Protein AF-A0NUE0-F1 (afdb_monomer)

Solvent-accessible surface area (backbone atoms only — not comparable to full-atom values): 32684 Å² total; per-residue (Å²): 97,84,37,38,55,81,78,80,33,52,68,71,58,48,53,54,34,41,76,70,57,54,28,41,78,74,51,96,56,34,33,30,36,56,88,48,64,62,53,59,53,44,52,57,37,38,68,62,52,47,44,73,77,36,76,77,41,28,29,22,37,40,19,39,72,66,76,40,52,45,99,85,27,42,31,35,28,28,20,95,50,71,50,74,49,74,52,87,61,29,35,40,42,32,37,60,49,59,90,60,70,53,65,40,82,42,82,46,72,60,86,85,59,76,44,80,43,48,20,39,24,73,62,42,32,55,40,40,44,50,42,79,98,33,71,50,10,69,53,41,46,73,68,58,49,51,51,50,50,49,53,38,24,70,74,49,73,34,48,64,50,29,32,52,59,34,38,56,53,17,58,71,44,69,35,59,68,21,28,52,53,51,34,51,54,52,72,60,65,78,77,81,76,79,86,68,63,84,71,37,45,60,28,44,33,23,52,75,81,39,80,44,25,36,46,32,29,69,67,85,36,31,45,77,44,64,37,94,91,50,62,47,87,72,76,51,65,84,52,87,47,42,73,30,37,57,63,58,61,42,44,51,30,59,50,57,30,63,68,68,70,46,95,40,74,69,53,48,51,70,50,31,35,36,33,66,36,43,31,33,38,32,76,42,71,72,63,56,77,68,53,61,71,45,45,36,78,48,64,64,74,82,36,45,55,84,53,31,46,68,46,47,81,58,58,89,54,48,71,96,68,94,45,54,52,65,58,53,51,48,58,49,59,72,37,38,56,22,58,41,58,53,48,57,68,70,66,44,52,19,22,57,44,90,87,36,38,36,28,62,13,60,74,42,34,56,30,28,43,36,29,56,38,47,69,98,71,33,43,38,47,22,58,37,28,50,50,37,48,52,37,38,41,43,32,71,43,58,51,59,56,64,27,40,34,66,40,62,91,75,33,43,30,22,23,40,36,42,62,79,43,52,32,68,36,94,84,52,64,60,44,38,38,63,46,32,43,23,32,77,67,72,39,60,78,90,50,27,59,78,53,31,55,62,57,49,38,63,60,44,46,85,60,33,72,51,34,72,63,41,49,50,48,50,51,49,49,55,51,47,33,61,36,51,43,18,30,70,56,26,30,70,59,38,35,37,36,35,32,24,56,76,98,47,62,55,68,76,40,27,39,67,47,63,60,54,86,44,40,50,41,46,71,33,85,95,25,69,81,61,42,36,37,41,26,50,78,89,34,42,64,94,78,40,50,69,38,56,52,50,40,34,47,75,61,69,45,54,71,68,60,49,50,53,50,52,52,48,29,49,57,30,31,55,54,23,66,75,67,64,73,84,66,96,49,61,41,68,49,72,66,38,50,52,38,48,51,49,49,52,52,49,29,49,54,42,56,75,69,63,87

Nearest PDB structures (foldseek):
  7vkc-assembly1_A  TM=8.219E-01  e=7.750E-16  Legionella pneumophila subsp. pneumophila str. Philadelphia 1
  7vkb-assembly1_A  TM=8.305E-01  e=3.549E-15  Legionella pneumophila subsp. pneumophila str. Philadelphia 1
  7wcf-assembly1_A  TM=8.240E-01  e=4.613E-15  Legionella pneumophila subsp. pneumophila str. Philadelphia 1
  3tpv-assembly1_B  TM=6.929E-01  e=2.860E-16  Escherichia coli
  3tpb-assembly1_A  TM=6.842E-01  e=5.367E-16  Escherichia coli

Foldseek 3Di:
DKFFDPPRDDPVRVVVCVVVQQWDDQDVRIIDGNPDDQQVLCQLCVVVVCCSVCVFKAFAALCLVVVGAPPQQETEIEGCDFDWDDGRSHIYGYDHDFPDFAWDWDWDDSPPDIDITIYGDLLNRLLLLQDPPDPSVVSCDPVNNVVSLVVLCVVQVALVSSLVVSCVVCVVRVVNRSSVVSSCCSPVPPDPPPDADPLWAWKFKDFLLHTFFIFIDRNQFTDTDTDPLRQAPQFDCPDGRDHTLQLLLFFADALLCVLQVDPDPVSRLDQAAATFLRMGMYSDSVVSNQADGQAAQDAQVVQDDLQAGNAAEDEAACDDDDDHSSNRQSVLSSHNQQYGGYDNADKFFWDQDPNRYIYGCRSHHRWKIKGAADPDQRRLFQLQQSLLQLLCVLLVFFAFDKHWYFGPPLRRTIIIGTDPSHHHDPPDQKRKDKGFQCSLLVHRPVCQLVAALLRSLVSCQVVFPCSQVQNLSSLSVVLSCQLLQFLPCTRRQKTWIFICGPSDNYTPGTHTDTGHPGGNQLLGPPCVVGFHSHDFQNDGDPDALVSSLVSCVSSVHDSVSSVVSNVSSLVSSLVSLVVRDRDPHRNDDPSSVVSNVVSSVSSNVSSVPHD

Mean predicted aligned error: 11.55 Å

Radius of gyration: 36.59 Å; Cα contacts (8 Å, |Δi|>4): 1195; chains: 1; bounding box: 70×75×94 Å

Secondary structure (DSSP, 8-state):
-EEEBTTTB-HHHHHHHHHTTSEEEEETTEEEETTS-HHHHHHHTHHHHHHHH-TT-EE-HHHHHHTS--TTSEEEEEESS-EEEEETTEEEEEEEPPSS--EEEEEE--SS--EEEEEE-HHHHHHHTT-TT-HHHHHS-HHHHHHHHHHHHHHHSSHHHHHHHHHHHHHHTT-HHHHHHHHHHHHS-S-------TT-EEEEEEETTEEEEEEEE-SS-EEEEEPTT---TTS---STBSPPHHHHHHS--THHHHHHT--SHHHHHHH--EEGGGEEEES-HHHHHTSPP-B--S-GGGGEETTEE-SEE-S----SSS--HHHHHHHHHTSTTSPP--SSS--EEEEE-TTSEEEE-TTS---EEEEPPPSTT-TTHHHHHHHHHHHHHHTT-----EEEEPPSTTPPPEEEEE-SSSBSSTT---EEEEEEHHHHTT--GGGTTS-BHHHHHHHHTTT-SSHHHHHHHHHHHHHHHHHTT-S---GGGSEEEEEE-TT-SS-SEEEEPPP-S---GGGSTT-TT---SSBBTTBSSS--HHHHHHHHHHTT--HHHHHHHHHHHHHHHHHHHHH------TT--HHHHHHHHHHHHHHHHHHHT--

Structure (mmCIF, N/CA/C/O backbone):
data_AF-A0NUE0-F1
#
_entry.id   AF-A0NUE0-F1
#
loop_
_atom_site.group_PDB
_atom_site.id
_atom_site.type_symbol
_atom_site.label_atom_id
_atom_site.label_alt_id
_atom_site.label_comp_id
_atom_site.label_asym_id
_atom_site.label_entity_id
_atom_site.label_seq_id
_atom_site.pdbx_PDB_ins_code
_atom_site.Cartn_x
_atom_site.Cartn_y
_atom_site.Cartn_z
_atom_site.occupancy
_atom_site.B_iso_or_equiv
_atom_site.auth_seq_id
_atom_site.auth_comp_id
_atom_site.auth_asym_id
_atom_site.auth_atom_id
_atom_site.pdbx_PDB_model_num
ATOM 1 N N . MET A 1 1 ? -28.875 -28.808 36.675 1.00 85.62 1 MET A N 1
ATOM 2 C CA . MET A 1 1 ? -30.017 -28.242 37.433 1.00 85.62 1 MET A CA 1
ATOM 3 C C . MET A 1 1 ? -29.588 -27.996 38.868 1.00 85.62 1 MET A C 1
ATOM 5 O O . MET A 1 1 ? -28.926 -28.847 39.457 1.00 85.62 1 MET A O 1
ATOM 9 N N . LEU A 1 2 ? -29.962 -26.840 39.427 1.00 92.88 2 LEU A N 1
ATOM 10 C CA . LEU A 1 2 ? -29.713 -26.486 40.826 1.00 92.88 2 LEU A CA 1
ATOM 11 C C . LEU A 1 2 ? -30.798 -27.060 41.752 1.00 92.88 2 LEU A C 1
ATOM 13 O O . LEU A 1 2 ? -31.995 -26.896 41.511 1.00 92.88 2 LEU A O 1
ATOM 17 N N . TYR A 1 3 ? -30.382 -27.638 42.876 1.00 93.56 3 TYR A N 1
ATOM 18 C CA . TYR A 1 3 ? -31.271 -28.114 43.932 1.00 93.56 3 TYR A CA 1
ATOM 19 C C . TYR A 1 3 ? -30.978 -27.424 45.265 1.00 93.56 3 TYR A C 1
ATOM 21 O O . TYR A 1 3 ? -29.849 -27.427 45.758 1.00 93.56 3 TYR A O 1
ATOM 29 N N . LEU A 1 4 ? -32.026 -26.873 45.870 1.00 94.00 4 LEU A N 1
ATOM 30 C CA . LEU A 1 4 ? -32.031 -26.183 47.152 1.00 94.00 4 LEU A CA 1
ATOM 31 C C . LEU A 1 4 ? -32.950 -26.943 48.115 1.00 94.00 4 LEU A C 1
ATOM 33 O O . LEU A 1 4 ? -34.154 -27.095 47.877 1.00 94.00 4 LEU A O 1
ATOM 37 N N . VAL A 1 5 ? -32.373 -27.449 49.206 1.00 91.56 5 VAL A N 1
ATOM 38 C CA . VAL A 1 5 ? -33.107 -28.277 50.170 1.00 91.56 5 VAL A CA 1
ATOM 39 C C . VAL A 1 5 ? -34.148 -27.436 50.899 1.00 91.56 5 VAL A C 1
ATOM 41 O O . VAL A 1 5 ? -33.804 -26.447 51.547 1.00 91.56 5 VAL A O 1
ATOM 44 N N . GLY A 1 6 ? -35.407 -27.866 50.827 1.00 87.44 6 GLY A N 1
ATOM 45 C CA . GLY A 1 6 ? -36.564 -27.153 51.375 1.00 87.44 6 GLY A CA 1
ATOM 46 C C . GLY A 1 6 ? -37.272 -26.220 50.386 1.00 87.44 6 GLY A C 1
ATOM 47 O O . GLY A 1 6 ? -38.362 -25.761 50.702 1.00 87.44 6 GLY A O 1
ATOM 48 N N . GLU A 1 7 ? -36.700 -25.986 49.200 1.00 87.44 7 GLU A N 1
ATOM 49 C CA . GLU A 1 7 ? -37.326 -25.202 48.122 1.00 87.44 7 GLU A CA 1
ATOM 50 C C . GLU A 1 7 ? -37.828 -26.130 47.007 1.00 87.44 7 GLU A C 1
ATOM 52 O O . GLU A 1 7 ? -39.026 -26.239 46.764 1.00 87.44 7 GLU A O 1
ATOM 57 N N . ASN A 1 8 ? -36.914 -26.859 46.355 1.00 88.69 8 ASN A N 1
ATOM 58 C CA . ASN A 1 8 ? -37.234 -27.749 45.229 1.00 88.69 8 ASN A CA 1
ATOM 59 C C . ASN A 1 8 ? -36.760 -29.201 45.433 1.00 88.69 8 ASN A C 1
ATOM 61 O O . ASN A 1 8 ? -36.968 -30.048 44.561 1.00 88.69 8 ASN A O 1
ATOM 65 N N . LEU A 1 9 ? -36.153 -29.512 46.585 1.00 90.44 9 LEU A N 1
ATOM 66 C CA . LEU A 1 9 ? -35.722 -30.861 46.946 1.00 90.44 9 LEU A CA 1
ATOM 67 C C . LEU A 1 9 ? -35.920 -31.122 48.447 1.00 90.44 9 LEU A C 1
ATOM 69 O O . LEU A 1 9 ? -35.506 -30.330 49.290 1.00 90.44 9 LEU A O 1
ATOM 73 N N . ASP A 1 10 ? -36.539 -32.251 48.798 1.00 91.31 10 ASP A N 1
ATOM 74 C CA . ASP A 1 10 ? -36.669 -32.677 50.197 1.00 91.31 10 ASP A CA 1
ATOM 75 C C . ASP A 1 10 ? -35.348 -33.252 50.744 1.00 91.31 10 ASP A C 1
ATOM 77 O O . ASP A 1 10 ? -34.562 -33.850 50.004 1.00 91.31 10 ASP A O 1
ATOM 81 N N . ARG A 1 11 ? -35.119 -33.121 52.057 1.00 89.56 11 ARG A N 1
ATOM 82 C CA . ARG A 1 11 ? -33.882 -33.542 52.730 1.00 89.56 11 ARG A CA 1
ATOM 83 C C . ARG A 1 11 ? -33.589 -35.036 52.565 1.00 89.56 11 ARG A C 1
ATOM 85 O O . ARG A 1 11 ? -32.436 -35.391 52.319 1.00 89.56 11 ARG A O 1
ATOM 92 N N . SER A 1 12 ? -34.599 -35.899 52.680 1.00 87.94 12 SER A N 1
ATOM 93 C CA . SER A 1 12 ? -34.422 -37.353 52.557 1.00 87.94 12 SER A CA 1
ATOM 94 C C . SER A 1 12 ? -34.070 -37.738 51.120 1.00 87.94 12 SER A C 1
ATOM 96 O O . SER A 1 12 ? -33.186 -38.562 50.884 1.00 87.94 12 SER A O 1
ATOM 98 N N . ARG A 1 13 ? -34.701 -37.074 50.140 1.00 88.50 13 ARG A N 1
ATOM 99 C CA . ARG A 1 13 ? -34.396 -37.254 48.711 1.00 88.50 13 ARG A CA 1
ATOM 100 C C . ARG A 1 13 ? -33.014 -36.722 48.338 1.00 88.50 13 ARG A C 1
ATOM 102 O O . ARG A 1 13 ? -32.338 -37.368 47.544 1.00 88.50 13 ARG A O 1
ATOM 109 N N . ALA A 1 14 ? -32.595 -35.587 48.897 1.00 88.38 14 ALA A N 1
ATOM 110 C CA . ALA A 1 14 ? -31.265 -35.025 48.668 1.00 88.38 14 ALA A CA 1
ATOM 111 C C . ALA A 1 14 ? -30.164 -35.966 49.161 1.00 88.38 14 ALA A C 1
ATOM 113 O O . ALA A 1 14 ? -29.203 -36.210 48.439 1.00 88.38 14 ALA A O 1
ATOM 114 N N . HIS A 1 15 ? -30.335 -36.540 50.356 1.00 87.75 15 HIS A N 1
ATOM 115 C CA . HIS A 1 15 ? -29.369 -37.479 50.918 1.00 87.75 15 HIS A CA 1
ATOM 116 C C . HIS A 1 15 ? -29.207 -38.723 50.035 1.00 87.75 15 HIS A C 1
ATOM 118 O O . HIS A 1 15 ? -28.096 -39.024 49.610 1.00 87.75 15 HIS A O 1
ATOM 124 N N . TYR A 1 16 ? -30.319 -39.359 49.655 1.00 89.75 16 TYR A N 1
ATOM 125 C CA . TYR A 1 16 ? -30.303 -40.530 48.776 1.00 89.75 16 TYR A CA 1
ATOM 126 C C . TYR A 1 16 ? -29.707 -40.236 47.386 1.00 89.75 16 TYR A C 1
ATOM 128 O O . TYR A 1 16 ? -28.926 -41.021 46.849 1.00 89.75 16 TYR A O 1
ATOM 136 N N . GLN A 1 17 ? -30.056 -39.099 46.773 1.00 91.44 17 GLN A N 1
ATOM 137 C CA . GLN A 1 17 ? -29.544 -38.738 45.445 1.00 91.44 17 GLN A CA 1
ATOM 138 C C . GLN A 1 17 ? -28.057 -38.368 45.460 1.00 91.44 17 GLN A C 1
ATOM 140 O O . GLN A 1 17 ? -27.359 -38.649 44.486 1.00 91.44 17 GLN A O 1
ATOM 145 N N . ALA A 1 18 ? -27.568 -37.772 46.549 1.00 88.50 18 ALA A N 1
ATOM 146 C CA . ALA A 1 18 ? -26.148 -37.497 46.727 1.00 88.50 18 ALA A CA 1
ATOM 147 C C . ALA A 1 18 ? -25.350 -38.795 46.953 1.00 88.50 18 ALA A C 1
ATOM 149 O O . ALA A 1 18 ? -24.316 -38.983 46.321 1.00 88.50 18 ALA A O 1
ATOM 150 N N . GLU A 1 19 ? -25.851 -39.726 47.778 1.00 90.31 19 GLU A N 1
ATOM 151 C CA . GLU A 1 19 ? -25.211 -41.037 48.001 1.00 90.31 19 GLU A CA 1
ATOM 152 C C . GLU A 1 19 ? -25.159 -41.898 46.734 1.00 90.31 19 GLU A C 1
ATOM 154 O O . GLU A 1 19 ? -24.184 -42.606 46.497 1.00 90.31 19 GLU A O 1
ATOM 159 N N . THR A 1 20 ? -26.187 -41.808 45.887 1.00 89.81 20 THR A N 1
ATOM 160 C CA . THR A 1 20 ? -26.241 -42.513 44.594 1.00 89.81 20 THR A CA 1
ATOM 161 C C . THR A 1 20 ? -25.503 -41.783 43.466 1.00 89.81 20 THR A C 1
ATOM 163 O O . THR A 1 20 ? -25.544 -42.237 42.324 1.00 89.81 20 THR A O 1
ATOM 166 N N . GLY A 1 21 ? -24.835 -40.660 43.760 1.00 87.75 21 GLY A N 1
ATOM 167 C CA . GLY A 1 21 ? -24.014 -39.912 42.805 1.00 87.75 21 GLY A CA 1
ATOM 168 C C . GLY A 1 21 ? -24.795 -39.175 41.712 1.00 87.75 21 GLY A C 1
ATOM 169 O O . GLY A 1 21 ? -24.200 -38.757 40.725 1.00 87.75 21 GLY A O 1
ATOM 170 N N . LYS A 1 22 ? -26.117 -39.009 41.856 1.00 90.75 22 LYS A N 1
ATOM 171 C CA . LYS A 1 22 ? -26.952 -38.282 40.880 1.00 90.75 22 LYS A CA 1
ATOM 172 C C . LYS A 1 22 ? -26.776 -36.769 40.978 1.00 90.75 22 LYS A C 1
ATOM 174 O O . LYS A 1 22 ? -26.850 -36.074 39.967 1.00 90.75 22 LYS A O 1
ATOM 179 N N . ILE A 1 23 ? -26.526 -36.273 42.187 1.00 94.06 23 ILE A N 1
ATOM 180 C CA . ILE A 1 23 ? -26.274 -34.859 42.467 1.00 94.06 23 ILE A CA 1
ATOM 181 C C . ILE A 1 23 ? -24.974 -34.697 43.254 1.00 94.06 23 ILE A C 1
ATOM 183 O O . ILE A 1 23 ? -24.615 -35.543 44.072 1.00 94.06 23 ILE A O 1
ATOM 187 N N . VAL A 1 24 ? -24.288 -33.582 43.036 1.00 92.50 24 VAL A N 1
ATOM 188 C CA . VAL A 1 24 ? -23.051 -33.202 43.718 1.00 92.50 24 VAL A CA 1
ATOM 189 C C . VAL A 1 24 ? -23.352 -32.077 44.697 1.00 92.50 24 VAL A C 1
ATOM 191 O O . VAL A 1 24 ? -23.971 -31.071 44.348 1.00 92.50 24 VAL A O 1
ATOM 194 N N . GLN A 1 25 ? -22.903 -32.240 45.941 1.00 93.62 25 GLN A N 1
ATOM 195 C CA . GLN A 1 25 ? -23.057 -31.216 46.965 1.00 93.62 25 GLN A CA 1
ATOM 196 C C . GLN A 1 25 ? -22.069 -30.068 46.743 1.00 93.62 25 GLN A C 1
ATOM 198 O O . GLN A 1 25 ? -20.862 -30.284 46.654 1.00 93.62 25 GLN A O 1
ATOM 203 N N . LEU A 1 26 ? -22.583 -28.838 46.713 1.00 92.62 26 LEU A N 1
ATOM 204 C CA . LEU A 1 26 ? -21.769 -27.622 46.641 1.00 92.62 26 LEU A CA 1
ATOM 205 C C . LEU A 1 26 ? -21.590 -26.975 48.014 1.00 92.62 26 LEU A C 1
ATOM 207 O O . LEU A 1 26 ? -20.509 -26.510 48.359 1.00 92.62 26 LEU A O 1
ATOM 211 N N . MET A 1 27 ? -22.663 -26.955 48.803 1.00 92.31 27 MET A N 1
ATOM 212 C CA . MET A 1 27 ? -22.702 -26.438 50.169 1.00 92.31 27 MET A CA 1
ATOM 213 C C . MET A 1 27 ? -23.815 -27.162 50.937 1.00 92.31 27 MET A C 1
ATOM 215 O O . MET A 1 27 ? -24.614 -27.902 50.361 1.00 92.31 27 MET A O 1
ATOM 219 N N . ARG A 1 28 ? -23.892 -27.003 52.261 1.00 89.94 28 ARG A N 1
ATOM 220 C CA . ARG A 1 28 ? -25.009 -27.554 53.041 1.00 89.94 28 ARG A CA 1
ATOM 221 C C . ARG A 1 28 ? -26.345 -27.030 52.495 1.00 89.94 28 ARG A C 1
ATOM 223 O O . ARG A 1 28 ? -26.609 -25.839 52.575 1.00 89.94 28 ARG A O 1
ATOM 230 N N . GLY A 1 29 ? -27.173 -27.939 51.976 1.00 92.06 29 GLY A N 1
ATOM 231 C CA . GLY A 1 29 ? -28.485 -27.611 51.410 1.00 92.06 29 GLY A CA 1
ATOM 232 C C . GLY A 1 29 ? -28.479 -27.180 49.939 1.00 92.06 29 GLY A C 1
ATOM 233 O O . GLY A 1 29 ? -29.555 -26.912 49.420 1.00 92.06 29 GLY A O 1
ATOM 234 N N . ILE A 1 30 ? -27.321 -27.147 49.263 1.00 94.88 30 ILE A N 1
ATOM 235 C CA . ILE A 1 30 ? -27.183 -26.713 47.862 1.00 94.88 30 ILE A CA 1
ATOM 236 C C . ILE A 1 30 ? -26.462 -27.795 47.055 1.00 94.88 30 ILE A C 1
ATOM 238 O O . ILE A 1 30 ? -25.328 -28.164 47.378 1.00 94.88 30 ILE A O 1
ATOM 242 N N . TYR A 1 31 ? -27.106 -28.271 45.993 1.00 95.19 31 TYR A N 1
ATOM 243 C CA . TYR A 1 31 ? -26.618 -29.346 45.131 1.00 95.19 31 TYR A CA 1
ATOM 244 C C . TYR A 1 31 ? -26.820 -29.000 43.654 1.00 95.19 31 TYR A C 1
ATOM 246 O O . TYR A 1 31 ? -27.676 -28.185 43.317 1.00 95.19 31 TYR A O 1
ATOM 254 N N . VAL A 1 32 ? -26.066 -29.650 42.775 1.00 94.06 32 VAL A N 1
ATOM 255 C CA . VAL A 1 32 ? -26.234 -29.589 41.311 1.00 94.06 32 VAL A CA 1
ATOM 256 C C . VAL A 1 32 ? -26.216 -30.995 40.722 1.00 94.06 32 VAL A C 1
ATOM 258 O O . VAL A 1 32 ? -25.716 -31.913 41.368 1.00 94.06 32 VAL A O 1
ATOM 261 N N . ASP A 1 33 ? -26.750 -31.189 39.518 1.00 92.69 33 ASP A N 1
ATOM 262 C CA . ASP A 1 33 ? -26.632 -32.477 38.818 1.00 92.69 33 ASP A CA 1
ATOM 263 C C . ASP A 1 33 ? -25.163 -32.873 38.617 1.00 92.69 33 ASP A C 1
ATOM 265 O O . ASP A 1 33 ? -24.334 -32.045 38.243 1.00 92.69 33 ASP A O 1
ATOM 269 N N . ALA A 1 34 ? -24.842 -34.155 38.801 1.00 88.75 34 ALA A N 1
ATOM 270 C CA . ALA A 1 34 ? -23.467 -34.646 38.687 1.00 88.75 34 ALA A CA 1
ATOM 271 C C . ALA A 1 34 ? -22.871 -34.549 37.269 1.00 88.75 34 ALA A C 1
ATOM 273 O O . ALA A 1 34 ? -21.653 -34.538 37.122 1.00 88.75 34 ALA A O 1
ATOM 274 N N . GLY A 1 35 ? -23.718 -34.479 36.235 1.00 85.06 35 GLY A N 1
ATOM 275 C CA . GLY A 1 35 ? -23.304 -34.316 34.837 1.00 85.06 35 GLY A CA 1
ATOM 276 C C . GLY A 1 35 ? -23.353 -32.876 34.315 1.00 85.06 35 GLY A C 1
ATOM 277 O O . GLY A 1 35 ? -23.079 -32.667 33.137 1.00 85.06 35 GLY A O 1
ATOM 278 N N . ALA A 1 36 ? -23.743 -31.902 35.144 1.00 84.75 36 ALA A N 1
ATOM 279 C CA . ALA A 1 36 ? -23.817 -30.498 34.749 1.00 84.75 36 ALA A CA 1
ATOM 280 C C . ALA A 1 36 ? -22.499 -29.762 35.028 1.00 84.75 36 ALA A C 1
ATOM 282 O O . ALA A 1 36 ? -21.741 -30.125 35.931 1.00 84.75 36 ALA A O 1
ATOM 283 N N . ASP A 1 37 ? -22.253 -28.686 34.279 1.00 90.88 37 ASP A N 1
ATOM 284 C CA . ASP A 1 37 ? -21.192 -27.740 34.610 1.00 90.88 37 ASP A CA 1
ATOM 285 C C . ASP A 1 37 ? -21.612 -26.931 35.846 1.00 90.88 37 ASP A C 1
ATOM 287 O O . ASP A 1 37 ? -22.432 -26.009 35.780 1.00 90.88 37 ASP A O 1
ATOM 291 N N . ALA A 1 38 ? -21.063 -27.320 36.996 1.00 90.50 38 ALA A N 1
ATOM 292 C CA . ALA A 1 38 ? -21.384 -26.721 38.282 1.00 90.50 38 ALA A CA 1
ATOM 293 C C . ALA A 1 38 ? -21.055 -25.222 38.342 1.00 90.50 38 ALA A C 1
ATOM 295 O O . ALA A 1 38 ? -21.737 -24.492 39.059 1.00 90.50 38 ALA A O 1
ATOM 296 N N . ASP A 1 39 ? -20.038 -24.753 37.615 1.00 91.94 39 ASP A N 1
ATOM 297 C CA . ASP A 1 39 ? -19.626 -23.350 37.647 1.00 91.94 39 ASP A CA 1
ATOM 298 C C . ASP A 1 39 ? -20.631 -22.480 36.877 1.00 91.94 39 ASP A C 1
ATOM 300 O O . ASP A 1 39 ? -21.026 -21.409 37.351 1.00 91.94 39 ASP A O 1
ATOM 304 N N . VAL A 1 40 ? -21.113 -22.973 35.731 1.00 90.56 40 VAL A N 1
ATOM 305 C CA . VAL A 1 40 ? -22.164 -22.315 34.939 1.00 90.56 40 VAL A CA 1
ATOM 306 C C . VAL A 1 40 ? -23.494 -22.297 35.691 1.00 90.56 40 VAL A C 1
ATOM 308 O O . VAL A 1 40 ? -24.129 -21.242 35.776 1.00 90.56 40 VAL A O 1
ATOM 311 N N . ASP A 1 41 ? -23.908 -23.430 36.266 1.00 91.31 41 ASP A N 1
ATOM 312 C CA . ASP A 1 41 ? -25.172 -23.532 37.010 1.00 91.31 41 ASP A CA 1
ATOM 313 C C . ASP A 1 41 ? -25.168 -22.606 38.241 1.00 91.31 41 ASP A C 1
ATOM 315 O O . ASP A 1 41 ? -26.153 -21.913 38.510 1.00 91.31 41 ASP A O 1
ATOM 319 N N . VAL A 1 42 ? -24.051 -22.524 38.971 1.00 93.81 42 VAL A N 1
ATOM 320 C CA . VAL A 1 42 ? -23.934 -21.650 40.149 1.00 93.81 42 VAL A CA 1
ATOM 321 C C . VAL A 1 42 ? -24.006 -20.168 39.781 1.00 93.81 42 VAL A C 1
ATOM 323 O O . VAL A 1 42 ? -24.675 -19.406 40.482 1.00 93.81 42 VAL A O 1
ATOM 326 N N . LEU A 1 43 ? -23.353 -19.738 38.696 1.00 94.00 43 LEU A N 1
ATOM 327 C CA . LEU A 1 43 ? -23.421 -18.341 38.254 1.00 94.00 43 LEU A CA 1
ATOM 328 C C . LEU A 1 43 ? -24.816 -17.979 37.736 1.00 94.00 43 LEU A C 1
ATOM 330 O O . LEU A 1 43 ? -25.358 -16.942 38.135 1.00 94.00 43 LEU A O 1
ATOM 334 N N . ARG A 1 44 ? -25.424 -18.852 36.920 1.00 93.44 44 ARG A N 1
ATOM 335 C CA . ARG A 1 44 ? -26.788 -18.679 36.391 1.00 93.44 44 ARG A CA 1
ATOM 336 C C . ARG A 1 44 ? -27.810 -18.492 37.512 1.00 93.44 44 ARG A C 1
ATOM 338 O O . ARG A 1 44 ? -28.619 -17.575 37.453 1.00 93.44 44 ARG A O 1
ATOM 345 N N . HIS A 1 45 ? -27.729 -19.313 38.558 1.00 95.31 45 HIS A N 1
ATOM 346 C CA . HIS A 1 45 ? -28.675 -19.314 39.679 1.00 95.31 45 HIS A CA 1
ATOM 347 C C . HIS A 1 45 ? -28.176 -18.546 40.914 1.00 95.31 45 HIS A C 1
ATOM 349 O O . HIS A 1 45 ? -28.691 -18.712 42.023 1.00 95.31 45 HIS A O 1
ATOM 355 N N . SER A 1 46 ? -27.169 -17.691 40.747 1.00 96.75 46 SER A N 1
ATOM 356 C CA . SER A 1 46 ? -26.465 -17.002 41.836 1.00 96.75 46 SER A CA 1
ATOM 357 C C . SER A 1 46 ? -27.378 -16.185 42.754 1.00 96.75 46 SER A C 1
ATOM 359 O O . SER A 1 46 ? -27.240 -16.250 43.977 1.00 96.75 46 SER A O 1
ATOM 361 N N . ILE A 1 47 ? -28.355 -15.462 42.201 1.00 97.06 47 ILE A N 1
ATOM 362 C CA . ILE A 1 47 ? -29.312 -14.672 42.992 1.00 97.06 47 ILE A CA 1
ATOM 363 C C . ILE A 1 47 ? -30.255 -15.585 43.776 1.00 97.06 47 ILE A C 1
ATOM 365 O O . ILE A 1 47 ? -30.548 -15.312 44.942 1.00 97.06 47 ILE A O 1
ATOM 369 N N . ARG A 1 48 ? -30.701 -16.695 43.176 1.00 96.00 48 ARG A N 1
ATOM 370 C CA . ARG A 1 48 ? -31.539 -17.690 43.857 1.00 96.00 48 ARG A CA 1
ATOM 371 C C . ARG A 1 48 ? -30.783 -18.330 45.022 1.00 96.00 48 ARG A C 1
ATOM 373 O O . ARG A 1 48 ? -31.324 -18.433 46.121 1.00 96.00 48 ARG A O 1
ATOM 380 N N . ILE A 1 49 ? -29.511 -18.671 44.809 1.00 96.25 49 ILE A N 1
ATOM 381 C CA . ILE A 1 49 ? -28.600 -19.164 45.851 1.00 96.25 49 ILE A CA 1
ATOM 382 C C . ILE A 1 49 ? -28.444 -18.126 46.971 1.00 96.25 49 ILE A C 1
ATOM 384 O O . ILE A 1 49 ? -28.587 -18.457 48.148 1.00 96.25 49 ILE A O 1
ATOM 388 N N . ALA A 1 50 ? -28.199 -16.860 46.628 1.00 96.44 50 ALA A N 1
ATOM 389 C CA . ALA A 1 50 ? -28.049 -15.795 47.615 1.00 96.44 50 ALA A CA 1
ATOM 390 C C . ALA A 1 50 ? -29.330 -15.561 48.422 1.00 96.44 50 ALA A C 1
ATOM 392 O O . ALA A 1 50 ? -29.260 -15.387 49.636 1.00 96.44 50 ALA A O 1
ATOM 393 N N . ARG A 1 51 ? -30.503 -15.618 47.786 1.00 95.12 51 ARG A N 1
ATOM 394 C CA . ARG A 1 51 ? -31.799 -15.515 48.469 1.00 95.12 51 ARG A CA 1
ATOM 395 C C . ARG A 1 51 ? -32.009 -16.653 49.469 1.00 95.12 51 ARG A C 1
ATOM 397 O O . ARG A 1 51 ? -32.488 -16.399 50.571 1.00 95.12 51 ARG A O 1
ATOM 404 N N . TYR A 1 52 ? -31.632 -17.877 49.098 1.00 95.31 52 TYR A N 1
ATOM 405 C CA . TYR A 1 52 ? -31.713 -19.050 49.971 1.00 95.31 52 TYR A CA 1
ATOM 406 C C . TYR A 1 52 ? -30.798 -18.919 51.197 1.00 95.31 52 TYR A C 1
ATOM 408 O O . TYR A 1 52 ? -31.214 -19.183 52.324 1.00 95.31 52 TYR A O 1
ATOM 416 N N . LEU A 1 53 ? -29.559 -18.461 50.994 1.00 95.25 53 LEU A N 1
ATOM 417 C CA . LEU A 1 53 ? -28.572 -18.311 52.069 1.00 95.25 53 LEU A CA 1
ATOM 418 C C . LEU A 1 53 ? -28.805 -17.069 52.944 1.00 95.25 53 LEU A C 1
ATOM 420 O O . LEU A 1 53 ? -28.502 -17.087 54.139 1.00 95.25 53 LEU A O 1
ATOM 424 N N . TYR A 1 54 ? -29.346 -15.993 52.368 1.00 96.12 54 TYR A N 1
ATOM 425 C CA . TYR A 1 54 ? -29.483 -14.683 53.008 1.00 96.12 54 TYR A CA 1
ATOM 426 C C . TYR A 1 54 ? -30.894 -14.103 52.818 1.00 96.12 54 TYR A C 1
ATOM 428 O O . TYR A 1 54 ? -31.058 -13.058 52.188 1.00 96.12 54 TYR A O 1
ATOM 436 N N . PRO A 1 55 ? -31.934 -14.699 53.428 1.00 93.12 55 PRO A N 1
ATOM 437 C CA . PRO A 1 55 ? -33.329 -14.302 53.197 1.00 93.12 55 PRO A CA 1
ATOM 438 C C . PRO A 1 55 ? -33.673 -12.878 53.668 1.00 93.12 55 PRO A C 1
ATOM 440 O O . PRO A 1 55 ? -34.718 -12.344 53.313 1.00 93.12 55 PRO A O 1
ATOM 443 N N . ARG A 1 56 ? -32.808 -12.254 54.482 1.00 94.69 56 ARG A N 1
ATOM 444 C CA . ARG A 1 56 ? -32.942 -10.863 54.958 1.00 94.69 56 ARG A CA 1
ATOM 445 C C . ARG A 1 56 ? -32.036 -9.871 54.218 1.00 94.69 56 ARG A C 1
ATOM 447 O O . ARG A 1 56 ? -31.888 -8.743 54.677 1.00 94.69 56 ARG A O 1
ATOM 454 N N . ALA A 1 57 ? -31.368 -10.298 53.149 1.00 97.00 57 ALA A N 1
ATOM 455 C CA . ALA A 1 57 ? -30.517 -9.437 52.340 1.00 97.00 57 ALA A CA 1
ATOM 456 C C . ALA A 1 57 ? -31.239 -8.959 51.072 1.00 97.00 57 ALA A C 1
ATOM 458 O O . ALA A 1 57 ? -32.220 -9.560 50.634 1.00 97.00 57 ALA A O 1
ATOM 459 N N . TYR A 1 58 ? -30.729 -7.888 50.476 1.00 97.88 58 TYR A N 1
ATOM 460 C CA . TYR A 1 58 ? -31.145 -7.371 49.173 1.00 97.88 58 TYR A CA 1
ATOM 461 C C . TYR A 1 58 ? -29.925 -7.224 48.258 1.00 97.88 58 TYR A C 1
ATOM 463 O O . TYR A 1 58 ? -28.804 -7.070 48.748 1.00 97.88 58 TYR A O 1
ATOM 471 N N . LEU A 1 59 ? -30.120 -7.285 46.937 1.00 97.94 59 LEU A N 1
ATOM 472 C CA . LEU A 1 59 ? -29.041 -7.017 45.980 1.00 97.94 59 LEU A CA 1
ATOM 473 C C . LEU A 1 59 ? -28.628 -5.553 46.092 1.00 97.94 59 LEU A C 1
ATOM 475 O O . LEU A 1 59 ? -29.489 -4.675 46.100 1.00 97.94 59 LEU A O 1
ATOM 479 N N . SER A 1 60 ? -27.330 -5.282 46.118 1.00 96.75 60 SER A N 1
ATOM 480 C CA . SER A 1 60 ? -26.795 -3.922 46.195 1.00 96.75 60 SER A CA 1
ATOM 481 C C . SER A 1 60 ? -25.696 -3.708 45.158 1.00 96.75 60 SER A C 1
ATOM 483 O O . SER A 1 60 ? -25.285 -4.643 44.466 1.00 96.75 60 SER A O 1
ATOM 485 N N . ALA A 1 61 ? -25.223 -2.470 45.038 1.00 95.12 61 ALA A N 1
ATOM 486 C CA . ALA A 1 61 ? -24.100 -2.109 44.183 1.00 95.12 61 ALA A CA 1
ATOM 487 C C . ALA A 1 61 ? -24.279 -2.545 42.709 1.00 95.12 61 ALA A C 1
ATOM 489 O O . ALA A 1 61 ? -25.388 -2.458 42.173 1.00 95.12 61 ALA A O 1
ATOM 490 N N . ALA A 1 62 ? -23.219 -3.024 42.043 1.00 94.94 62 ALA A N 1
ATOM 491 C CA . ALA A 1 62 ? -23.288 -3.493 40.656 1.00 94.94 62 ALA A CA 1
ATOM 492 C C . ALA A 1 62 ? -24.348 -4.581 40.440 1.00 94.94 62 ALA A C 1
ATOM 494 O O . ALA A 1 62 ? -25.062 -4.549 39.442 1.00 94.94 62 ALA A O 1
ATOM 495 N N . SER A 1 63 ? -24.521 -5.509 41.386 1.00 97.25 63 SER A N 1
ATOM 496 C CA . SER A 1 63 ? -25.496 -6.598 41.244 1.00 97.25 63 SER A CA 1
ATOM 497 C C . SER A 1 63 ? -26.944 -6.117 41.258 1.00 97.25 63 SER A C 1
ATOM 499 O O . SER A 1 63 ? -27.802 -6.741 40.639 1.00 97.25 63 SER A O 1
ATOM 501 N N . ALA A 1 64 ? -27.226 -4.979 41.893 1.00 96.00 64 ALA A N 1
ATOM 502 C CA . ALA A 1 64 ? -28.537 -4.341 41.816 1.00 96.00 64 ALA A CA 1
ATOM 503 C C . ALA A 1 64 ? -28.770 -3.602 40.486 1.00 96.00 64 ALA A C 1
ATOM 505 O O . ALA A 1 64 ? -29.913 -3.307 40.150 1.00 96.00 64 ALA A O 1
ATOM 506 N N . VAL A 1 65 ? -27.716 -3.259 39.738 1.00 93.25 65 VAL A N 1
ATOM 507 C CA . VAL A 1 65 ? -27.809 -2.694 38.376 1.00 93.25 65 VAL A CA 1
ATOM 508 C C . VAL A 1 65 ? -27.958 -3.810 37.351 1.00 93.25 65 VAL A C 1
ATOM 510 O O . VAL A 1 65 ? -28.859 -3.761 36.521 1.00 93.25 65 VAL A O 1
ATOM 513 N N . LEU A 1 66 ? -27.098 -4.822 37.450 1.00 94.44 66 LEU A N 1
ATOM 514 C CA . LEU A 1 66 ? -27.020 -5.938 36.514 1.00 94.44 66 LEU A CA 1
ATOM 515 C C . LEU A 1 66 ? -28.167 -6.938 36.677 1.00 94.44 66 LEU A C 1
ATOM 517 O O . LEU A 1 66 ? -28.459 -7.666 35.736 1.00 94.44 66 LEU A O 1
ATOM 521 N N . LEU A 1 67 ? -28.766 -7.011 37.874 1.00 96.06 67 LEU A N 1
ATOM 522 C CA . LEU A 1 67 ? -29.649 -8.113 38.278 1.00 96.06 67 LEU A CA 1
ATOM 523 C C . LEU A 1 67 ? -28.984 -9.479 38.040 1.00 96.06 67 LEU A C 1
ATOM 525 O O . LEU A 1 67 ? -29.625 -10.457 37.667 1.00 96.06 67 LEU A O 1
ATOM 529 N N . ALA A 1 68 ? -27.669 -9.513 38.262 1.00 96.00 68 ALA A N 1
ATOM 530 C CA . ALA A 1 68 ? -26.765 -10.625 38.006 1.00 96.00 68 ALA A CA 1
ATOM 531 C C . ALA A 1 68 ? -25.458 -10.411 38.811 1.00 96.00 68 ALA A C 1
ATOM 533 O O . ALA A 1 68 ? -25.226 -9.310 39.335 1.00 96.00 68 ALA A O 1
ATOM 534 N N . PRO A 1 69 ? -24.579 -11.421 38.941 1.00 96.06 69 PRO A N 1
ATOM 535 C CA . PRO A 1 69 ? -23.221 -11.200 39.423 1.00 96.06 69 PRO A CA 1
ATOM 536 C C . PRO A 1 69 ? -22.417 -10.395 38.389 1.00 96.06 69 PRO A C 1
ATOM 538 O O . PRO A 1 69 ? -22.780 -10.310 37.215 1.00 96.06 69 PRO A O 1
ATOM 541 N N . THR A 1 70 ? -21.311 -9.788 38.811 1.00 94.06 70 THR A N 1
ATOM 542 C CA . THR A 1 70 ? -20.350 -9.160 37.897 1.00 94.06 70 THR A CA 1
ATOM 543 C C . THR A 1 70 ? -19.679 -10.207 37.002 1.00 94.06 70 THR A C 1
ATOM 545 O O . THR A 1 70 ? -19.727 -11.406 37.277 1.00 94.06 70 THR A O 1
ATOM 548 N N . ARG A 1 71 ? -19.022 -9.761 35.919 1.00 89.56 71 ARG A N 1
ATOM 549 C CA . ARG A 1 71 ? -18.357 -10.654 34.944 1.00 89.56 71 ARG A CA 1
ATOM 550 C C . ARG A 1 71 ? -17.321 -11.595 35.567 1.00 89.56 71 ARG A C 1
ATOM 552 O O . ARG A 1 71 ? -17.088 -12.671 35.038 1.00 89.56 71 ARG A O 1
ATOM 559 N N . ASP A 1 72 ? -16.715 -11.192 36.676 1.00 91.50 72 ASP A N 1
ATOM 560 C CA . ASP A 1 72 ? -15.754 -11.978 37.449 1.00 91.50 72 ASP A CA 1
ATOM 561 C C . ASP A 1 72 ? -16.402 -12.810 38.576 1.00 91.50 72 ASP A C 1
ATOM 563 O O . ASP A 1 72 ? -15.703 -13.311 39.452 1.00 91.50 72 ASP A O 1
ATOM 567 N N . GLY A 1 73 ? -17.730 -12.965 38.567 1.00 95.25 73 GLY A N 1
ATOM 568 C CA . GLY A 1 73 ? -18.457 -13.875 39.454 1.00 95.25 73 GLY A CA 1
ATOM 569 C C . GLY A 1 73 ? -18.774 -13.327 40.848 1.00 95.25 73 GLY A C 1
ATOM 570 O O . GLY A 1 73 ? -19.158 -14.101 41.726 1.00 95.25 73 GLY A O 1
ATOM 571 N N . ARG A 1 74 ? -18.649 -12.015 41.092 1.00 97.25 74 ARG A N 1
ATOM 572 C CA . ARG A 1 74 ? -18.996 -11.415 42.392 1.00 97.25 74 ARG A CA 1
ATOM 573 C C . ARG A 1 74 ? -20.461 -10.990 42.436 1.00 97.25 74 ARG A C 1
ATOM 575 O O . ARG A 1 74 ? -20.943 -10.268 41.568 1.00 97.25 74 ARG A O 1
ATOM 582 N N . LEU A 1 75 ? -21.172 -11.411 43.477 1.00 97.88 75 LEU A N 1
ATOM 583 C CA . LEU A 1 75 ? -22.548 -11.002 43.742 1.00 97.88 75 LEU A CA 1
ATOM 584 C C . LEU A 1 75 ? -22.600 -10.139 45.002 1.00 97.88 75 LEU A C 1
ATOM 586 O O . LEU A 1 75 ? -22.296 -10.601 46.104 1.00 97.88 75 LEU A O 1
ATOM 590 N N . PHE A 1 76 ? -23.011 -8.887 44.841 1.00 97.94 76 PHE A N 1
ATOM 591 C CA . PHE A 1 76 ? -23.053 -7.908 45.919 1.00 97.94 76 PHE A CA 1
ATOM 592 C C . PHE A 1 76 ? -24.444 -7.847 46.548 1.00 97.94 76 PHE A C 1
ATOM 594 O O . PHE A 1 76 ? -25.445 -7.593 45.876 1.00 97.94 76 PHE A O 1
ATOM 601 N N . ILE A 1 77 ? -24.500 -8.073 47.861 1.00 97.88 77 ILE A N 1
ATOM 602 C CA . ILE A 1 77 ? -25.734 -8.006 48.647 1.00 97.88 77 ILE A CA 1
ATOM 603 C C . ILE A 1 77 ? -25.524 -7.187 49.923 1.00 97.88 77 ILE A C 1
ATOM 605 O O . ILE A 1 77 ? -24.419 -7.113 50.456 1.00 97.88 77 ILE A O 1
ATOM 609 N N . SER A 1 78 ? -26.581 -6.599 50.464 1.00 96.94 78 SER A N 1
ATOM 610 C CA . SER A 1 78 ? -26.545 -5.906 51.755 1.00 96.94 78 SER A CA 1
ATOM 611 C C . SER A 1 78 ? -27.564 -6.517 52.710 1.00 96.94 78 SER A C 1
ATOM 613 O O . SER A 1 78 ? -28.664 -6.881 52.305 1.00 96.94 78 SER A O 1
ATOM 615 N N . GLY A 1 79 ? -27.199 -6.692 53.981 1.00 96.12 79 GLY A N 1
ATOM 616 C CA . GLY A 1 79 ? -28.099 -7.228 55.006 1.00 96.12 79 GLY A CA 1
ATOM 617 C C . GLY A 1 79 ? -27.533 -7.095 56.424 1.00 96.12 79 GLY A C 1
ATOM 618 O O . GLY A 1 79 ? -26.742 -6.195 56.676 1.00 96.12 79 GLY A O 1
ATOM 619 N N . PRO A 1 80 ? -27.914 -7.952 57.387 1.00 94.12 80 PRO A N 1
ATOM 620 C CA . PRO A 1 80 ? -27.645 -7.698 58.809 1.00 94.12 80 PRO A CA 1
ATOM 621 C C . PRO A 1 80 ? -26.189 -7.915 59.251 1.00 94.12 80 PRO A C 1
ATOM 623 O O . PRO A 1 80 ? -25.851 -7.624 60.395 1.00 94.12 80 PRO A O 1
ATOM 626 N N . ARG A 1 81 ? -25.333 -8.497 58.405 1.00 93.00 81 ARG A N 1
ATOM 627 C CA . ARG A 1 81 ? -23.952 -8.862 58.752 1.00 93.00 81 ARG A CA 1
ATOM 628 C C . ARG A 1 81 ? -23.017 -8.550 57.595 1.00 93.00 81 ARG A C 1
ATOM 630 O O . ARG A 1 81 ? -23.436 -8.597 56.446 1.0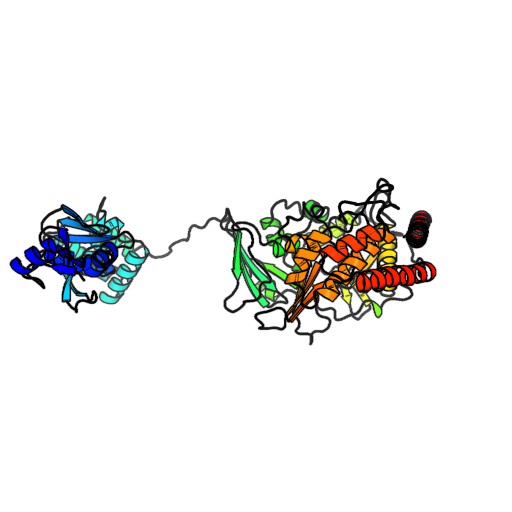0 93.00 81 ARG A O 1
ATOM 637 N N . SER A 1 82 ? -21.752 -8.291 57.911 1.00 94.06 82 SER A N 1
ATOM 638 C CA . SER A 1 82 ? -20.676 -8.312 56.922 1.00 94.06 82 SER A CA 1
ATOM 639 C C . SER A 1 82 ? -20.099 -9.719 56.860 1.00 94.06 82 SER A C 1
ATOM 641 O O . SER A 1 82 ? -19.646 -10.235 57.883 1.00 94.06 82 SER A O 1
ATOM 643 N N . GLN A 1 83 ? -20.160 -10.359 55.697 1.00 95.00 83 GLN A N 1
ATOM 644 C CA . GLN A 1 83 ? -19.622 -11.704 55.497 1.00 95.00 83 GLN A CA 1
ATOM 645 C C . GLN A 1 83 ? -19.403 -12.001 54.015 1.00 95.00 83 GLN A C 1
ATOM 647 O O . GLN A 1 83 ? -19.978 -11.358 53.138 1.00 95.00 83 GLN A O 1
ATOM 652 N N . ARG A 1 84 ? -18.569 -13.004 53.745 1.00 96.00 84 ARG A N 1
ATOM 653 C CA . ARG A 1 84 ? -18.313 -13.507 52.395 1.00 96.00 84 ARG A CA 1
ATOM 654 C C . ARG A 1 84 ? -18.567 -14.992 52.335 1.00 96.00 84 ARG A C 1
ATOM 656 O O . ARG A 1 84 ? -18.311 -15.719 53.295 1.00 96.00 84 ARG A O 1
ATOM 663 N N . THR A 1 85 ? -19.065 -15.453 51.203 1.00 96.62 85 THR A N 1
ATOM 664 C CA . THR A 1 85 ? -19.255 -16.877 50.960 1.00 96.62 85 THR A CA 1
ATOM 665 C C . THR A 1 85 ? -18.935 -17.174 49.514 1.00 96.62 85 THR A C 1
ATOM 667 O O . THR A 1 85 ? -19.521 -16.595 48.604 1.00 96.62 85 THR A O 1
ATOM 670 N N . ARG A 1 86 ? -17.975 -18.075 49.317 1.00 96.50 86 ARG A N 1
ATOM 671 C CA . ARG A 1 86 ? -17.585 -18.555 48.000 1.00 96.50 86 ARG A CA 1
ATOM 672 C C . ARG A 1 86 ? -18.195 -19.929 47.767 1.00 96.50 86 ARG A C 1
ATOM 674 O O . ARG A 1 86 ? -18.062 -20.819 48.606 1.00 96.50 86 ARG A O 1
ATOM 681 N N . ILE A 1 87 ? -18.854 -20.082 46.629 1.00 95.19 87 ILE A N 1
ATOM 682 C CA . ILE A 1 87 ? -19.399 -21.341 46.133 1.00 95.19 87 ILE A CA 1
ATOM 683 C C . ILE A 1 87 ? -18.896 -21.452 44.706 1.00 95.19 87 ILE A C 1
ATOM 685 O O . ILE A 1 87 ? -19.391 -20.753 43.829 1.00 95.19 87 ILE A O 1
ATOM 689 N N . ARG A 1 88 ? -17.896 -22.308 44.480 1.00 93.69 88 ARG A N 1
ATOM 690 C CA . ARG A 1 88 ? -17.274 -22.452 43.156 1.00 93.69 88 ARG A CA 1
ATOM 691 C C . ARG A 1 88 ? -16.777 -21.092 42.622 1.00 93.69 88 ARG A C 1
ATOM 693 O O . ARG A 1 88 ? -16.023 -20.419 43.326 1.00 93.69 88 ARG A O 1
ATOM 700 N N . THR A 1 89 ? -17.186 -20.707 41.415 1.00 93.81 89 THR A N 1
ATOM 701 C CA . THR A 1 89 ? -16.872 -19.438 40.736 1.00 93.81 89 THR A CA 1
ATOM 702 C C . THR A 1 89 ? -17.667 -18.237 41.253 1.00 93.81 89 THR A C 1
ATOM 704 O O . THR A 1 89 ? -17.319 -17.105 40.931 1.00 93.81 89 THR A O 1
ATOM 707 N N . LEU A 1 90 ? -18.703 -18.452 42.069 1.00 97.25 90 LEU A N 1
ATOM 708 C CA . LEU A 1 90 ? -19.501 -17.385 42.667 1.00 97.25 90 LEU A CA 1
ATOM 709 C C . LEU A 1 90 ? -18.927 -16.960 44.019 1.00 97.25 90 LEU A C 1
ATOM 711 O O . LEU A 1 90 ? -18.771 -17.772 44.935 1.00 97.25 90 LEU A O 1
ATOM 715 N N . GLU A 1 91 ? -18.708 -15.660 44.184 1.00 97.75 91 GLU A N 1
ATOM 716 C CA . GLU A 1 91 ? -18.388 -15.046 45.470 1.00 97.75 91 GLU A CA 1
ATOM 717 C C . GLU A 1 91 ? -19.494 -14.072 45.880 1.00 97.75 91 GLU A C 1
ATOM 719 O O . GLU A 1 91 ? -19.671 -13.013 45.283 1.00 97.75 91 GLU A O 1
ATOM 724 N N . ILE A 1 92 ? -20.244 -14.428 46.923 1.00 97.81 92 ILE A N 1
ATOM 725 C CA . ILE A 1 92 ? -21.284 -13.574 47.492 1.00 97.81 92 ILE A CA 1
ATOM 726 C C . ILE A 1 92 ? -20.648 -12.692 48.564 1.00 97.81 92 ILE A C 1
ATOM 728 O O . ILE A 1 92 ? -20.124 -13.191 49.565 1.00 97.81 92 ILE A O 1
ATOM 732 N N . ILE A 1 93 ? -20.705 -11.378 48.356 1.00 97.44 93 ILE A N 1
ATOM 733 C CA . ILE A 1 93 ? -20.102 -10.370 49.229 1.00 97.44 93 ILE A CA 1
ATOM 734 C C . ILE A 1 93 ? -21.218 -9.571 49.891 1.00 97.44 93 ILE A C 1
ATOM 736 O O . ILE A 1 93 ? -21.834 -8.695 49.274 1.00 97.44 93 ILE A O 1
ATOM 740 N N . GLN A 1 94 ? -21.459 -9.866 51.168 1.00 96.50 94 GLN A N 1
ATOM 741 C CA . GLN A 1 94 ? -22.462 -9.182 51.964 1.00 96.50 94 GLN A CA 1
ATOM 742 C C . GLN A 1 94 ? -21.860 -8.028 52.761 1.00 96.50 94 GLN A C 1
ATOM 744 O O . GLN A 1 94 ? -20.965 -8.240 53.578 1.00 96.50 94 GLN A O 1
ATOM 749 N N . ASN A 1 95 ? -22.413 -6.828 52.583 1.00 93.88 95 ASN A N 1
ATOM 750 C CA . ASN A 1 95 ? -22.168 -5.689 53.463 1.00 93.88 95 ASN A CA 1
ATOM 751 C C . ASN A 1 95 ? -23.280 -5.528 54.504 1.00 93.88 95 ASN A C 1
ATOM 753 O O . ASN A 1 95 ? -24.418 -5.958 54.304 1.00 93.88 95 ASN A O 1
ATOM 757 N N . VAL A 1 96 ? -22.954 -4.844 55.604 1.00 94.00 96 VAL A N 1
ATOM 758 C CA . VAL A 1 96 ? -23.971 -4.384 56.555 1.00 94.00 96 VAL A CA 1
ATOM 759 C C . VAL A 1 96 ? -24.827 -3.321 55.864 1.00 94.00 96 VAL A C 1
ATOM 761 O O . VAL A 1 96 ? -24.302 -2.294 55.419 1.00 94.00 96 VAL A O 1
ATOM 764 N N . ALA A 1 97 ? -26.124 -3.600 55.748 1.00 93.69 97 ALA A N 1
ATOM 765 C CA . ALA A 1 97 ? -27.121 -2.650 55.277 1.00 93.69 97 ALA A CA 1
ATOM 766 C C . ALA A 1 97 ? -27.181 -1.446 56.231 1.00 93.69 97 ALA A C 1
ATOM 768 O O . ALA A 1 97 ? -26.987 -1.624 57.437 1.00 93.69 97 ALA A O 1
ATOM 769 N N . PRO A 1 98 ? -27.428 -0.227 55.727 1.00 93.62 98 PRO A N 1
ATOM 770 C CA . PRO A 1 98 ? -27.656 0.910 56.603 1.00 93.62 98 PRO A CA 1
ATOM 771 C C . PRO A 1 98 ? -28.977 0.753 57.370 1.00 93.62 98 PRO A C 1
ATOM 773 O O . PRO A 1 98 ? -29.737 -0.185 57.130 1.00 93.62 98 PRO A O 1
ATOM 776 N N . GLU A 1 99 ? -29.235 1.656 58.313 1.00 92.69 99 GLU A N 1
ATOM 777 C CA . GLU A 1 99 ? -30.388 1.566 59.218 1.00 92.69 99 GLU A CA 1
ATOM 778 C C . GLU A 1 99 ? -31.734 1.710 58.486 1.00 92.69 99 GLU A C 1
ATOM 780 O O . GLU A 1 99 ? -32.688 0.991 58.789 1.00 92.69 99 GLU A O 1
ATOM 785 N N . HIS A 1 100 ? -31.789 2.567 57.463 1.00 95.06 100 HIS A N 1
ATOM 786 C CA . HIS A 1 100 ? -32.987 2.887 56.687 1.00 95.06 100 HIS A CA 1
ATOM 787 C C . HIS A 1 100 ? -32.730 2.738 55.172 1.00 95.06 100 HIS A C 1
ATOM 789 O O . HIS A 1 100 ? -32.742 3.724 54.427 1.00 95.06 100 HIS A O 1
ATOM 795 N N . PRO A 1 101 ? -32.465 1.514 54.671 1.00 94.62 101 PRO A N 1
ATOM 796 C CA . PRO A 1 101 ? -32.125 1.311 53.269 1.00 94.62 101 PRO A CA 1
ATOM 797 C C . PRO A 1 101 ? -33.345 1.550 52.375 1.00 94.62 101 PRO A C 1
ATOM 799 O O . PRO A 1 101 ? -34.409 0.966 52.589 1.00 94.62 101 PRO A O 1
ATOM 802 N N . ALA A 1 102 ? -33.181 2.338 51.311 1.00 96.19 102 ALA A N 1
ATOM 803 C CA . ALA A 1 102 ? -34.227 2.477 50.301 1.00 96.19 102 ALA A CA 1
ATOM 804 C C . ALA A 1 102 ? -34.136 1.335 49.277 1.00 96.19 102 ALA A C 1
ATOM 806 O O . ALA A 1 102 ? -33.276 1.344 48.391 1.00 96.19 102 ALA A O 1
ATOM 807 N N . VAL A 1 103 ? -35.045 0.365 49.379 1.00 96.56 103 VAL A N 1
ATOM 808 C CA . VAL A 1 103 ? -35.115 -0.818 48.506 1.00 96.56 103 VAL A CA 1
ATOM 809 C C . VAL A 1 103 ? -36.284 -0.747 47.519 1.00 96.56 103 VAL A C 1
ATOM 811 O O . VAL A 1 103 ? -37.285 -0.078 47.756 1.00 96.56 103 VAL A O 1
ATOM 814 N N . ALA A 1 104 ? -36.148 -1.454 46.404 1.00 95.19 104 ALA A N 1
ATOM 815 C CA . ALA A 1 104 ? -37.175 -1.707 45.403 1.00 95.19 104 ALA A CA 1
ATOM 816 C C . ALA A 1 104 ? -37.292 -3.222 45.161 1.00 95.19 104 ALA A C 1
ATOM 818 O O . ALA A 1 104 ? -36.459 -4.003 45.624 1.00 95.19 104 ALA A O 1
ATOM 819 N N . THR A 1 105 ? -38.322 -3.645 44.430 1.00 96.06 105 THR A N 1
ATOM 820 C CA . THR A 1 105 ? -38.491 -5.048 44.023 1.00 96.06 105 THR A CA 1
ATOM 821 C C . THR A 1 105 ? -38.111 -5.210 42.554 1.00 96.06 105 THR A C 1
ATOM 823 O O . THR A 1 105 ? -38.562 -4.431 41.718 1.00 96.06 105 THR A O 1
ATOM 826 N N . ALA A 1 106 ? -37.300 -6.220 42.242 1.00 94.38 106 ALA A N 1
ATOM 827 C CA . ALA A 1 106 ? -36.981 -6.644 40.882 1.00 94.38 106 ALA A CA 1
ATOM 828 C C . ALA A 1 106 ? -37.518 -8.058 40.621 1.00 94.38 106 ALA A C 1
ATOM 830 O O . ALA A 1 106 ? -37.605 -8.869 41.545 1.00 94.38 106 ALA A O 1
ATOM 831 N N . ILE A 1 107 ? -37.854 -8.351 39.365 1.00 95.62 107 ILE A N 1
ATOM 832 C CA . ILE A 1 107 ? -38.201 -9.699 38.900 1.00 95.62 107 ILE A CA 1
ATOM 833 C C . ILE A 1 107 ? -36.935 -10.325 38.314 1.00 95.62 107 ILE A C 1
ATOM 835 O O . ILE A 1 107 ? -36.246 -9.689 37.519 1.00 95.62 107 ILE A O 1
ATOM 839 N N . ILE A 1 108 ? -36.621 -11.546 38.741 1.00 94.94 108 ILE A N 1
ATOM 840 C CA . ILE A 1 108 ? -35.466 -12.323 38.292 1.00 94.94 108 ILE A CA 1
ATOM 841 C C . ILE A 1 108 ? -35.976 -13.605 37.649 1.00 94.94 108 ILE A C 1
ATOM 843 O O . ILE A 1 108 ? -36.723 -14.350 38.285 1.00 94.94 108 ILE A O 1
ATOM 847 N N . ASP A 1 109 ? -35.525 -13.881 36.430 1.00 92.50 109 ASP A N 1
ATOM 848 C CA . ASP A 1 109 ? -35.641 -15.192 35.799 1.00 92.50 109 ASP A CA 1
ATOM 849 C C . ASP A 1 109 ? -34.237 -15.752 35.566 1.00 92.50 109 ASP A C 1
ATOM 851 O O . ASP A 1 109 ? -33.387 -15.115 34.945 1.00 92.50 109 ASP A O 1
ATOM 855 N N . ASP A 1 110 ? -33.987 -16.941 36.096 1.00 91.62 110 ASP A N 1
ATOM 856 C CA . ASP A 1 110 ? -32.729 -17.669 35.946 1.00 91.62 110 ASP A CA 1
ATOM 857 C C . ASP A 1 110 ? -32.897 -18.975 35.144 1.00 91.62 110 ASP A C 1
ATOM 859 O O . ASP A 1 110 ? -31.989 -19.806 35.104 1.00 91.62 110 ASP A O 1
ATOM 863 N N . GLY A 1 111 ? -34.052 -19.171 34.498 1.00 89.06 111 GLY A N 1
ATOM 864 C CA . GLY A 1 111 ? -34.412 -20.380 33.758 1.00 89.06 111 GLY A CA 1
ATOM 865 C C . GLY A 1 111 ? -35.087 -21.464 34.606 1.00 89.06 111 GLY A C 1
ATOM 866 O O . GLY A 1 111 ? -35.494 -22.488 34.061 1.00 89.06 111 GLY A O 1
ATOM 867 N N . MET A 1 112 ? -35.236 -21.256 35.921 1.00 89.06 112 MET A N 1
ATOM 868 C CA . MET A 1 112 ? -36.033 -22.115 36.815 1.00 89.06 112 MET A CA 1
ATOM 869 C C . MET A 1 112 ? -37.365 -21.469 37.233 1.00 89.06 112 MET A C 1
ATOM 871 O O . MET A 1 112 ? -38.021 -21.947 38.161 1.00 89.06 112 MET A O 1
ATOM 875 N N . GLY A 1 113 ? -37.762 -20.397 36.545 1.00 89.06 113 GLY A N 1
ATOM 876 C CA . GLY A 1 113 ? -38.993 -19.649 36.776 1.00 89.06 113 GLY A CA 1
ATOM 877 C C . GLY A 1 113 ? -38.763 -18.328 37.506 1.00 89.06 113 GLY A C 1
ATOM 878 O O . GLY A 1 113 ? -37.835 -18.190 38.310 1.00 89.06 113 GLY A O 1
ATOM 879 N N . GLU A 1 114 ? -39.650 -17.373 37.237 1.00 94.12 114 GLU A N 1
ATOM 880 C CA . GLU A 1 114 ? -39.571 -16.012 37.762 1.00 94.12 114 GLU A CA 1
ATOM 881 C C . GLU A 1 114 ? -39.753 -15.946 39.283 1.00 94.12 114 GLU A C 1
ATOM 883 O O . GLU A 1 114 ? -40.595 -16.626 39.878 1.00 94.12 114 GLU A O 1
ATOM 888 N N . PHE A 1 115 ? -38.986 -15.071 39.932 1.00 93.62 115 PHE A N 1
ATOM 889 C CA . PHE A 1 115 ? -39.165 -14.743 41.340 1.00 93.62 115 PHE A CA 1
ATOM 890 C C . PHE A 1 115 ? -38.805 -13.290 41.645 1.00 93.62 115 PHE A C 1
ATOM 892 O O . PHE A 1 115 ? -37.985 -12.666 40.980 1.00 93.62 115 PHE A O 1
ATOM 899 N N . HIS A 1 116 ? -39.390 -12.756 42.714 1.00 95.00 116 HIS A N 1
ATOM 900 C CA . HIS A 1 116 ? -39.119 -11.392 43.164 1.00 95.00 116 HIS A CA 1
ATOM 901 C C . HIS A 1 116 ? -37.903 -11.342 44.093 1.00 95.00 116 HIS A C 1
ATOM 903 O O . HIS A 1 116 ? -37.808 -12.156 45.016 1.00 95.00 116 HIS A O 1
ATOM 909 N N . ALA A 1 117 ? -37.012 -10.373 43.898 1.00 94.75 117 ALA A N 1
ATOM 910 C CA . ALA A 1 117 ? -35.875 -10.098 44.770 1.00 94.75 117 ALA A CA 1
ATOM 911 C C . ALA A 1 117 ? -35.858 -8.623 45.193 1.00 94.75 117 ALA A C 1
ATOM 913 O O . ALA A 1 117 ? -36.138 -7.730 44.393 1.00 94.75 117 ALA A O 1
ATOM 914 N N . ASN A 1 118 ? -35.499 -8.366 46.452 1.00 97.56 118 ASN A N 1
ATOM 915 C CA . ASN A 1 118 ? -35.268 -7.004 46.925 1.00 97.56 118 ASN A CA 1
ATOM 916 C C . ASN A 1 118 ? -33.931 -6.499 46.380 1.00 97.56 118 ASN A C 1
ATOM 918 O O . ASN A 1 118 ? -32.928 -7.217 46.430 1.00 97.56 118 ASN A O 1
ATOM 922 N N . VAL A 1 119 ? -33.909 -5.259 45.902 1.00 97.50 119 VAL A N 1
ATOM 923 C CA . VAL A 1 119 ? -32.724 -4.602 45.340 1.00 97.50 119 VAL A CA 1
ATOM 924 C C . VAL A 1 119 ? -32.611 -3.174 45.861 1.00 97.50 119 VAL A C 1
ATOM 926 O O . VAL A 1 119 ? -33.618 -2.555 46.197 1.00 97.50 119 VAL A O 1
ATOM 929 N N . SER A 1 120 ? -31.409 -2.610 45.907 1.00 97.12 120 SER A N 1
ATOM 930 C CA . SER A 1 120 ? -31.225 -1.186 46.190 1.00 97.12 120 SER A CA 1
ATOM 931 C C . SER A 1 120 ? -31.992 -0.335 45.167 1.00 97.12 120 SER A C 1
ATOM 933 O O . SER A 1 120 ? -31.878 -0.534 43.954 1.00 97.12 120 SER A O 1
ATOM 935 N N . SER A 1 121 ? -32.767 0.645 45.641 1.00 95.88 121 SER A N 1
ATOM 936 C CA . SER A 1 121 ? -33.414 1.643 44.776 1.00 95.88 121 SER A CA 1
ATOM 937 C C . SER A 1 121 ? -32.378 2.435 43.963 1.00 95.88 121 SER A C 1
ATOM 939 O O . SER A 1 121 ? -31.180 2.379 44.237 1.00 95.88 121 SER A O 1
ATOM 941 N N . VAL A 1 122 ? -32.805 3.185 42.939 1.00 94.50 122 VAL A N 1
ATOM 942 C CA . VAL A 1 122 ? -31.883 4.009 42.124 1.00 94.50 122 VAL A CA 1
ATOM 943 C C . VAL A 1 122 ? -31.096 4.992 43.010 1.00 94.50 122 VAL A C 1
ATOM 945 O O . VAL A 1 122 ? -29.873 5.060 42.913 1.00 94.50 122 VAL A O 1
ATOM 948 N N . ARG A 1 123 ? -31.776 5.669 43.947 1.00 95.31 123 ARG A N 1
ATOM 949 C CA . ARG A 1 123 ? -31.149 6.589 44.911 1.00 95.31 123 ARG A CA 1
ATOM 950 C C . ARG A 1 123 ? -30.156 5.887 45.838 1.00 95.31 123 ARG A C 1
ATOM 952 O O . ARG A 1 123 ? -29.026 6.343 45.987 1.00 95.31 123 ARG A O 1
ATOM 959 N N . GLN A 1 124 ? -30.558 4.754 46.417 1.00 96.12 124 GLN A N 1
ATOM 960 C C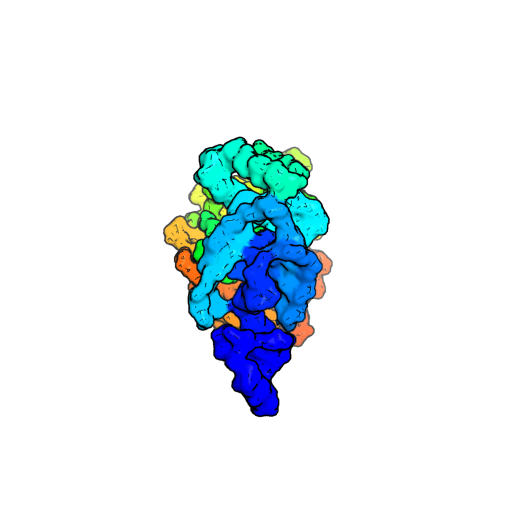A . GLN A 1 124 ? -29.703 3.956 47.299 1.00 96.12 124 GLN A CA 1
ATOM 961 C C . GLN A 1 124 ? -28.441 3.470 46.571 1.00 96.12 124 GLN A C 1
ATOM 963 O O . GLN A 1 124 ? -27.340 3.625 47.092 1.00 96.12 124 GLN A O 1
ATOM 968 N N . ARG A 1 125 ? -28.589 2.946 45.346 1.00 94.69 125 ARG A N 1
ATOM 969 C CA . ARG A 1 125 ? -27.469 2.496 44.500 1.00 94.69 125 ARG A CA 1
ATOM 970 C C . ARG A 1 125 ? -26.487 3.615 44.196 1.00 94.69 125 ARG A C 1
ATOM 972 O O . ARG A 1 125 ? -25.280 3.393 44.223 1.00 94.69 125 ARG A O 1
ATOM 979 N N . PHE A 1 126 ? -26.990 4.813 43.908 1.00 95.50 126 PHE A N 1
ATOM 980 C CA . PHE A 1 126 ? -26.120 5.943 43.614 1.00 95.50 126 PHE A CA 1
ATOM 981 C C . PHE A 1 126 ? -25.253 6.308 44.821 1.00 95.50 126 PHE A C 1
ATOM 983 O O . PHE A 1 126 ? -24.041 6.439 44.675 1.00 95.50 126 PHE A O 1
ATOM 990 N N . LEU A 1 127 ? -25.842 6.368 46.023 1.00 95.38 127 LEU A N 1
ATOM 991 C CA . LEU A 1 127 ? -25.094 6.606 47.264 1.00 95.38 127 LEU A CA 1
ATOM 992 C C . LEU A 1 127 ? -24.101 5.478 47.579 1.00 95.38 127 LEU A C 1
ATOM 994 O O . LEU A 1 127 ? -22.968 5.748 47.980 1.00 95.38 127 LEU A O 1
ATOM 998 N N . GLU A 1 128 ? -24.486 4.218 47.356 1.00 94.44 128 GLU A N 1
ATOM 999 C CA . GLU A 1 128 ? -23.592 3.062 47.516 1.00 94.44 128 GLU A CA 1
ATOM 1000 C C . GLU A 1 128 ? -22.310 3.203 46.683 1.00 94.44 128 GLU A C 1
ATOM 1002 O O . GLU A 1 128 ? -21.236 2.813 47.147 1.00 94.44 128 GLU A O 1
ATOM 1007 N N . GLY A 1 129 ? -22.404 3.825 45.503 1.00 92.88 129 GLY A N 1
ATOM 1008 C CA . GLY A 1 129 ? -21.277 4.105 44.616 1.00 92.88 129 GLY A CA 1
ATOM 1009 C C . GLY A 1 129 ? -20.220 5.051 45.192 1.00 92.88 129 GLY A C 1
ATOM 1010 O O . GLY A 1 129 ? -19.106 5.079 44.670 1.00 92.88 129 GLY A O 1
ATOM 1011 N N . PHE A 1 130 ? -20.522 5.825 46.237 1.00 93.06 130 PHE A N 1
ATOM 1012 C CA . PHE A 1 130 ? -19.596 6.799 46.840 1.00 93.06 130 PHE A CA 1
ATOM 1013 C C . PHE A 1 130 ? -19.045 6.365 48.204 1.00 93.06 130 PHE A C 1
ATOM 1015 O O . PHE A 1 130 ? -18.327 7.128 48.858 1.00 93.06 130 PHE A O 1
ATOM 1022 N N . ARG A 1 131 ? -19.346 5.135 48.646 1.00 90.69 131 ARG A N 1
ATOM 1023 C CA . ARG A 1 131 ? -18.837 4.624 49.923 1.00 90.69 131 ARG A CA 1
ATOM 1024 C C . ARG A 1 131 ? -17.318 4.472 49.894 1.00 90.69 131 ARG A C 1
ATOM 1026 O O . ARG A 1 131 ? -16.752 3.770 49.056 1.00 90.69 131 ARG A O 1
ATOM 1033 N N . LEU A 1 132 ? -16.648 5.079 50.870 1.00 81.19 132 LEU A N 1
ATOM 1034 C CA . LEU A 1 132 ? -15.190 5.032 50.982 1.00 81.19 132 LEU A CA 1
ATOM 1035 C C . LEU A 1 132 ? -14.685 3.610 51.256 1.00 81.19 132 LEU A C 1
ATOM 1037 O O . LEU A 1 132 ? -15.199 2.922 52.137 1.00 81.19 132 LEU A O 1
ATOM 1041 N N . ARG A 1 133 ? -13.626 3.206 50.537 1.00 78.38 133 ARG A N 1
ATOM 1042 C CA . ARG A 1 133 ? -12.933 1.909 50.700 1.00 78.38 133 ARG A CA 1
ATOM 1043 C C . ARG A 1 133 ? -13.888 0.705 50.672 1.00 78.38 133 ARG A C 1
ATOM 1045 O O . ARG A 1 133 ? -13.708 -0.256 51.413 1.00 78.38 133 ARG A O 1
ATOM 1052 N N . SER A 1 134 ? -14.913 0.776 49.827 1.00 87.00 134 SER A N 1
ATOM 1053 C CA . SER A 1 134 ? -15.949 -0.245 49.711 1.00 87.00 134 SER A CA 1
ATOM 1054 C C . SER A 1 134 ? -15.843 -0.971 48.374 1.00 87.00 134 SER A C 1
ATOM 1056 O O . SER A 1 134 ? -15.908 -0.340 47.322 1.00 87.00 134 SER A O 1
ATOM 1058 N N . GLU A 1 135 ? -15.747 -2.302 48.399 1.00 86.62 135 GLU A N 1
ATOM 1059 C CA . GLU A 1 135 ? -15.817 -3.114 47.172 1.00 86.62 135 GLU A CA 1
ATOM 1060 C C . GLU A 1 135 ? -17.163 -2.957 46.457 1.00 86.62 135 GLU A C 1
ATOM 1062 O O . GLU A 1 135 ? -17.222 -3.008 45.234 1.00 86.62 135 GLU A O 1
ATOM 1067 N N . HIS A 1 136 ? -18.233 -2.683 47.211 1.00 90.12 136 HIS A N 1
ATOM 1068 C CA . HIS A 1 136 ? -19.535 -2.343 46.638 1.00 90.12 136 HIS A CA 1
ATOM 1069 C C . HIS A 1 136 ? -19.446 -1.043 45.832 1.00 90.12 136 HIS A C 1
ATOM 1071 O O . HIS A 1 136 ? -19.879 -1.008 44.687 1.00 90.12 136 HIS A O 1
ATOM 1077 N N . ALA A 1 137 ? -18.810 -0.002 46.373 1.00 90.19 137 ALA A N 1
ATOM 1078 C CA . ALA A 1 137 ? -18.632 1.255 45.645 1.00 90.19 137 ALA A CA 1
ATOM 1079 C C . ALA A 1 137 ? -17.758 1.075 44.395 1.00 90.19 137 ALA A C 1
ATOM 1081 O O . ALA A 1 137 ? -18.108 1.573 43.329 1.00 90.19 137 ALA A O 1
ATOM 1082 N N . ALA A 1 138 ? -16.661 0.320 44.519 1.00 91.38 138 ALA A N 1
ATOM 1083 C CA . ALA A 1 138 ? -15.746 0.030 43.415 1.00 91.38 138 ALA A CA 1
ATOM 1084 C C . ALA A 1 138 ? -16.378 -0.834 42.311 1.00 91.38 138 ALA A C 1
ATOM 1086 O O . ALA A 1 138 ? -15.909 -0.803 41.178 1.00 91.38 138 ALA A O 1
ATOM 1087 N N . SER A 1 139 ? -17.433 -1.596 42.625 1.00 92.69 139 SER A N 1
ATOM 1088 C CA . SER A 1 139 ? -18.164 -2.383 41.626 1.00 92.69 139 SER A CA 1
ATOM 1089 C C . SER A 1 139 ? -19.004 -1.522 40.673 1.00 92.69 139 SER A C 1
ATOM 1091 O O . SER A 1 139 ? -19.314 -1.971 39.574 1.00 92.69 139 SER A O 1
ATOM 1093 N N . ILE A 1 140 ? -19.357 -0.290 41.063 1.00 91.31 140 ILE A N 1
ATOM 1094 C CA . ILE A 1 140 ? -20.098 0.650 40.214 1.00 91.31 140 ILE A CA 1
ATOM 1095 C C . ILE A 1 140 ? -19.091 1.479 39.410 1.00 91.31 140 ILE A C 1
ATOM 1097 O O . ILE A 1 140 ? -18.532 2.463 39.914 1.00 91.31 140 ILE A O 1
ATOM 1101 N N . ASP A 1 141 ? -18.880 1.077 38.155 1.00 89.62 141 ASP A N 1
ATOM 1102 C CA . ASP A 1 141 ? -18.026 1.797 37.210 1.00 89.62 141 ASP A CA 1
ATOM 1103 C C . ASP A 1 141 ? -18.621 3.156 36.784 1.00 89.62 141 ASP A C 1
ATOM 1105 O O . ASP A 1 141 ? -19.747 3.524 37.137 1.00 89.62 141 ASP A O 1
ATOM 1109 N N . GLU A 1 142 ? -17.839 3.942 36.042 1.00 87.25 142 GLU A N 1
ATOM 1110 C CA . GLU A 1 142 ? -18.241 5.286 35.615 1.00 87.25 142 GLU A CA 1
ATOM 1111 C C . GLU A 1 142 ? -19.442 5.273 34.655 1.00 87.25 142 GLU A C 1
ATOM 1113 O O . GLU A 1 142 ? -20.271 6.181 34.709 1.00 87.25 142 GLU A O 1
ATOM 1118 N N . ALA A 1 143 ? -19.579 4.247 33.810 1.00 85.62 143 ALA A N 1
ATOM 1119 C CA . ALA A 1 143 ? -20.695 4.140 32.873 1.00 85.62 143 ALA A CA 1
ATOM 1120 C C . ALA A 1 143 ? -22.006 3.827 33.611 1.00 85.62 143 ALA A C 1
ATOM 1122 O O . ALA A 1 143 ? -23.015 4.499 33.392 1.00 85.62 143 ALA A O 1
ATOM 1123 N N . MET A 1 144 ? -21.978 2.870 34.546 1.00 90.62 144 MET A N 1
ATOM 1124 C CA . MET A 1 144 ? -23.098 2.561 35.435 1.00 90.62 144 MET A CA 1
ATOM 1125 C C . MET A 1 144 ? -23.483 3.782 36.270 1.00 90.62 144 MET A C 1
ATOM 1127 O O . MET A 1 144 ? -24.662 4.105 36.389 1.00 90.62 144 MET A O 1
ATOM 1131 N N . ARG A 1 145 ? -22.498 4.497 36.826 1.00 92.44 145 ARG A N 1
ATOM 1132 C CA . ARG A 1 145 ? -22.732 5.705 37.626 1.00 92.44 145 ARG A CA 1
ATOM 1133 C C . ARG A 1 145 ? -23.393 6.812 36.811 1.00 92.44 145 ARG A C 1
ATOM 1135 O O . ARG A 1 145 ? -24.359 7.405 37.288 1.00 92.44 145 ARG A O 1
ATOM 1142 N N . ALA A 1 146 ? -22.923 7.053 35.588 1.00 89.62 146 ALA A N 1
ATOM 1143 C CA . ALA A 1 146 ? -23.511 8.034 34.682 1.00 89.62 146 ALA A CA 1
ATOM 1144 C C . ALA A 1 146 ? -24.948 7.661 34.274 1.00 89.62 146 ALA A C 1
ATOM 1146 O O . ALA A 1 146 ? -25.808 8.538 34.191 1.00 89.62 146 ALA A O 1
ATOM 1147 N N . ASP A 1 147 ? -25.239 6.374 34.059 1.00 88.94 147 ASP A N 1
ATOM 1148 C CA . ASP A 1 147 ? -26.597 5.905 33.760 1.00 88.94 147 ASP A CA 1
ATOM 1149 C C . ASP A 1 147 ? -27.550 6.070 34.951 1.00 88.94 147 ASP A C 1
ATOM 1151 O O . ASP A 1 147 ? -28.646 6.612 34.799 1.00 88.94 147 ASP A O 1
ATOM 1155 N N . ILE A 1 148 ? -27.108 5.698 36.158 1.00 92.62 148 ILE A N 1
ATOM 1156 C CA . ILE A 1 148 ? -27.875 5.921 37.392 1.00 92.62 148 ILE A CA 1
ATOM 1157 C C . ILE A 1 148 ? -28.139 7.421 37.588 1.00 92.62 148 ILE A C 1
ATOM 1159 O O . ILE A 1 148 ? -29.268 7.798 37.901 1.00 92.62 148 ILE A O 1
ATOM 1163 N N . ALA A 1 149 ? -27.134 8.277 37.373 1.00 92.50 149 ALA A N 1
ATOM 1164 C CA . ALA A 1 149 ? -27.287 9.728 37.460 1.00 92.50 149 ALA A CA 1
ATOM 1165 C C . ALA A 1 149 ? -28.338 10.252 36.472 1.00 92.50 149 ALA A C 1
ATOM 1167 O O . ALA A 1 149 ? -29.218 11.011 36.873 1.00 92.50 149 ALA A O 1
ATOM 1168 N N . ARG A 1 150 ? -28.299 9.804 35.208 1.00 90.81 150 ARG A N 1
ATOM 1169 C CA . ARG A 1 150 ? -29.290 10.178 34.187 1.00 90.81 150 ARG A CA 1
ATOM 1170 C C . ARG A 1 150 ? -30.703 9.797 34.622 1.00 90.81 150 ARG A C 1
ATOM 1172 O O . ARG A 1 150 ? -31.574 10.653 34.660 1.00 90.81 150 ARG A O 1
ATOM 1179 N N . ARG A 1 151 ? -30.892 8.553 35.072 1.00 92.38 151 ARG A N 1
ATOM 1180 C CA . ARG A 1 151 ? -32.188 8.057 35.563 1.00 92.38 151 ARG A CA 1
ATOM 1181 C C . ARG A 1 151 ? -32.714 8.845 36.760 1.00 92.38 151 ARG A C 1
ATOM 1183 O O . ARG A 1 151 ? -33.916 9.054 36.859 1.00 92.38 151 ARG A O 1
ATOM 1190 N N . LEU A 1 152 ? -31.837 9.273 37.669 1.00 93.75 152 LEU A N 1
ATOM 1191 C CA . LEU A 1 152 ? -32.227 10.129 38.791 1.00 93.75 152 LEU A CA 1
ATOM 1192 C C . LEU A 1 152 ? -32.667 11.514 38.317 1.00 93.75 152 LEU A C 1
ATOM 1194 O O . LEU A 1 152 ? -33.643 12.051 38.828 1.00 93.75 152 LEU A O 1
ATOM 1198 N N . VAL A 1 153 ? -31.973 12.096 37.342 1.00 91.75 153 VAL A N 1
ATOM 1199 C CA . VAL A 1 153 ? -32.390 13.375 36.756 1.00 91.75 153 VAL A CA 1
ATOM 1200 C C . VAL A 1 153 ? -33.718 13.227 36.018 1.00 91.75 153 VAL A C 1
ATOM 1202 O O . VAL A 1 153 ? -34.572 14.090 36.178 1.00 91.75 153 VAL A O 1
ATOM 1205 N N . ASP A 1 154 ? -33.936 12.126 35.300 1.00 90.31 154 ASP A N 1
ATOM 1206 C CA . ASP A 1 154 ? -35.213 11.842 34.638 1.00 90.31 154 ASP A CA 1
ATOM 1207 C C . ASP A 1 154 ? -36.359 11.679 35.657 1.00 90.31 154 ASP A C 1
ATOM 1209 O O . ASP A 1 154 ? -37.463 12.169 35.435 1.00 90.31 154 ASP A O 1
ATOM 1213 N N . GLU A 1 155 ? -36.097 11.034 36.802 1.00 93.19 155 GLU A N 1
ATOM 1214 C CA . GLU A 1 155 ? -37.079 10.830 37.878 1.00 93.19 155 GLU A CA 1
ATOM 1215 C C . GLU A 1 155 ? -37.422 12.132 38.628 1.00 93.19 155 GLU A C 1
ATOM 1217 O O . GLU A 1 155 ? -38.587 12.368 38.945 1.00 93.19 155 GLU A O 1
ATOM 1222 N N . TYR A 1 156 ? -36.430 12.987 38.909 1.00 93.88 156 TYR A N 1
ATOM 1223 C CA . TYR A 1 156 ? -36.592 14.203 39.730 1.00 93.88 156 TYR A CA 1
ATOM 1224 C C . TYR A 1 156 ? -36.615 15.515 38.921 1.00 93.88 156 TYR A C 1
ATOM 1226 O O . TYR A 1 156 ? -36.724 16.601 39.491 1.00 93.88 156 TYR A O 1
ATOM 1234 N N . GLY A 1 157 ? -36.500 15.444 37.596 1.00 90.81 157 GLY A N 1
ATOM 1235 C CA . GLY A 1 157 ? -36.582 16.553 36.641 1.00 90.81 157 GLY A CA 1
ATOM 1236 C C . GLY A 1 157 ? -35.327 17.426 36.510 1.00 90.81 157 GLY A C 1
ATOM 1237 O O . GLY A 1 157 ? -35.059 17.945 35.430 1.00 90.81 157 GLY A O 1
ATOM 1238 N N . THR A 1 158 ? -34.541 17.616 37.577 1.00 91.75 158 THR A N 1
ATOM 1239 C CA . THR A 1 158 ? -33.299 18.414 37.528 1.00 91.75 158 THR A CA 1
ATOM 1240 C C . THR A 1 158 ? -32.167 17.777 38.341 1.00 91.75 158 THR A C 1
ATOM 1242 O O . THR A 1 158 ? -32.444 17.105 39.339 1.00 91.75 158 THR A O 1
ATOM 1245 N N . PRO A 1 159 ? -30.884 18.036 38.003 1.00 92.12 159 PRO A N 1
ATOM 1246 C CA . PRO A 1 159 ? -29.747 17.580 38.808 1.00 92.12 159 PRO A CA 1
ATOM 1247 C C . PRO A 1 159 ? -29.810 18.035 40.264 1.00 92.12 159 PRO A C 1
ATOM 1249 O O . PRO A 1 159 ? -29.463 17.273 41.164 1.00 92.12 159 PRO A O 1
ATOM 1252 N N . LYS A 1 160 ? -30.303 19.256 40.511 1.00 93.75 160 LYS A N 1
ATOM 1253 C CA . LYS A 1 160 ? -30.449 19.779 41.870 1.00 93.75 160 LYS A CA 1
ATOM 1254 C C . LYS A 1 160 ? -31.535 19.038 42.652 1.00 93.75 160 LYS A C 1
ATOM 1256 O O . LYS A 1 160 ? -31.266 18.598 43.762 1.00 93.75 160 LYS A O 1
ATOM 1261 N N . ALA A 1 161 ? -32.709 18.823 42.057 1.00 93.56 161 ALA A N 1
ATOM 1262 C CA . ALA A 1 161 ? -33.784 18.065 42.699 1.00 93.56 161 ALA A CA 1
ATOM 1263 C C . ALA A 1 161 ? -33.386 16.601 42.970 1.00 93.56 161 ALA A C 1
ATOM 1265 O O . ALA A 1 161 ? -33.677 16.069 44.041 1.00 93.56 161 ALA A O 1
ATOM 1266 N N . ALA A 1 162 ? -32.655 15.968 42.044 1.00 94.62 162 ALA A N 1
ATOM 1267 C CA . ALA A 1 162 ? -32.080 14.640 42.250 1.00 94.62 162 ALA A CA 1
ATOM 1268 C C . ALA A 1 162 ? -31.076 14.620 43.418 1.00 94.62 162 ALA A C 1
ATOM 1270 O O . ALA A 1 162 ? -31.136 13.731 44.270 1.00 94.62 162 ALA A O 1
ATOM 1271 N N . ALA A 1 163 ? -30.184 15.614 43.495 1.00 95.06 163 ALA A N 1
ATOM 1272 C CA . ALA A 1 163 ? -29.235 15.757 44.599 1.00 95.06 163 ALA A CA 1
ATOM 1273 C C . ALA A 1 163 ? -29.943 15.967 45.949 1.00 95.06 163 ALA A C 1
ATOM 1275 O O . ALA A 1 163 ? -29.571 15.339 46.938 1.00 95.06 163 ALA A O 1
ATOM 1276 N N . ASP A 1 164 ? -30.999 16.781 45.994 1.00 95.00 164 ASP A N 1
ATOM 1277 C CA . ASP A 1 164 ? -31.776 17.021 47.214 1.00 95.00 164 ASP A CA 1
ATOM 1278 C C . ASP A 1 164 ? -32.500 15.740 47.686 1.00 95.00 164 ASP A C 1
ATOM 1280 O O . ASP A 1 164 ? -32.492 15.416 48.879 1.00 95.00 164 ASP A O 1
ATOM 1284 N N . ALA A 1 165 ? -33.051 14.948 46.756 1.00 94.12 165 ALA A N 1
ATOM 1285 C CA . ALA A 1 165 ? -33.678 13.657 47.053 1.00 94.12 165 ALA A CA 1
ATOM 1286 C C . ALA A 1 165 ? -32.680 12.594 47.554 1.00 94.12 165 ALA A C 1
ATOM 1288 O O . ALA A 1 165 ? -33.039 11.746 48.380 1.00 94.12 165 ALA A O 1
ATOM 1289 N N . LEU A 1 166 ? -31.436 12.627 47.067 1.00 95.56 166 LEU A N 1
ATOM 1290 C CA . LEU A 1 166 ? -30.336 11.802 47.574 1.00 95.56 166 LEU A CA 1
ATOM 1291 C C . LEU A 1 166 ? -29.888 12.256 48.964 1.00 95.56 166 LEU A C 1
ATOM 1293 O O . LEU A 1 166 ? -29.641 11.415 49.825 1.00 95.56 166 LEU A O 1
ATOM 1297 N N . TRP A 1 167 ? -29.826 13.567 49.207 1.00 95.94 167 TRP A N 1
ATOM 1298 C CA . TRP A 1 167 ? -29.477 14.134 50.508 1.00 95.94 167 TRP A CA 1
ATOM 1299 C C . TRP A 1 167 ? -30.462 13.738 51.606 1.00 95.94 167 TRP A C 1
ATOM 1301 O O . TRP A 1 167 ? -30.032 13.458 52.724 1.00 95.94 167 TRP A O 1
ATOM 1311 N N . ALA A 1 168 ? -31.762 13.681 51.302 1.00 94.94 168 ALA A N 1
ATOM 1312 C CA . ALA A 1 168 ? -32.768 13.189 52.243 1.00 94.94 168 ALA A CA 1
ATOM 1313 C C . ALA A 1 168 ? -32.446 11.754 52.705 1.00 94.94 168 ALA A C 1
ATOM 1315 O O . ALA A 1 168 ? -32.292 11.509 53.901 1.00 94.94 168 ALA A O 1
ATOM 1316 N N . LEU A 1 169 ? -32.214 10.845 51.751 1.00 95.62 169 LEU A N 1
ATOM 1317 C CA . LEU A 1 169 ? -31.860 9.449 52.031 1.00 95.62 169 LEU A CA 1
ATOM 1318 C C . LEU A 1 169 ? -30.497 9.310 52.734 1.00 95.62 169 LEU A C 1
ATOM 1320 O O . LEU A 1 169 ? -30.321 8.471 53.619 1.00 95.62 169 LEU A O 1
ATOM 1324 N N . ALA A 1 170 ? -29.520 10.131 52.347 1.00 95.50 170 ALA A N 1
ATOM 1325 C CA . ALA A 1 170 ? -28.199 10.144 52.957 1.00 95.50 170 ALA A CA 1
ATOM 1326 C C . ALA A 1 170 ? -28.264 10.564 54.432 1.00 95.50 170 ALA A C 1
ATOM 1328 O O . ALA A 1 170 ? -27.590 9.962 55.262 1.00 95.50 170 ALA A O 1
ATOM 1329 N N . ARG A 1 171 ? -29.095 11.554 54.785 1.00 95.31 171 ARG A N 1
ATOM 1330 C CA . ARG A 1 171 ? -29.281 11.992 56.180 1.00 95.31 171 ARG A CA 1
ATOM 1331 C C . ARG A 1 171 ? -29.928 10.913 57.039 1.00 95.31 171 ARG A C 1
ATOM 1333 O O . ARG A 1 171 ? -29.439 10.676 58.138 1.00 95.31 171 ARG A O 1
ATOM 1340 N N . GLU A 1 172 ? -30.969 10.255 56.530 1.00 94.62 172 GLU A N 1
ATOM 1341 C CA . GLU A 1 172 ? -31.636 9.140 57.222 1.00 94.62 172 GLU A CA 1
ATOM 1342 C C . GLU A 1 172 ? -30.648 8.020 57.564 1.00 94.62 172 GLU A C 1
ATOM 1344 O O . GLU A 1 172 ? -30.691 7.465 58.654 1.00 94.62 172 GLU A O 1
ATOM 1349 N N . ASN A 1 173 ? -29.698 7.742 56.670 1.00 93.88 173 ASN A N 1
ATOM 1350 C CA . ASN A 1 173 ? -28.700 6.688 56.853 1.00 93.88 173 ASN A CA 1
ATOM 1351 C C . ASN A 1 173 ? -27.363 7.165 57.450 1.00 93.88 173 ASN A C 1
ATOM 1353 O O . ASN A 1 173 ? -26.423 6.375 57.531 1.00 93.88 173 ASN A O 1
ATOM 1357 N N . GLN A 1 174 ? -27.248 8.439 57.845 1.00 94.81 174 GLN A N 1
ATOM 1358 C CA . GLN A 1 174 ? -26.002 9.069 58.315 1.00 94.81 174 GLN A CA 1
ATOM 1359 C C . GLN A 1 174 ? -24.825 8.994 57.310 1.00 94.81 174 GLN A C 1
ATOM 1361 O O . GLN A 1 174 ? -23.652 8.993 57.685 1.00 94.81 174 GLN A O 1
ATOM 1366 N N . TRP A 1 175 ? -25.121 8.963 56.010 1.00 94.06 175 TRP A N 1
ATOM 1367 C CA . TRP A 1 175 ? -24.176 8.874 54.888 1.00 94.06 175 TRP A CA 1
ATOM 1368 C C . TRP A 1 175 ? -23.820 10.256 54.315 1.00 94.06 175 TRP A C 1
ATOM 1370 O O . TRP A 1 175 ? -23.937 10.520 53.117 1.00 94.06 175 TRP A O 1
ATOM 1380 N N . TYR A 1 176 ? -23.419 11.187 55.183 1.00 93.94 176 TYR A N 1
ATOM 1381 C CA . TYR A 1 176 ? -23.209 12.591 54.801 1.00 93.94 176 TYR A CA 1
ATOM 1382 C C . TYR A 1 176 ? -22.125 12.778 53.727 1.00 93.94 176 TYR A C 1
ATOM 1384 O O . TYR A 1 176 ? -22.273 13.622 52.847 1.00 93.94 176 TYR A O 1
ATOM 1392 N N . ARG A 1 177 ? -21.050 11.978 53.768 1.00 93.31 177 ARG A N 1
ATOM 1393 C CA . ARG A 1 177 ? -19.948 12.064 52.791 1.00 93.31 177 ARG A CA 1
ATOM 1394 C C . ARG A 1 177 ? -20.353 11.535 51.422 1.00 93.31 177 ARG A C 1
ATOM 1396 O O . ARG A 1 177 ? -19.904 12.052 50.404 1.00 93.31 177 ARG A O 1
ATOM 1403 N N . GLU A 1 178 ? -21.152 10.477 51.387 1.00 94.69 178 GLU A N 1
ATOM 1404 C CA . GLU A 1 178 ? -21.703 9.916 50.159 1.00 94.69 178 GLU A CA 1
ATOM 1405 C C . GLU A 1 178 ? -22.691 10.899 49.527 1.00 94.69 178 GLU A C 1
ATOM 1407 O O . GLU A 1 178 ? -22.638 11.110 48.319 1.00 94.69 178 GLU A O 1
ATOM 1412 N N . GLY A 1 179 ? -23.530 11.549 50.344 1.00 94.50 179 GLY A N 1
ATOM 1413 C CA . GLY A 1 179 ? -24.436 12.613 49.907 1.00 94.50 179 GLY A CA 1
ATOM 1414 C C . GLY A 1 179 ? -23.699 13.797 49.274 1.00 94.50 179 GLY A C 1
ATOM 1415 O O . GLY A 1 179 ? -24.035 14.200 48.163 1.00 94.50 179 GLY A O 1
ATOM 1416 N N . GLU A 1 180 ? -22.645 14.299 49.925 1.00 94.56 180 GLU A N 1
ATOM 1417 C CA . GLU A 1 180 ? -21.816 15.398 49.405 1.00 94.56 180 GLU A CA 1
ATOM 1418 C C . GLU A 1 180 ? -21.146 15.040 48.068 1.00 94.56 180 GLU A C 1
ATOM 1420 O O . GLU A 1 180 ? -21.181 15.816 47.111 1.00 94.56 180 GLU A O 1
ATOM 1425 N N . GLN A 1 181 ? -20.561 13.842 47.966 1.00 93.12 181 GLN A N 1
ATOM 1426 C CA . GLN A 1 181 ? -19.929 13.383 46.727 1.00 93.12 181 GLN A CA 1
ATOM 1427 C C . GLN A 1 181 ? -20.947 13.174 45.598 1.00 93.12 181 GLN A C 1
ATOM 1429 O O . GLN A 1 181 ? -20.667 13.530 44.451 1.00 93.12 181 GLN A O 1
ATOM 1434 N N . ALA A 1 182 ? -22.126 12.638 45.917 1.00 92.69 182 ALA A N 1
ATOM 1435 C CA . ALA A 1 182 ? -23.209 12.441 44.964 1.00 92.69 182 ALA A CA 1
ATOM 1436 C C . ALA A 1 182 ? -23.755 13.776 44.429 1.00 92.69 182 ALA A C 1
ATOM 1438 O O . ALA A 1 182 ? -23.936 13.920 43.219 1.00 92.69 182 ALA A O 1
ATOM 1439 N N . GLU A 1 183 ? -23.952 14.774 45.298 1.00 93.62 183 GLU A N 1
ATOM 1440 C CA . GLU A 1 183 ? -24.335 16.131 44.888 1.00 93.62 183 GLU A CA 1
ATOM 1441 C C . GLU A 1 183 ? -23.262 16.756 43.995 1.00 93.62 183 GLU A C 1
ATOM 1443 O O . GLU A 1 183 ? -23.569 17.275 42.920 1.00 93.62 183 GLU A O 1
ATOM 1448 N N . ARG A 1 184 ? -21.987 16.655 44.390 1.00 91.44 184 ARG A N 1
ATOM 1449 C CA . ARG A 1 184 ? -20.887 17.181 43.581 1.00 91.44 184 ARG A CA 1
ATOM 1450 C C . ARG A 1 184 ? -20.869 16.554 42.188 1.00 91.44 184 ARG A C 1
ATOM 1452 O O . ARG A 1 184 ? -20.721 17.292 41.216 1.00 91.44 184 ARG A O 1
ATOM 1459 N N . TYR A 1 185 ? -21.061 15.237 42.089 1.00 90.81 185 TYR A N 1
ATOM 1460 C CA . TYR A 1 185 ? -21.112 14.521 40.812 1.00 90.81 185 TYR A CA 1
ATOM 1461 C C . TYR A 1 185 ? -22.254 15.021 39.915 1.00 90.81 185 TYR A C 1
ATOM 1463 O O . TYR A 1 185 ? -22.022 15.299 38.739 1.00 90.81 185 TYR A O 1
ATOM 1471 N N . LEU A 1 186 ? -23.463 15.177 40.468 1.00 89.44 186 LEU A N 1
ATOM 1472 C CA . LEU A 1 186 ? -24.646 15.625 39.723 1.00 89.44 186 LEU A CA 1
ATOM 1473 C C . LEU A 1 186 ? -24.563 17.091 39.278 1.00 89.44 186 LEU A C 1
ATOM 1475 O O . LEU A 1 186 ? -25.059 17.432 38.209 1.00 89.44 186 LEU A O 1
ATOM 1479 N N . LEU A 1 187 ? -23.949 17.965 40.082 1.00 88.62 187 LEU A N 1
ATOM 1480 C CA . LEU A 1 187 ? -23.896 19.404 39.797 1.00 88.62 187 LEU A CA 1
ATOM 1481 C C . LEU A 1 187 ? -22.693 19.830 38.935 1.00 88.62 187 LEU A C 1
ATOM 1483 O O . LEU A 1 187 ? -22.757 20.879 38.302 1.00 88.62 187 LEU A O 1
ATOM 1487 N N . HIS A 1 188 ? -21.607 19.046 38.889 1.00 77.12 188 HIS A N 1
ATOM 1488 C CA . HIS A 1 188 ? -20.355 19.418 38.203 1.00 77.12 188 HIS A CA 1
ATOM 1489 C C . HIS A 1 188 ? -20.076 18.623 36.918 1.00 77.12 188 HIS A C 1
ATOM 1491 O O . HIS A 1 188 ? -18.955 18.644 36.416 1.00 77.12 188 HIS A O 1
ATOM 1497 N N . THR A 1 189 ? -21.060 17.928 36.343 1.00 63.06 189 THR A N 1
ATOM 1498 C CA . THR A 1 189 ? -20.852 17.138 35.112 1.00 63.06 189 THR A CA 1
ATOM 1499 C C . THR A 1 189 ? -20.711 17.992 33.835 1.00 63.06 189 THR A C 1
ATOM 1501 O O . THR A 1 189 ? -20.538 17.448 32.744 1.00 63.06 189 THR A O 1
ATOM 1504 N N . GLY A 1 190 ? -20.762 19.325 33.941 1.00 51.22 190 GLY A N 1
ATOM 1505 C CA . GLY A 1 190 ? -20.569 20.249 32.823 1.00 51.22 190 GLY A CA 1
ATOM 1506 C C . GLY A 1 190 ? -19.096 20.367 32.424 1.00 51.22 190 GLY A C 1
ATOM 1507 O O . GLY A 1 190 ? -18.312 20.959 33.154 1.00 51.22 190 GLY A O 1
ATOM 1508 N N . ALA A 1 191 ? -18.763 19.846 31.240 1.00 49.19 191 ALA A N 1
ATOM 1509 C CA . ALA A 1 191 ? -17.449 19.844 30.585 1.00 49.19 191 ALA A CA 1
ATOM 1510 C C . ALA A 1 191 ? -16.426 18.827 31.133 1.00 49.19 191 ALA A C 1
ATOM 1512 O O . ALA A 1 191 ? -15.410 19.176 31.734 1.00 49.19 191 ALA A O 1
ATOM 1513 N N . LYS A 1 192 ? -16.640 17.540 30.820 1.00 56.41 192 LYS A N 1
ATOM 1514 C CA . LYS A 1 192 ? -15.534 16.571 30.743 1.00 56.41 192 LYS A CA 1
ATOM 1515 C C . LYS A 1 192 ? -14.602 17.014 29.605 1.00 56.41 192 LYS A C 1
ATOM 1517 O O . LYS A 1 192 ? -14.863 16.709 28.447 1.00 56.41 192 LYS A O 1
ATOM 1522 N N . ILE A 1 193 ? -13.548 17.767 29.923 1.00 55.03 193 ILE A N 1
ATOM 1523 C CA . ILE A 1 193 ? -12.420 17.953 29.004 1.00 55.03 193 ILE A CA 1
ATOM 1524 C C . ILE A 1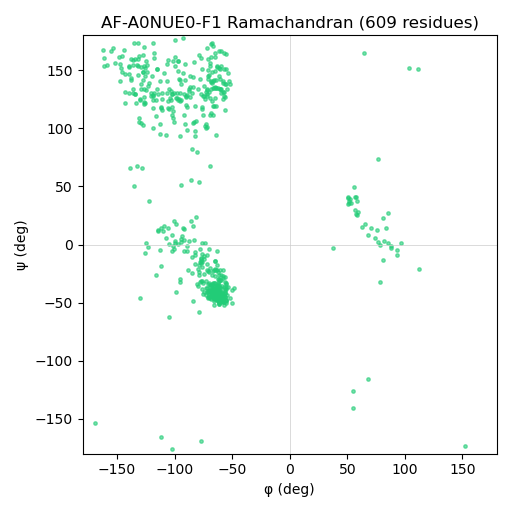 193 ? -11.762 16.582 28.880 1.00 55.03 193 ILE A C 1
ATOM 1526 O O . ILE A 1 193 ? -11.236 16.045 29.855 1.00 55.03 193 ILE A O 1
ATOM 1530 N N . GLU A 1 194 ? -11.871 15.981 27.704 1.00 55.56 194 GLU A N 1
ATOM 1531 C CA . GLU A 1 194 ? -11.281 14.682 27.431 1.00 55.56 194 GLU A CA 1
ATOM 1532 C C . GLU A 1 194 ? -9.764 14.859 27.314 1.00 55.56 194 GLU A C 1
ATOM 1534 O O . GLU A 1 194 ? -9.258 15.353 26.311 1.00 55.56 194 GLU A O 1
ATOM 1539 N N . ILE A 1 195 ? -9.031 14.527 28.378 1.00 61.34 195 ILE A N 1
ATOM 1540 C CA . ILE A 1 195 ? -7.568 14.549 28.354 1.00 61.34 195 ILE A CA 1
ATOM 1541 C C . ILE A 1 195 ? -7.125 13.357 27.507 1.00 61.34 195 ILE A C 1
ATOM 1543 O O . ILE A 1 195 ? -7.200 12.211 27.955 1.00 61.34 195 ILE A O 1
ATOM 1547 N N . ARG A 1 196 ? -6.702 13.626 26.272 1.00 67.00 196 ARG A N 1
ATOM 1548 C CA . ARG A 1 196 ? -6.188 12.620 25.342 1.00 67.00 196 ARG A CA 1
ATOM 1549 C C . ARG A 1 196 ? -4.674 12.736 25.225 1.00 67.00 196 ARG A C 1
ATOM 1551 O O . ARG A 1 196 ? -4.079 13.769 25.518 1.00 67.00 196 ARG A O 1
ATOM 1558 N N . ASN A 1 197 ? -4.045 11.650 24.792 1.00 76.31 197 ASN A N 1
ATOM 1559 C CA . ASN A 1 197 ? -2.666 11.710 24.343 1.00 76.31 197 ASN A CA 1
ATOM 1560 C C . ASN A 1 197 ? -2.621 12.516 23.035 1.00 76.31 197 ASN A C 1
ATOM 1562 O O . ASN A 1 197 ? -3.139 12.052 22.027 1.00 76.31 197 ASN A O 1
ATOM 1566 N N . GLU A 1 198 ? -1.995 13.691 23.036 1.00 79.19 198 GLU A N 1
ATOM 1567 C CA . GLU A 1 198 ? -1.851 14.542 21.839 1.00 79.19 198 GLU A CA 1
ATOM 1568 C C . GLU A 1 198 ? -0.987 13.893 20.738 1.00 79.19 198 GLU A C 1
ATOM 1570 O O . GLU A 1 198 ? -0.979 14.332 19.588 1.00 79.19 198 GLU A O 1
ATOM 1575 N N . ALA A 1 199 ? -0.249 12.825 21.067 1.00 78.75 199 ALA A N 1
ATOM 1576 C CA . ALA A 1 199 ? 0.436 12.005 20.072 1.00 78.75 199 ALA A CA 1
ATOM 1577 C C . ALA A 1 199 ? -0.511 11.050 19.327 1.00 78.75 199 ALA A C 1
ATOM 1579 O O . ALA A 1 199 ? -0.102 10.489 18.308 1.00 78.75 199 ALA A O 1
ATOM 1580 N N . ALA A 1 200 ? -1.737 10.845 19.823 1.00 85.88 200 ALA A N 1
ATOM 1581 C CA . ALA A 1 200 ? -2.719 10.014 19.152 1.00 85.88 200 ALA A CA 1
ATOM 1582 C C . ALA A 1 200 ? -3.187 10.679 17.852 1.00 85.88 200 ALA A C 1
ATOM 1584 O O . ALA A 1 200 ? -3.376 11.894 17.774 1.00 85.88 200 ALA A O 1
ATOM 1585 N N . LEU A 1 201 ? -3.356 9.867 16.818 1.00 90.75 201 LEU A N 1
ATOM 1586 C CA . LEU A 1 201 ? -3.740 10.285 15.483 1.00 90.75 201 LEU A CA 1
ATOM 1587 C C . LEU A 1 201 ? -4.874 9.420 14.970 1.00 90.75 201 LEU A C 1
ATOM 1589 O O . LEU A 1 201 ? -4.939 8.222 15.236 1.00 90.75 201 LEU A O 1
ATOM 1593 N N . ASP A 1 202 ? -5.731 10.058 14.192 1.00 94.75 202 ASP A N 1
ATOM 1594 C CA . ASP A 1 202 ? -6.773 9.410 13.423 1.00 94.75 202 ASP A CA 1
ATOM 1595 C C . ASP A 1 202 ? -6.692 9.961 12.001 1.00 94.75 202 ASP A C 1
ATOM 1597 O O . ASP A 1 202 ? -6.995 11.134 11.761 1.00 94.75 202 ASP A O 1
ATOM 1601 N N . PHE A 1 203 ? -6.180 9.143 11.086 1.00 97.25 203 PHE A N 1
ATOM 1602 C CA . PHE A 1 203 ? -6.146 9.465 9.671 1.00 97.25 203 PHE A CA 1
ATOM 1603 C C . PHE A 1 203 ? -7.307 8.786 8.961 1.00 97.25 203 PHE A C 1
ATOM 1605 O O . PHE A 1 203 ? -7.431 7.565 8.978 1.00 97.25 203 PHE A O 1
ATOM 1612 N N . ILE A 1 204 ? -8.090 9.575 8.246 1.00 97.81 204 ILE A N 1
ATOM 1613 C CA . ILE A 1 204 ? -9.062 9.094 7.277 1.00 97.81 204 ILE A CA 1
ATOM 1614 C C . ILE A 1 204 ? -8.288 8.694 6.024 1.00 97.81 204 ILE A C 1
ATOM 1616 O O . ILE A 1 204 ? -7.468 9.467 5.517 1.00 97.81 204 ILE A O 1
ATOM 1620 N N . VAL A 1 205 ? -8.548 7.490 5.528 1.00 97.81 205 VAL A N 1
ATOM 1621 C CA . VAL A 1 205 ? -7.977 6.974 4.286 1.00 97.81 205 VAL A CA 1
ATOM 1622 C C . VAL A 1 205 ? -9.084 6.867 3.249 1.00 97.81 205 VAL A C 1
ATOM 1624 O O . VAL A 1 205 ? -10.141 6.287 3.498 1.00 97.81 205 VAL A O 1
ATOM 1627 N N . ALA A 1 206 ? -8.825 7.403 2.062 1.00 96.81 206 ALA A N 1
ATOM 1628 C CA . ALA A 1 206 ? -9.714 7.302 0.919 1.00 96.81 206 ALA A CA 1
ATOM 1629 C C . ALA A 1 206 ? -8.999 6.691 -0.290 1.00 96.81 206 ALA A C 1
ATOM 1631 O O . ALA A 1 206 ? -7.794 6.863 -0.480 1.00 96.81 206 ALA A O 1
ATOM 1632 N N . TRP A 1 207 ? -9.759 5.974 -1.115 1.00 96.06 207 TRP A N 1
ATOM 1633 C CA . TRP A 1 207 ? -9.294 5.333 -2.341 1.00 96.06 207 TRP A CA 1
ATOM 1634 C C . TRP A 1 207 ? -10.178 5.757 -3.511 1.00 96.06 207 TRP A C 1
ATOM 1636 O O . TRP A 1 207 ? -11.396 5.568 -3.487 1.00 96.06 207 TRP A O 1
ATOM 1646 N N . HIS A 1 208 ? -9.570 6.379 -4.528 1.00 94.19 208 HIS A N 1
ATOM 1647 C CA . HIS A 1 208 ? -10.283 7.054 -5.627 1.00 94.19 208 HIS A CA 1
ATOM 1648 C C . HIS A 1 208 ? -11.353 8.044 -5.123 1.00 94.19 208 HIS A C 1
ATOM 1650 O O . HIS A 1 208 ? -12.443 8.126 -5.687 1.00 94.19 208 HIS A O 1
ATOM 1656 N N . GLY A 1 209 ? -11.042 8.782 -4.051 1.00 92.62 209 GLY A N 1
ATOM 1657 C CA . GLY A 1 209 ? -11.920 9.798 -3.454 1.00 92.62 209 GLY A CA 1
ATOM 1658 C C . GLY A 1 209 ? -13.069 9.252 -2.601 1.00 92.62 209 GLY A C 1
ATOM 1659 O O . GLY A 1 209 ? -13.879 10.023 -2.109 1.00 92.62 209 GLY A O 1
ATOM 1660 N N . THR A 1 210 ? -13.174 7.934 -2.414 1.00 93.19 210 THR A N 1
ATOM 1661 C CA . THR A 1 210 ? -14.153 7.331 -1.495 1.00 93.19 210 THR A CA 1
ATOM 1662 C C . THR A 1 210 ? -13.471 6.963 -0.188 1.00 93.19 210 THR A C 1
ATOM 1664 O O . THR A 1 210 ? -12.431 6.311 -0.230 1.00 93.19 210 THR A O 1
ATOM 1667 N N . HIS A 1 211 ? -14.036 7.356 0.953 1.00 95.06 211 HIS A N 1
ATOM 1668 C CA . HIS A 1 211 ? -13.526 6.956 2.268 1.00 95.06 211 HIS A CA 1
ATOM 1669 C C . HIS A 1 211 ? -13.651 5.439 2.444 1.00 95.06 211 HIS A C 1
ATOM 1671 O O . HIS A 1 211 ? -14.660 4.850 2.056 1.00 95.06 211 HIS A O 1
ATOM 1677 N N . ILE A 1 212 ? -12.590 4.811 2.948 1.00 95.81 212 ILE A N 1
ATOM 1678 C CA . ILE A 1 212 ? -12.515 3.352 3.105 1.00 95.81 212 ILE A CA 1
ATOM 1679 C C . ILE A 1 212 ? -12.177 2.916 4.534 1.00 95.81 212 ILE A C 1
ATOM 1681 O O . ILE A 1 212 ? -12.190 1.720 4.829 1.00 95.81 212 ILE A O 1
ATOM 1685 N N . GLY A 1 213 ? -11.848 3.856 5.418 1.00 96.75 213 GLY A N 1
ATOM 1686 C CA . GLY A 1 213 ? -11.519 3.560 6.803 1.00 96.75 213 GLY A CA 1
ATOM 1687 C C . GLY A 1 213 ? -10.578 4.558 7.455 1.00 96.75 213 GLY A C 1
ATOM 1688 O O . GLY A 1 213 ? -10.190 5.583 6.893 1.00 96.75 213 GLY A O 1
ATOM 1689 N N . HIS A 1 214 ? -10.180 4.186 8.663 1.00 97.69 214 HIS A N 1
ATOM 1690 C CA . HIS A 1 214 ? -9.367 4.962 9.575 1.00 97.69 214 HIS A CA 1
ATOM 1691 C C . HIS A 1 214 ? -8.067 4.228 9.911 1.00 97.69 214 HIS A C 1
ATOM 1693 O O . HIS A 1 214 ? -8.064 3.064 10.322 1.00 97.69 214 HIS A O 1
ATOM 1699 N N . LEU A 1 215 ? -6.949 4.936 9.781 1.00 97.56 215 LEU A N 1
ATOM 1700 C CA . LEU A 1 215 ? -5.647 4.528 10.281 1.00 97.56 215 LEU A CA 1
ATOM 1701 C C . LEU A 1 215 ? -5.370 5.275 11.591 1.00 97.56 215 LEU A C 1
ATOM 1703 O O . LEU A 1 215 ? -5.078 6.470 11.608 1.00 97.56 215 LEU A O 1
ATOM 1707 N N . LEU A 1 216 ? -5.476 4.542 12.692 1.00 95.56 216 LEU A N 1
ATOM 1708 C CA . LEU A 1 216 ? -5.360 5.051 14.051 1.00 95.56 216 LEU A CA 1
ATOM 1709 C C . LEU A 1 216 ? -3.941 4.838 14.575 1.00 95.56 216 LEU A C 1
ATOM 1711 O O . LEU A 1 216 ? -3.355 3.780 14.354 1.00 95.56 216 LEU A O 1
ATOM 1715 N N . TYR A 1 217 ? -3.429 5.798 15.336 1.00 93.00 217 TYR A N 1
ATOM 1716 C CA . TYR A 1 217 ? -2.229 5.647 16.154 1.00 93.00 217 TYR A CA 1
ATOM 1717 C C . TYR A 1 217 ? -2.541 6.135 17.565 1.00 93.00 217 TYR A C 1
ATOM 1719 O O . TYR A 1 217 ? -2.994 7.261 17.728 1.00 93.00 217 TYR A O 1
ATOM 1727 N N . ASP A 1 218 ? -2.325 5.328 18.601 1.00 86.12 218 ASP A N 1
ATOM 1728 C CA . ASP A 1 218 ? -2.711 5.688 19.982 1.00 86.12 218 ASP A CA 1
ATOM 1729 C C . ASP A 1 218 ? -1.586 6.345 20.810 1.00 86.12 218 ASP A C 1
ATOM 1731 O O . ASP A 1 218 ? -1.766 6.697 21.981 1.00 86.12 218 ASP A O 1
ATOM 1735 N N . GLY A 1 219 ? -0.421 6.551 20.196 1.00 84.88 219 GLY A N 1
ATOM 1736 C CA . GLY A 1 219 ? 0.805 6.958 20.883 1.00 84.88 219 GLY A CA 1
ATOM 1737 C C . GLY A 1 219 ? 1.876 5.870 20.881 1.00 84.88 219 GLY A C 1
ATOM 1738 O O . GLY A 1 219 ? 3.055 6.202 21.013 1.00 84.88 219 GLY A O 1
ATOM 1739 N N . PHE A 1 220 ? 1.477 4.613 20.682 1.00 84.44 220 PHE A N 1
ATOM 1740 C CA . PHE A 1 220 ? 2.348 3.444 20.730 1.00 84.44 220 PHE A CA 1
ATOM 1741 C C . PHE A 1 220 ? 2.190 2.547 19.496 1.00 84.44 220 PHE A C 1
ATOM 1743 O O . PHE A 1 220 ? 3.192 2.150 18.909 1.00 84.44 220 PHE A O 1
ATOM 1750 N N . GLU A 1 221 ? 0.955 2.264 19.085 1.00 92.19 221 GLU A N 1
ATOM 1751 C CA . GLU A 1 221 ? 0.646 1.287 18.040 1.00 92.19 221 GLU A CA 1
ATOM 1752 C C . GLU A 1 221 ? -0.239 1.864 16.940 1.00 92.19 221 GLU A C 1
ATOM 1754 O O . GLU A 1 221 ? -1.129 2.679 17.194 1.00 92.19 221 GLU A O 1
ATOM 1759 N N . TRP A 1 222 ? -0.046 1.353 15.723 1.00 94.56 222 TRP A N 1
ATOM 1760 C CA . TRP A 1 222 ? -0.957 1.557 14.603 1.00 94.56 222 TRP A CA 1
ATOM 1761 C C . TRP A 1 222 ? -2.117 0.556 14.635 1.00 94.56 222 TRP A C 1
ATOM 1763 O O . TRP A 1 222 ? -1.935 -0.617 14.969 1.00 94.56 222 TRP A O 1
ATOM 1773 N N . ARG A 1 223 ? -3.315 0.985 14.225 1.00 96.19 223 ARG A N 1
ATOM 1774 C CA . ARG A 1 223 ? -4.486 0.120 14.004 1.00 96.19 223 ARG A CA 1
ATOM 1775 C C . ARG A 1 223 ? -5.245 0.553 12.760 1.00 96.19 223 ARG A C 1
ATOM 1777 O O . ARG A 1 223 ? -5.582 1.723 12.612 1.00 96.19 223 ARG A O 1
ATOM 1784 N N . TRP A 1 224 ? -5.543 -0.402 11.886 1.00 96.81 224 TRP A N 1
ATOM 1785 C CA . TRP A 1 224 ? -6.426 -0.179 10.743 1.00 96.81 224 TRP A CA 1
ATOM 1786 C C . TRP A 1 224 ? -7.866 -0.531 11.116 1.00 96.81 224 TRP A C 1
ATOM 1788 O O . TRP A 1 224 ? -8.126 -1.622 11.624 1.00 96.81 224 TRP A O 1
ATOM 1798 N N . LYS A 1 225 ? -8.800 0.381 10.849 1.00 96.19 225 LYS A N 1
ATOM 1799 C CA . LYS A 1 225 ? -10.234 0.180 11.045 1.00 96.19 225 LYS A CA 1
ATOM 1800 C C . LYS A 1 225 ? -10.966 0.526 9.742 1.00 96.19 225 LYS A C 1
ATOM 1802 O O . LYS A 1 225 ? -11.124 1.713 9.472 1.00 96.19 225 LYS A O 1
ATOM 1807 N N . PRO A 1 226 ? -11.406 -0.457 8.938 1.00 95.75 226 PRO A N 1
ATOM 1808 C CA . PRO A 1 226 ? -12.189 -0.170 7.740 1.00 95.75 226 PRO A CA 1
ATOM 1809 C C . PRO A 1 226 ? -13.531 0.484 8.102 1.00 95.75 226 PRO A C 1
ATOM 1811 O O . PRO A 1 226 ? -14.062 0.255 9.195 1.00 95.75 226 PRO A O 1
ATOM 1814 N N . ASP A 1 227 ? -14.067 1.284 7.183 1.00 94.81 227 ASP A N 1
ATOM 1815 C CA . ASP A 1 227 ? -15.412 1.850 7.316 1.00 94.81 227 ASP A CA 1
ATOM 1816 C C . ASP A 1 227 ? -16.483 0.757 7.187 1.00 94.81 227 ASP A C 1
ATOM 1818 O O . ASP A 1 227 ? -16.276 -0.277 6.544 1.00 94.81 227 ASP A O 1
ATOM 1822 N N . GLU A 1 228 ? -17.650 0.980 7.799 1.00 89.88 228 GLU A N 1
ATOM 1823 C CA . GLU A 1 228 ? -18.779 0.055 7.671 1.00 89.88 228 GLU A CA 1
ATOM 1824 C C . GLU A 1 228 ? -19.167 -0.112 6.192 1.00 89.88 228 GLU A C 1
ATOM 1826 O O . GLU A 1 228 ? -19.433 0.862 5.491 1.00 89.88 228 GLU A O 1
ATOM 1831 N N . GLY A 1 229 ? -19.197 -1.361 5.716 1.00 83.81 229 GLY A N 1
ATOM 1832 C CA . GLY A 1 229 ? -19.516 -1.694 4.324 1.00 83.81 229 GLY A CA 1
ATOM 1833 C C . GLY A 1 229 ? -18.323 -1.701 3.360 1.00 83.81 229 GLY A C 1
ATOM 1834 O O . GLY A 1 229 ? -18.512 -2.022 2.187 1.00 83.81 229 GLY A O 1
ATOM 1835 N N . PHE A 1 230 ? -17.101 -1.396 3.816 1.00 90.12 230 PHE A N 1
ATOM 1836 C CA . PHE A 1 230 ? -15.889 -1.594 3.016 1.00 90.12 230 PHE A CA 1
ATOM 1837 C C . PHE A 1 230 ? -15.220 -2.942 3.333 1.00 90.12 230 PHE A C 1
ATOM 1839 O O . PHE A 1 230 ? -14.386 -3.050 4.230 1.00 90.12 230 PHE A O 1
ATOM 1846 N N . ASP A 1 231 ? -15.556 -3.971 2.549 1.00 87.31 231 ASP A N 1
ATOM 1847 C CA . ASP A 1 231 ? -15.095 -5.354 2.772 1.00 87.31 231 ASP A CA 1
ATOM 1848 C C . ASP A 1 231 ? -13.902 -5.776 1.888 1.00 87.31 231 ASP A C 1
ATOM 1850 O O . ASP A 1 231 ? -13.436 -6.917 1.951 1.00 87.31 231 ASP A O 1
ATOM 1854 N N . LEU A 1 232 ? -13.385 -4.876 1.044 1.00 91.75 232 LEU A N 1
ATOM 1855 C CA . LEU A 1 232 ? -12.261 -5.187 0.161 1.00 91.75 232 LEU A CA 1
ATOM 1856 C C . LEU A 1 232 ? -10.949 -5.322 0.951 1.00 91.75 232 LEU A C 1
ATOM 1858 O O . LEU A 1 232 ? -10.556 -4.389 1.657 1.00 91.75 232 LEU A O 1
ATOM 1862 N N . PRO A 1 233 ? -10.182 -6.414 0.763 1.00 91.12 233 PRO A N 1
ATOM 1863 C CA . PRO A 1 233 ? -8.902 -6.628 1.436 1.00 91.12 233 PRO A CA 1
ATOM 1864 C C . PRO A 1 233 ? -7.764 -5.817 0.785 1.00 91.12 233 PRO A C 1
ATOM 1866 O O . PRO A 1 233 ? -6.747 -6.373 0.368 1.00 91.12 233 PRO A O 1
ATOM 1869 N N . LEU A 1 234 ? -7.946 -4.501 0.652 1.00 94.25 234 LEU A N 1
ATOM 1870 C CA . LEU A 1 234 ? -6.936 -3.584 0.120 1.00 94.25 234 LEU A CA 1
ATOM 1871 C C . LEU A 1 234 ? -5.880 -3.256 1.179 1.00 94.25 234 LEU A C 1
ATOM 1873 O O . LEU A 1 234 ? -4.699 -3.525 0.983 1.00 94.25 234 LEU A O 1
ATOM 1877 N N . ILE A 1 235 ? -6.320 -2.711 2.316 1.00 95.12 235 ILE A N 1
ATOM 1878 C CA . ILE A 1 235 ? -5.464 -2.418 3.466 1.00 95.12 235 ILE A CA 1
ATOM 1879 C C . ILE A 1 235 ? -5.700 -3.507 4.502 1.00 95.12 235 ILE A C 1
ATOM 1881 O O . ILE A 1 235 ? -6.809 -3.677 5.007 1.00 95.12 235 ILE A O 1
ATOM 1885 N N . GLN A 1 236 ? -4.647 -4.255 4.814 1.00 91.62 236 GLN A N 1
ATOM 1886 C CA . GLN A 1 236 ? -4.691 -5.328 5.797 1.00 91.62 236 GLN A CA 1
ATOM 1887 C C . GLN A 1 236 ? -3.603 -5.118 6.837 1.00 91.62 236 GLN A C 1
ATOM 1889 O O . GLN A 1 236 ? -2.423 -5.001 6.504 1.00 91.62 236 GLN A O 1
ATOM 1894 N N . GLN A 1 237 ? -3.996 -5.126 8.107 1.00 90.25 237 GLN A N 1
ATOM 1895 C CA . GLN A 1 237 ? -3.046 -5.170 9.206 1.00 90.25 237 GLN A CA 1
ATOM 1896 C C . GLN A 1 237 ? -2.610 -6.622 9.428 1.00 90.25 237 GLN A C 1
ATOM 1898 O O . GLN A 1 237 ? -3.285 -7.386 10.114 1.00 90.25 237 GLN A O 1
ATOM 1903 N N . ARG A 1 238 ? -1.502 -7.015 8.790 1.00 90.06 238 ARG A N 1
ATOM 1904 C CA . ARG A 1 238 ? -0.952 -8.380 8.881 1.00 90.06 238 ARG A CA 1
ATOM 1905 C C . ARG A 1 238 ? -0.158 -8.595 10.167 1.00 90.06 238 ARG A C 1
ATOM 1907 O O . ARG A 1 238 ? -0.261 -9.656 10.778 1.00 90.06 238 ARG A O 1
ATOM 1914 N N . VAL A 1 239 ? 0.545 -7.555 10.615 1.00 88.94 239 VAL A N 1
ATOM 1915 C CA . VAL A 1 239 ? 1.259 -7.521 11.893 1.00 88.94 239 VAL A CA 1
ATOM 1916 C C . VAL A 1 239 ? 0.559 -6.532 12.835 1.00 88.94 239 VAL A C 1
ATOM 1918 O O . VAL A 1 239 ? 0.513 -5.336 12.535 1.00 88.94 239 VAL A O 1
ATOM 1921 N N . PRO A 1 240 ? -0.018 -6.992 13.963 1.00 89.06 240 PRO A N 1
ATOM 1922 C CA . PRO A 1 240 ? -0.650 -6.109 14.940 1.00 89.06 240 PRO A CA 1
ATOM 1923 C C . PRO A 1 240 ? 0.306 -5.026 15.449 1.00 89.06 240 PRO A C 1
ATOM 1925 O O . PRO A 1 240 ? 1.477 -5.296 15.709 1.00 89.06 240 PRO A O 1
ATOM 1928 N N . GLY A 1 241 ? -0.201 -3.802 15.587 1.00 89.00 241 GLY A N 1
ATOM 1929 C CA . GLY A 1 241 ? 0.550 -2.661 16.114 1.00 89.00 241 GLY A CA 1
ATOM 1930 C C . GLY A 1 241 ? 1.471 -1.964 15.110 1.00 89.00 241 GLY A C 1
ATOM 1931 O O . GLY A 1 241 ? 1.893 -0.838 15.367 1.00 89.00 241 GLY A O 1
ATOM 1932 N N . GLN A 1 242 ? 1.740 -2.577 13.953 1.00 91.44 242 GLN A N 1
ATOM 1933 C CA . GLN A 1 242 ? 2.531 -1.975 12.879 1.00 91.44 242 GLN A CA 1
ATOM 1934 C C . GLN A 1 242 ? 1.649 -1.336 11.806 1.00 91.44 242 GLN A C 1
ATOM 1936 O O . GLN A 1 242 ? 0.467 -1.680 11.652 1.00 91.44 242 GLN A O 1
ATOM 1941 N N . LEU A 1 243 ? 2.244 -0.398 11.068 1.00 93.56 243 LEU A N 1
ATOM 1942 C CA . LEU A 1 243 ? 1.621 0.230 9.914 1.00 93.56 243 LEU A CA 1
ATOM 1943 C C . LEU A 1 243 ? 1.301 -0.847 8.858 1.00 93.56 243 LEU A C 1
ATOM 1945 O O . LEU A 1 243 ? 2.155 -1.689 8.576 1.00 93.56 243 LEU A O 1
ATOM 1949 N N . PRO A 1 244 ? 0.091 -0.864 8.264 1.00 96.06 244 PRO A N 1
ATOM 1950 C CA . PRO A 1 244 ? -0.244 -1.843 7.237 1.00 96.06 244 PRO A CA 1
ATOM 1951 C C . PRO A 1 244 ? 0.772 -1.825 6.078 1.00 96.06 244 PRO A C 1
ATOM 1953 O O . PRO A 1 244 ? 1.048 -0.740 5.557 1.00 96.06 244 PRO A O 1
ATOM 1956 N N . PRO A 1 245 ? 1.265 -2.987 5.602 1.00 95.00 245 PRO A N 1
ATOM 1957 C CA . PRO A 1 245 ? 2.307 -3.053 4.570 1.00 95.00 245 PRO A CA 1
ATOM 1958 C C . PRO A 1 245 ? 1.953 -2.306 3.284 1.00 95.00 245 PRO A C 1
ATOM 1960 O O . PRO A 1 245 ? 2.828 -1.767 2.610 1.00 95.00 245 PRO A O 1
ATOM 1963 N N . PHE A 1 246 ? 0.666 -2.265 2.921 1.00 95.88 246 PHE A N 1
ATOM 1964 C CA . PHE A 1 246 ? 0.203 -1.501 1.762 1.00 95.88 246 PHE A CA 1
ATOM 1965 C C . PHE A 1 246 ? 0.460 -0.003 1.954 1.00 95.88 246 PHE A C 1
ATOM 1967 O O . PHE A 1 246 ? 1.055 0.619 1.085 1.00 95.88 246 PHE A O 1
ATOM 1974 N N . ILE A 1 247 ? 0.106 0.563 3.112 1.00 96.38 247 ILE A N 1
ATOM 1975 C CA . ILE A 1 247 ? 0.347 1.982 3.415 1.00 96.38 247 ILE A CA 1
ATOM 1976 C C . ILE A 1 247 ? 1.842 2.270 3.539 1.00 96.38 247 ILE A C 1
ATOM 1978 O O . ILE A 1 247 ? 2.316 3.244 2.962 1.00 96.38 247 ILE A O 1
ATOM 1982 N N . LEU A 1 248 ? 2.591 1.398 4.220 1.00 93.88 248 LEU A N 1
ATOM 1983 C CA . LEU A 1 248 ? 4.042 1.526 4.356 1.00 93.88 248 LEU A CA 1
ATOM 1984 C C . LEU A 1 248 ? 4.737 1.592 2.986 1.00 93.88 248 LEU A C 1
ATOM 1986 O O . LEU A 1 248 ? 5.617 2.419 2.776 1.00 93.88 248 LEU A O 1
ATOM 1990 N N . SER A 1 249 ? 4.288 0.786 2.018 1.00 92.56 249 SER A N 1
ATOM 1991 C CA . SER A 1 249 ? 4.860 0.763 0.664 1.00 92.56 249 SER A CA 1
ATOM 1992 C C . SER A 1 249 ? 4.673 2.061 -0.136 1.00 92.56 249 SER A C 1
ATOM 1994 O O . SER A 1 249 ? 5.424 2.310 -1.084 1.00 92.56 249 SER A O 1
ATOM 1996 N N . LEU A 1 250 ? 3.694 2.891 0.247 1.00 93.62 250 LEU A N 1
ATOM 1997 C CA . LEU A 1 250 ? 3.401 4.175 -0.394 1.00 93.62 250 LEU A CA 1
ATOM 1998 C C . LEU A 1 250 ? 4.311 5.303 0.099 1.00 93.62 250 LEU A C 1
ATOM 2000 O O . LEU A 1 250 ? 4.364 6.359 -0.541 1.00 93.62 250 LEU A O 1
ATOM 2004 N N . LEU A 1 251 ? 4.984 5.116 1.238 1.00 92.00 251 LEU A N 1
ATOM 2005 C CA . LEU A 1 251 ? 5.797 6.162 1.838 1.00 92.00 251 LEU A CA 1
ATOM 2006 C C . LEU A 1 251 ? 7.065 6.429 0.999 1.00 92.00 251 LEU A C 1
ATOM 2008 O O . LEU A 1 251 ? 7.601 5.517 0.362 1.00 92.00 251 LEU A O 1
ATOM 2012 N N . PRO A 1 252 ? 7.537 7.688 0.946 1.00 87.75 252 PRO A N 1
ATOM 2013 C CA . PRO A 1 252 ? 8.809 8.035 0.328 1.00 87.75 252 PRO A CA 1
ATOM 2014 C C . PRO A 1 252 ? 9.998 7.260 0.894 1.00 87.75 252 PRO A C 1
ATOM 2016 O O . PRO A 1 252 ? 10.028 6.943 2.075 1.00 87.75 252 PRO A O 1
ATOM 2019 N N . GLU A 1 253 ? 11.016 7.057 0.059 1.00 83.62 253 GLU A N 1
ATOM 2020 C CA . GLU A 1 253 ? 12.292 6.445 0.442 1.00 83.62 253 GLU A CA 1
ATOM 2021 C C . GLU A 1 253 ? 13.456 7.265 -0.131 1.00 83.62 253 GLU A C 1
ATOM 2023 O O . GLU A 1 253 ? 13.312 8.000 -1.115 1.00 83.62 253 GLU A O 1
ATOM 2028 N N . GLY A 1 254 ? 14.648 7.121 0.446 1.00 81.88 254 GLY A N 1
ATOM 2029 C CA . GLY A 1 254 ? 15.883 7.584 -0.183 1.00 81.88 254 GLY A CA 1
ATOM 2030 C C . GLY A 1 254 ? 15.979 9.108 -0.285 1.00 81.88 254 GLY A C 1
ATOM 2031 O O . GLY A 1 254 ? 16.123 9.786 0.728 1.00 81.88 254 GLY A O 1
ATOM 2032 N N . TRP A 1 255 ? 16.013 9.672 -1.501 1.00 81.31 255 TRP A N 1
ATOM 2033 C CA . TRP A 1 255 ? 16.201 11.123 -1.661 1.00 81.31 255 TRP A CA 1
ATOM 2034 C C . TRP A 1 255 ? 15.033 11.926 -1.086 1.00 81.31 255 TRP A C 1
ATOM 2036 O O . TRP A 1 255 ? 15.269 12.886 -0.356 1.00 81.31 255 TRP A O 1
ATOM 2046 N N . LEU A 1 256 ? 13.791 11.526 -1.376 1.00 76.81 256 LEU A N 1
ATOM 2047 C CA . LEU A 1 256 ? 12.621 12.293 -0.949 1.00 76.81 256 LEU A CA 1
ATOM 2048 C C . LEU A 1 256 ? 12.450 12.256 0.575 1.00 76.81 256 LEU A C 1
ATOM 2050 O O . LEU A 1 256 ? 12.187 13.286 1.184 1.00 76.81 256 LEU A O 1
ATOM 2054 N N . GLU A 1 257 ? 12.683 11.102 1.192 1.00 80.50 257 GLU A N 1
ATOM 2055 C CA . GLU A 1 257 ? 12.717 10.949 2.651 1.00 80.50 257 GLU A CA 1
ATOM 2056 C C . GLU A 1 257 ? 13.731 11.911 3.303 1.00 80.50 257 GLU A C 1
ATOM 2058 O O . GLU A 1 257 ? 13.381 12.681 4.200 1.00 80.50 257 GLU A O 1
ATOM 2063 N N . ARG A 1 258 ? 14.967 11.970 2.779 1.00 78.38 258 ARG A N 1
ATOM 2064 C CA . ARG A 1 258 ? 16.001 12.909 3.258 1.00 78.38 258 ARG A CA 1
ATOM 2065 C C . ARG A 1 258 ? 15.600 14.373 3.098 1.00 78.38 258 ARG A C 1
ATOM 2067 O O . ARG A 1 258 ? 15.939 15.191 3.949 1.00 78.38 258 ARG A O 1
ATOM 2074 N N . VAL A 1 259 ? 14.918 14.709 2.004 1.00 75.00 259 VAL A N 1
ATOM 2075 C CA . VAL A 1 259 ? 14.446 16.073 1.728 1.00 75.00 259 VAL A CA 1
ATOM 2076 C C . VAL A 1 259 ? 13.346 16.491 2.692 1.00 75.00 259 VAL A C 1
ATOM 2078 O O . VAL A 1 259 ? 13.351 17.632 3.149 1.00 75.00 259 VAL A O 1
ATOM 2081 N N . LEU A 1 260 ? 12.425 15.582 3.012 1.00 75.56 260 LEU A N 1
ATOM 2082 C CA . LEU A 1 260 ? 11.353 15.852 3.965 1.00 75.56 260 LEU A CA 1
ATOM 2083 C C . LEU A 1 260 ? 11.882 15.971 5.404 1.00 75.56 260 LEU A C 1
ATOM 2085 O O . LEU A 1 260 ? 11.263 16.660 6.205 1.00 75.56 260 LEU A O 1
ATOM 2089 N N . GLN A 1 261 ? 13.046 15.381 5.717 1.00 70.19 261 GLN A N 1
ATOM 2090 C CA . GLN A 1 261 ? 13.636 15.333 7.070 1.00 70.19 261 GLN A CA 1
ATOM 2091 C C . GLN A 1 261 ? 12.710 14.670 8.106 1.00 70.19 261 GLN A C 1
ATOM 2093 O O . GLN A 1 261 ? 12.802 14.921 9.309 1.00 70.19 261 GLN A O 1
ATOM 2098 N N . GLU A 1 262 ? 11.814 13.807 7.635 1.00 69.12 262 GLU A N 1
ATOM 2099 C CA . GLU A 1 262 ? 10.799 13.131 8.432 1.00 69.12 262 GLU A CA 1
ATOM 2100 C C . GLU A 1 262 ? 11.185 11.660 8.582 1.00 69.12 262 GLU A C 1
ATOM 2102 O O . GLU A 1 262 ? 10.858 10.833 7.743 1.00 69.12 262 GLU A O 1
ATOM 2107 N N . ASN A 1 263 ? 11.875 11.327 9.676 1.00 64.19 263 ASN A N 1
ATOM 2108 C CA . ASN A 1 263 ? 12.271 9.944 9.991 1.00 64.19 263 ASN A CA 1
ATOM 2109 C C . ASN A 1 263 ? 11.153 9.155 10.707 1.00 64.19 263 ASN A C 1
ATOM 2111 O O . ASN A 1 263 ? 11.418 8.165 11.385 1.00 64.19 263 ASN A O 1
ATOM 2115 N N . ASP A 1 264 ? 9.919 9.657 10.658 1.00 81.69 264 ASP A N 1
ATOM 2116 C CA . ASP A 1 264 ? 8.766 9.131 11.385 1.00 81.69 264 ASP A CA 1
ATOM 2117 C C . ASP A 1 264 ? 7.574 9.046 10.433 1.00 81.69 264 ASP A C 1
ATOM 2119 O O . ASP A 1 264 ? 7.134 10.061 9.884 1.00 81.69 264 ASP A O 1
ATOM 2123 N N . GLU A 1 265 ? 7.022 7.842 10.283 1.00 87.12 265 GLU A N 1
ATOM 2124 C CA . GLU A 1 265 ? 5.843 7.542 9.464 1.00 87.12 265 GLU A CA 1
ATOM 2125 C C . GLU A 1 265 ? 4.689 8.519 9.740 1.00 87.12 265 GLU A C 1
ATOM 2127 O O . GLU A 1 265 ? 3.995 8.954 8.822 1.00 87.12 265 GLU A O 1
ATOM 2132 N N . ARG A 1 266 ? 4.507 8.935 11.002 1.00 88.38 266 ARG A N 1
ATOM 2133 C CA . ARG A 1 266 ? 3.450 9.881 11.399 1.00 88.38 266 ARG A CA 1
ATOM 2134 C C . ARG A 1 266 ? 3.662 11.266 10.808 1.00 88.38 266 ARG A C 1
ATOM 2136 O O . ARG A 1 266 ? 2.688 11.932 10.466 1.00 88.38 266 ARG A O 1
ATOM 2143 N N . ALA A 1 267 ? 4.911 11.721 10.736 1.00 85.88 267 ALA A N 1
ATOM 2144 C CA . ALA A 1 267 ? 5.243 13.018 10.164 1.00 85.88 267 ALA A CA 1
ATOM 2145 C C . ALA A 1 267 ? 5.025 12.993 8.646 1.00 85.88 267 ALA A C 1
ATOM 2147 O O . ALA A 1 267 ? 4.300 13.842 8.132 1.00 85.88 267 ALA A O 1
ATOM 2148 N N . VAL A 1 268 ? 5.485 11.929 7.979 1.00 87.12 268 VAL A N 1
ATOM 2149 C CA . VAL A 1 268 ? 5.281 11.701 6.538 1.00 87.12 268 VAL A CA 1
ATOM 2150 C C . VAL A 1 268 ? 3.797 11.670 6.160 1.00 87.12 268 VAL A C 1
ATOM 2152 O O . VAL A 1 268 ? 3.385 12.296 5.181 1.00 87.12 268 VAL A O 1
ATOM 2155 N N . LEU A 1 269 ? 2.970 10.975 6.946 1.00 91.69 269 LEU A N 1
ATOM 2156 C CA . LEU A 1 269 ? 1.518 10.912 6.740 1.00 91.69 269 LEU A CA 1
ATOM 2157 C C . LEU A 1 269 ? 0.797 12.230 7.074 1.00 91.69 269 LEU A C 1
ATOM 2159 O O . LEU A 1 269 ? -0.296 12.475 6.572 1.00 91.69 269 LEU A O 1
ATOM 2163 N N . ARG A 1 270 ? 1.378 13.096 7.916 1.00 89.56 270 ARG A N 1
ATOM 2164 C CA . ARG A 1 270 ? 0.850 14.451 8.170 1.00 89.56 270 ARG A CA 1
ATOM 2165 C C . ARG A 1 270 ? 1.244 15.436 7.071 1.00 89.56 270 ARG A C 1
ATOM 2167 O O . ARG A 1 270 ? 0.484 16.364 6.801 1.00 89.56 270 ARG A O 1
ATOM 2174 N N . SER A 1 271 ? 2.431 15.275 6.488 1.00 87.88 271 SER A N 1
ATOM 2175 C CA . SER A 1 271 ? 3.006 16.231 5.540 1.00 87.88 271 SER A CA 1
ATOM 2176 C C . SER A 1 271 ? 2.541 16.017 4.104 1.00 87.88 271 SER A C 1
ATOM 2178 O O . SER A 1 271 ? 2.569 16.961 3.318 1.00 87.88 271 SER A O 1
ATOM 2180 N N . GLY A 1 272 ? 2.113 14.806 3.739 1.00 90.44 272 GLY A N 1
ATOM 2181 C CA . GLY A 1 272 ? 1.569 14.476 2.422 1.00 90.44 272 GLY A CA 1
ATOM 2182 C C . GLY A 1 272 ? 0.135 13.963 2.499 1.00 90.44 272 GLY A C 1
ATOM 2183 O O . GLY A 1 272 ? -0.222 13.256 3.430 1.00 90.44 272 GLY A O 1
ATOM 2184 N N . LYS A 1 273 ? -0.685 14.299 1.496 1.00 94.62 273 LYS A N 1
ATOM 2185 C CA . LYS A 1 273 ? -2.087 13.844 1.435 1.00 94.62 273 LYS A CA 1
ATOM 2186 C C . LYS A 1 273 ? -2.385 12.863 0.312 1.00 94.62 273 LYS A C 1
ATOM 2188 O O . LYS A 1 273 ? -3.426 12.219 0.341 1.00 94.62 273 LYS A O 1
ATOM 2193 N N . ARG A 1 274 ? -1.523 12.783 -0.704 1.00 95.50 274 ARG A N 1
ATOM 2194 C CA . ARG A 1 274 ? -1.770 12.067 -1.967 1.00 95.50 274 ARG A CA 1
ATOM 2195 C C . ARG A 1 274 ? -0.644 11.086 -2.249 1.00 95.50 274 ARG A C 1
ATOM 2197 O O . ARG A 1 274 ? 0.519 11.472 -2.170 1.00 95.50 274 ARG A O 1
ATOM 2204 N N . TYR A 1 275 ? -0.993 9.863 -2.626 1.00 95.56 275 TYR A N 1
ATOM 2205 C CA . TYR A 1 275 ? -0.066 8.756 -2.850 1.00 95.56 275 TYR A CA 1
ATOM 2206 C C . TYR A 1 275 ? -0.416 8.000 -4.144 1.00 95.56 275 TYR A C 1
ATOM 2208 O O . TYR A 1 275 ? -1.446 8.252 -4.779 1.00 95.56 275 TYR A O 1
ATOM 2216 N N . MET A 1 276 ? 0.439 7.052 -4.542 1.00 95.31 276 MET A N 1
ATOM 2217 C CA . MET A 1 276 ? 0.153 6.122 -5.646 1.00 95.31 276 MET A CA 1
ATOM 2218 C C . MET A 1 276 ? -1.167 5.365 -5.427 1.00 95.31 276 MET A C 1
ATOM 2220 O O . MET A 1 276 ? -1.714 5.337 -4.325 1.00 95.31 276 MET A O 1
ATOM 2224 N N . SER A 1 277 ? -1.703 4.748 -6.482 1.00 94.75 277 SER A N 1
ATOM 2225 C CA . SER A 1 277 ? -3.000 4.054 -6.472 1.00 94.75 277 SER A CA 1
ATOM 2226 C C . SER A 1 277 ? -4.215 4.943 -6.177 1.00 94.75 277 SER A C 1
ATOM 2228 O O . SER A 1 277 ? -5.293 4.430 -5.874 1.00 94.75 277 SER A O 1
ATOM 2230 N N . ASN A 1 278 ? -4.057 6.271 -6.264 1.00 94.81 278 ASN A N 1
ATOM 2231 C CA . ASN A 1 278 ? -5.091 7.254 -5.920 1.00 94.81 278 ASN A CA 1
ATOM 2232 C C . ASN A 1 278 ? -5.559 7.099 -4.458 1.00 94.81 278 ASN A C 1
ATOM 2234 O O . ASN A 1 278 ? -6.753 7.179 -4.153 1.00 94.81 278 ASN A O 1
ATOM 2238 N N . ILE A 1 279 ? -4.601 6.790 -3.575 1.00 96.81 279 ILE A N 1
ATOM 2239 C CA . ILE A 1 279 ? -4.788 6.741 -2.127 1.00 96.81 279 ILE A CA 1
ATOM 2240 C C . ILE A 1 279 ? -4.550 8.135 -1.569 1.00 96.81 279 ILE A C 1
ATOM 2242 O O . ILE A 1 279 ? -3.545 8.781 -1.879 1.00 96.81 279 ILE A O 1
ATOM 2246 N N . THR A 1 280 ? -5.466 8.585 -0.722 1.00 97.06 280 THR A N 1
ATOM 2247 C CA . THR A 1 280 ? -5.352 9.868 -0.038 1.00 97.06 280 THR A CA 1
ATOM 2248 C C . THR A 1 280 ? -5.568 9.706 1.455 1.00 97.06 280 THR A C 1
ATOM 2250 O O . THR A 1 280 ? -6.447 8.954 1.871 1.00 97.06 280 THR A O 1
ATOM 2253 N N . ILE A 1 281 ? -4.757 10.392 2.257 1.00 96.94 281 ILE A N 1
ATOM 2254 C CA . ILE A 1 281 ? -4.702 10.221 3.712 1.00 96.94 281 ILE A CA 1
ATOM 2255 C C . ILE A 1 281 ? -4.688 11.603 4.365 1.00 96.94 281 ILE A C 1
ATOM 2257 O O . ILE A 1 281 ? -3.916 12.469 3.964 1.00 96.94 281 ILE A O 1
ATOM 2261 N N . SER A 1 282 ? -5.564 11.839 5.341 1.00 95.88 282 SER A N 1
ATOM 2262 C CA . SER A 1 282 ? -5.604 13.103 6.086 1.00 95.88 282 SER A CA 1
ATOM 2263 C C . SER A 1 282 ? -6.303 12.935 7.428 1.00 95.88 282 SER A C 1
ATOM 2265 O O . SER A 1 282 ? -7.177 12.093 7.582 1.00 95.88 282 SER A O 1
ATOM 2267 N N . THR A 1 283 ? -5.985 13.788 8.397 1.00 94.06 283 THR A N 1
ATOM 2268 C CA . THR A 1 283 ? -6.739 13.882 9.659 1.00 94.06 283 THR A CA 1
ATOM 2269 C C . THR A 1 283 ? -8.059 14.651 9.514 1.00 94.06 283 THR A C 1
ATOM 2271 O O . THR A 1 283 ? -8.822 14.765 10.471 1.00 94.06 283 THR A O 1
ATOM 2274 N N . LYS A 1 284 ? -8.341 15.211 8.328 1.00 93.25 284 LYS A N 1
ATOM 2275 C CA . LYS A 1 284 ? -9.540 16.009 8.038 1.00 93.25 284 LYS A CA 1
ATOM 2276 C C . LYS A 1 284 ? -10.229 15.514 6.770 1.00 93.25 284 LYS A C 1
ATOM 2278 O O . LYS A 1 284 ? -9.626 15.534 5.704 1.00 93.25 284 LYS A O 1
ATOM 2283 N N . ALA A 1 285 ? -11.515 15.177 6.871 1.00 92.69 285 ALA A N 1
ATOM 2284 C CA . ALA A 1 285 ? -12.331 14.743 5.731 1.00 92.69 285 ALA A CA 1
ATOM 2285 C C . ALA A 1 285 ? -12.379 15.797 4.611 1.00 92.69 285 ALA A C 1
ATOM 2287 O O . ALA A 1 285 ? -12.100 15.491 3.458 1.00 92.69 285 ALA A O 1
ATOM 2288 N N . ALA A 1 286 ? -12.609 17.064 4.976 1.00 92.88 286 ALA A N 1
ATOM 2289 C CA . ALA A 1 286 ? -12.687 18.171 4.021 1.00 92.88 286 ALA A CA 1
ATOM 2290 C C . ALA A 1 286 ? -11.400 18.364 3.199 1.00 92.88 286 ALA A C 1
ATOM 2292 O O . ALA A 1 286 ? -11.455 18.878 2.084 1.00 92.88 286 ALA A O 1
ATOM 2293 N N . ASP A 1 287 ? -10.247 17.953 3.740 1.00 92.50 287 ASP A N 1
ATOM 2294 C CA . ASP A 1 287 ? -8.995 18.002 2.993 1.00 92.50 287 ASP A CA 1
ATOM 2295 C C . ASP A 1 287 ? -8.988 16.974 1.863 1.00 92.50 287 ASP A C 1
ATOM 2297 O O . ASP A 1 287 ? -8.397 17.267 0.837 1.00 92.50 287 ASP A O 1
ATOM 2301 N N . LEU A 1 288 ? -9.607 15.800 2.047 1.00 92.31 288 LEU A N 1
ATOM 2302 C CA . LEU A 1 288 ? -9.669 14.733 1.043 1.00 92.31 288 LEU A CA 1
ATOM 2303 C C . LEU A 1 288 ? -10.661 15.071 -0.072 1.00 92.31 288 LEU A C 1
ATOM 2305 O O . LEU A 1 288 ? -10.331 14.915 -1.245 1.00 92.31 288 LEU A O 1
ATOM 2309 N N . ASP A 1 289 ? -11.826 15.607 0.296 1.00 89.50 289 ASP A N 1
ATOM 2310 C CA . ASP A 1 289 ? -12.885 16.001 -0.644 1.00 89.50 289 ASP A CA 1
ATOM 2311 C C . ASP A 1 289 ? -12.441 17.100 -1.625 1.00 89.50 289 ASP A C 1
ATOM 2313 O O . ASP A 1 289 ? -12.978 17.221 -2.726 1.00 89.50 289 ASP A O 1
ATOM 2317 N N . ALA A 1 290 ? -11.457 17.915 -1.232 1.00 91.62 290 ALA A N 1
ATOM 2318 C CA . ALA A 1 290 ? -10.928 19.009 -2.042 1.00 91.62 290 ALA A CA 1
ATOM 2319 C C . ALA A 1 290 ? -9.829 18.582 -3.035 1.00 91.62 290 ALA A C 1
ATOM 2321 O O . ALA A 1 290 ? -9.431 19.387 -3.881 1.00 91.62 290 ALA A O 1
ATOM 2322 N N . LEU A 1 291 ? -9.298 17.357 -2.934 1.00 93.12 291 LEU A N 1
ATOM 2323 C CA . LEU A 1 291 ? -8.176 16.917 -3.767 1.00 93.12 291 LEU A CA 1
ATOM 2324 C C . LEU A 1 291 ? -8.645 16.547 -5.181 1.00 93.12 291 LEU A C 1
ATOM 2326 O O . LEU A 1 291 ? -9.699 15.932 -5.353 1.00 93.12 291 LEU A O 1
ATOM 2330 N N . PRO A 1 292 ? -7.847 16.856 -6.218 1.00 92.38 292 PRO A N 1
ATOM 2331 C CA . PRO A 1 292 ? -8.159 16.419 -7.568 1.00 92.38 292 PRO A CA 1
ATOM 2332 C C . PRO A 1 292 ? -8.047 14.895 -7.674 1.00 92.38 292 PRO A C 1
ATOM 2334 O O . PRO A 1 292 ? -7.109 14.287 -7.154 1.00 92.38 292 PRO A O 1
ATOM 2337 N N . ALA A 1 293 ? -8.971 14.282 -8.411 1.00 89.81 293 ALA A N 1
ATOM 2338 C CA . ALA A 1 293 ? -8.883 12.868 -8.740 1.00 89.81 293 ALA A CA 1
ATOM 2339 C C . ALA A 1 293 ? -7.782 12.623 -9.779 1.00 89.81 293 ALA A C 1
ATOM 2341 O O . ALA A 1 293 ? -7.759 13.259 -10.835 1.00 89.81 293 ALA A O 1
ATOM 2342 N N . ASP A 1 294 ? -6.921 11.639 -9.523 1.00 95.06 294 ASP A N 1
ATOM 2343 C CA . ASP A 1 294 ? -5.947 11.191 -10.514 1.00 95.06 294 ASP A CA 1
ATOM 2344 C C . ASP A 1 294 ? -6.648 10.376 -11.606 1.00 95.06 294 ASP A C 1
ATOM 2346 O O . ASP A 1 294 ? -7.017 9.213 -11.413 1.00 95.06 294 ASP A O 1
ATOM 2350 N N . ILE A 1 295 ? -6.866 11.012 -12.756 1.00 94.81 295 ILE A N 1
ATOM 2351 C CA . ILE A 1 295 ? -7.464 10.407 -13.945 1.00 94.81 295 ILE A CA 1
ATOM 2352 C C . ILE A 1 295 ? -6.619 10.813 -15.148 1.00 94.81 295 ILE A C 1
ATOM 2354 O O . ILE A 1 295 ? -6.326 11.990 -15.352 1.00 94.81 295 ILE A O 1
ATOM 2358 N N . LEU A 1 296 ? -6.230 9.828 -15.947 1.00 93.88 296 LEU A N 1
ATOM 2359 C CA . LEU A 1 296 ? -5.453 10.010 -17.160 1.00 93.88 296 LEU A CA 1
ATOM 2360 C C . LEU A 1 296 ? -6.371 10.448 -18.309 1.00 93.88 296 LEU A C 1
ATOM 2362 O O . LEU A 1 296 ? -6.787 9.627 -19.120 1.00 93.88 296 LEU A O 1
ATOM 2366 N N . THR A 1 297 ? -6.713 11.737 -18.345 1.00 90.50 297 THR A N 1
ATOM 2367 C CA . THR A 1 297 ? -7.554 12.338 -19.398 1.00 90.50 297 THR A CA 1
ATOM 2368 C C . THR A 1 297 ? -6.790 12.619 -20.691 1.00 90.50 297 THR A C 1
ATOM 2370 O O . THR A 1 297 ? -7.386 12.615 -21.761 1.00 90.50 297 THR A O 1
ATOM 2373 N N . CYS A 1 298 ? -5.475 12.823 -20.603 1.00 94.50 298 CYS A N 1
ATOM 2374 C CA . CYS A 1 298 ? -4.583 13.072 -21.731 1.00 94.50 298 CYS A CA 1
ATOM 2375 C C . CYS A 1 298 ? -3.540 11.950 -21.825 1.00 94.50 298 CYS A C 1
ATOM 2377 O O . CYS A 1 298 ? -2.925 11.600 -20.811 1.00 94.50 298 CYS A O 1
ATOM 2379 N N . ARG A 1 299 ? -3.354 11.362 -23.017 1.00 96.00 299 ARG A N 1
ATOM 2380 C CA . ARG A 1 299 ? -2.409 10.256 -23.232 1.00 96.00 299 ARG A CA 1
ATOM 2381 C C . ARG A 1 299 ? -1.063 10.777 -23.712 1.00 96.00 299 ARG A C 1
ATOM 2383 O O . ARG A 1 299 ? -0.981 11.578 -24.636 1.00 96.00 299 ARG A O 1
ATOM 2390 N N . LEU A 1 300 ? 0.018 10.217 -23.178 1.00 97.19 300 LEU A N 1
ATOM 2391 C CA . LEU A 1 300 ? 1.377 10.557 -23.607 1.00 97.19 300 LEU A CA 1
ATOM 2392 C C . LEU A 1 300 ? 1.632 10.207 -25.080 1.00 97.19 300 LEU A C 1
ATOM 2394 O O . LEU A 1 300 ? 2.443 10.850 -25.740 1.00 97.19 300 LEU A O 1
ATOM 2398 N N . ASN A 1 301 ? 0.952 9.181 -25.602 1.00 96.31 301 ASN A N 1
ATOM 2399 C CA . ASN A 1 301 ? 1.072 8.784 -27.008 1.00 96.31 301 ASN A CA 1
ATOM 2400 C C . ASN A 1 301 ? 0.620 9.875 -27.988 1.00 96.31 301 ASN A C 1
ATOM 2402 O O . ASN A 1 301 ? 1.100 9.876 -29.116 1.00 96.31 301 ASN A O 1
ATOM 2406 N N . ASP A 1 302 ? -0.243 10.797 -27.559 1.00 96.44 302 ASP A N 1
ATOM 2407 C CA . ASP A 1 302 ? -0.736 11.889 -28.404 1.00 96.44 302 ASP A CA 1
ATOM 2408 C C . ASP A 1 302 ? 0.296 13.028 -28.521 1.00 96.44 302 ASP A C 1
ATOM 2410 O O . ASP A 1 302 ? 0.242 13.838 -29.443 1.00 96.44 302 ASP A O 1
ATOM 2414 N N . PHE A 1 303 ? 1.279 13.058 -27.612 1.00 96.94 303 PHE A N 1
ATOM 2415 C CA . PHE A 1 303 ? 2.327 14.077 -27.514 1.00 96.94 303 PHE A CA 1
ATOM 2416 C C . PHE A 1 303 ? 3.724 13.467 -27.614 1.00 96.94 303 PHE A C 1
ATOM 2418 O O . PHE A 1 303 ? 4.647 13.887 -26.910 1.00 96.94 303 PHE A O 1
ATOM 2425 N N . LYS A 1 304 ? 3.898 12.449 -28.463 1.00 95.69 304 LYS A N 1
ATOM 2426 C CA . LYS A 1 304 ? 5.224 11.897 -28.735 1.00 95.69 304 LYS A CA 1
ATOM 2427 C C . LYS A 1 304 ? 5.416 11.465 -30.184 1.00 95.69 304 LYS A C 1
ATOM 2429 O O . LYS A 1 304 ? 4.509 10.916 -30.801 1.00 95.69 304 LYS A O 1
ATOM 2434 N N . THR A 1 305 ? 6.646 11.613 -30.660 1.00 95.56 305 THR A N 1
ATOM 2435 C CA . THR A 1 305 ? 7.112 11.133 -31.968 1.00 95.56 305 THR A CA 1
ATOM 2436 C C . THR A 1 305 ? 8.476 10.487 -31.777 1.00 95.56 305 THR A C 1
ATOM 2438 O O . THR A 1 305 ? 9.328 11.061 -31.107 1.00 95.56 305 THR A O 1
ATOM 2441 N N . ASP A 1 306 ? 8.669 9.271 -32.296 1.00 92.81 306 ASP A N 1
ATOM 2442 C CA . ASP A 1 306 ? 9.939 8.526 -32.226 1.00 92.81 306 ASP A CA 1
ATOM 2443 C C . ASP A 1 306 ? 10.553 8.435 -30.814 1.00 92.81 306 ASP A C 1
ATOM 2445 O O . ASP A 1 306 ? 11.765 8.446 -30.618 1.00 92.81 306 ASP A O 1
ATOM 2449 N N . GLY A 1 307 ? 9.689 8.341 -29.797 1.00 94.25 307 GLY A N 1
ATOM 2450 C CA . GLY A 1 307 ? 10.107 8.251 -28.397 1.00 94.25 307 GLY A CA 1
ATOM 2451 C C . GLY A 1 307 ? 10.438 9.587 -27.732 1.00 94.25 307 GLY A C 1
ATOM 2452 O O . GLY A 1 307 ? 10.811 9.586 -26.563 1.00 94.25 307 GLY A O 1
ATOM 2453 N N . ILE A 1 308 ? 10.264 10.711 -28.424 1.00 97.69 308 ILE A N 1
ATOM 2454 C CA . ILE A 1 308 ? 10.517 12.061 -27.916 1.00 97.69 308 ILE A CA 1
ATOM 2455 C C . ILE A 1 308 ? 9.183 12.744 -27.620 1.00 97.69 308 ILE A C 1
ATOM 2457 O O . ILE A 1 308 ? 8.260 12.694 -28.432 1.00 97.69 308 ILE A O 1
ATOM 2461 N N . PHE A 1 309 ? 9.075 13.381 -26.456 1.00 98.12 309 PHE A N 1
ATOM 2462 C CA . PHE A 1 309 ? 7.916 14.185 -26.082 1.00 98.12 309 PHE A CA 1
ATOM 2463 C C . PHE A 1 309 ? 7.856 15.460 -26.934 1.00 98.12 309 PHE A C 1
ATOM 2465 O O . PHE A 1 309 ? 8.821 16.219 -26.986 1.00 98.12 309 PHE A O 1
ATOM 2472 N N . THR A 1 310 ? 6.720 15.699 -27.587 1.00 97.19 310 THR A N 1
ATOM 2473 C CA . THR A 1 310 ? 6.506 16.826 -28.511 1.00 97.19 310 THR A CA 1
ATOM 2474 C C . THR A 1 310 ? 5.702 17.973 -27.899 1.00 97.19 310 THR A C 1
ATOM 2476 O O . THR A 1 310 ? 5.531 19.009 -28.539 1.00 97.19 310 THR A O 1
ATOM 2479 N N . GLY A 1 311 ? 5.198 17.803 -26.674 1.00 96.00 311 GLY A N 1
ATOM 2480 C CA . GLY A 1 311 ? 4.528 18.864 -25.928 1.00 96.00 311 GLY A CA 1
ATOM 2481 C C . GLY A 1 311 ? 5.503 19.880 -25.320 1.00 96.00 311 GLY A C 1
ATOM 2482 O O . GLY A 1 311 ? 6.702 19.887 -25.595 1.00 96.00 311 GLY A O 1
ATOM 2483 N N . THR A 1 312 ? 4.990 20.747 -24.444 1.00 96.31 312 THR A N 1
ATOM 2484 C CA . THR A 1 312 ? 5.793 21.790 -23.782 1.00 96.31 312 THR A CA 1
ATOM 2485 C C . THR A 1 312 ? 6.082 21.420 -22.331 1.00 96.31 312 THR A C 1
ATOM 2487 O O . THR A 1 312 ? 5.168 21.347 -21.508 1.00 96.31 312 THR A O 1
ATOM 2490 N N . TYR A 1 313 ? 7.357 21.234 -21.983 1.00 95.56 313 TYR A N 1
ATOM 2491 C CA . TYR A 1 313 ? 7.772 21.071 -20.589 1.00 95.56 313 TYR A CA 1
ATOM 2492 C C . TYR A 1 313 ? 7.715 22.407 -19.839 1.00 95.56 313 TYR A C 1
ATOM 2494 O O . TYR A 1 313 ? 8.335 23.390 -20.239 1.00 95.56 313 TYR A O 1
ATOM 2502 N N . ALA A 1 314 ? 6.986 22.433 -18.727 1.00 92.50 314 ALA A N 1
ATOM 2503 C CA . ALA A 1 314 ? 6.818 23.594 -17.860 1.00 92.50 314 ALA A CA 1
ATOM 2504 C C . ALA A 1 314 ? 6.966 23.194 -16.379 1.00 92.50 314 ALA A C 1
ATOM 2506 O O . ALA A 1 314 ? 6.113 23.491 -15.541 1.00 92.50 314 ALA A O 1
ATOM 2507 N N . GLY A 1 315 ? 8.054 22.483 -16.073 1.00 86.00 315 GLY A N 1
ATOM 2508 C CA . GLY A 1 315 ? 8.460 22.112 -14.717 1.00 86.00 315 GLY A CA 1
ATOM 2509 C C . GLY A 1 315 ? 9.738 22.821 -14.251 1.00 86.00 315 GLY A C 1
ATOM 2510 O O . GLY A 1 315 ? 10.169 23.798 -14.867 1.00 86.00 315 GLY A O 1
ATOM 2511 N N . PRO A 1 316 ? 10.361 22.349 -13.154 1.00 82.44 316 PRO A N 1
ATOM 2512 C CA . PRO A 1 316 ? 11.612 22.906 -12.649 1.00 82.44 316 PRO A CA 1
ATOM 2513 C C . PRO A 1 316 ? 12.726 22.922 -13.708 1.00 82.44 316 PRO A C 1
ATOM 2515 O O . PRO A 1 316 ? 12.923 21.942 -14.429 1.00 82.44 316 PRO A O 1
ATOM 2518 N N . SER A 1 317 ? 13.472 24.026 -13.757 1.00 78.31 317 SER A N 1
ATOM 2519 C CA . SER A 1 317 ? 14.708 24.223 -14.535 1.00 78.31 317 SER A CA 1
ATOM 2520 C C . SER A 1 317 ? 15.884 24.533 -13.598 1.00 78.31 317 SER A C 1
ATOM 2522 O O . SER A 1 317 ? 15.657 24.746 -12.405 1.00 78.31 317 SER A O 1
ATOM 2524 N N . ARG A 1 318 ? 17.132 24.618 -14.076 1.00 67.25 318 ARG A N 1
ATOM 2525 C CA . ARG A 1 318 ? 18.247 25.116 -13.241 1.00 67.25 318 ARG A CA 1
ATOM 2526 C C . ARG A 1 318 ? 18.135 26.632 -13.038 1.00 67.25 318 ARG A C 1
ATOM 2528 O O . ARG A 1 318 ? 18.205 27.084 -11.900 1.00 67.25 318 ARG A O 1
ATOM 2535 N N . GLY A 1 319 ? 17.700 27.384 -14.049 1.00 55.28 319 GLY A N 1
ATOM 2536 C CA . GLY A 1 319 ? 17.474 28.837 -13.971 1.00 55.28 319 GLY A CA 1
ATOM 2537 C C . GLY A 1 319 ? 18.748 29.658 -13.711 1.00 55.28 319 GLY A C 1
ATOM 2538 O O . GLY A 1 319 ? 19.768 29.122 -13.292 1.00 55.28 319 GLY A O 1
ATOM 2539 N N . ASP A 1 320 ? 18.673 30.974 -13.940 1.00 46.84 320 ASP A N 1
ATOM 2540 C CA . ASP A 1 320 ? 19.846 31.873 -13.958 1.00 46.84 320 ASP A CA 1
ATOM 2541 C C . ASP A 1 320 ? 20.398 32.258 -12.567 1.00 46.84 320 ASP A C 1
ATOM 2543 O O . ASP A 1 320 ? 21.488 32.816 -12.463 1.00 46.84 320 ASP A O 1
ATOM 2547 N N . ILE A 1 321 ? 19.655 31.976 -11.488 1.00 46.00 321 ILE A N 1
ATOM 2548 C CA . ILE A 1 321 ? 19.999 32.351 -10.106 1.00 46.00 321 ILE A CA 1
ATOM 2549 C C . ILE A 1 321 ? 20.162 31.079 -9.262 1.00 46.00 321 ILE A C 1
ATOM 2551 O O . ILE A 1 321 ? 19.160 30.493 -8.857 1.00 46.00 321 ILE A O 1
ATOM 2555 N N . GLU A 1 322 ? 21.422 30.678 -9.049 1.00 46.00 322 GLU A N 1
ATOM 2556 C CA . GLU A 1 322 ? 22.056 29.845 -7.992 1.00 46.00 322 GLU A CA 1
ATOM 2557 C C . GLU A 1 322 ? 21.356 28.606 -7.374 1.00 46.00 322 GLU A C 1
ATOM 2559 O O . GLU A 1 322 ? 21.985 27.913 -6.579 1.00 46.00 322 GLU A O 1
ATOM 2564 N N . HIS A 1 323 ? 20.118 28.249 -7.718 1.00 54.75 323 HIS A N 1
ATOM 2565 C CA . HIS A 1 323 ? 19.421 27.102 -7.128 1.00 54.75 323 HIS A CA 1
ATOM 2566 C C . HIS A 1 323 ? 19.549 25.844 -7.984 1.00 54.75 323 HIS A C 1
ATOM 2568 O O . HIS A 1 323 ? 19.160 25.826 -9.155 1.00 54.75 323 HIS A O 1
ATOM 2574 N N . SER A 1 324 ? 20.026 24.754 -7.380 1.00 72.12 324 SER A N 1
ATOM 2575 C CA . SER A 1 324 ? 20.082 23.455 -8.052 1.00 72.12 324 SER A CA 1
ATOM 2576 C C . SER A 1 324 ? 18.673 22.948 -8.412 1.00 72.12 324 SER A C 1
ATOM 2578 O O . SER A 1 324 ? 17.673 23.277 -7.769 1.00 72.12 324 SER A O 1
ATOM 2580 N N . PHE A 1 325 ? 18.573 22.118 -9.456 1.00 76.00 325 PHE A N 1
ATOM 2581 C CA . PHE A 1 325 ? 17.312 21.466 -9.842 1.00 76.00 325 PHE A CA 1
ATOM 2582 C C . PHE A 1 325 ? 16.681 20.696 -8.662 1.00 76.00 325 PHE A C 1
ATOM 2584 O O . PHE A 1 325 ? 15.463 20.718 -8.477 1.00 76.00 325 PHE A O 1
ATOM 2591 N N . GLU A 1 326 ? 17.520 20.082 -7.824 1.00 78.81 326 GLU A N 1
ATOM 2592 C CA . GLU A 1 326 ? 17.112 19.342 -6.628 1.00 78.81 326 GLU A CA 1
ATOM 2593 C C . GLU A 1 326 ? 16.435 20.240 -5.584 1.00 78.81 326 GLU A C 1
ATOM 2595 O O . GLU A 1 326 ? 15.394 19.872 -5.047 1.00 78.81 326 GLU A O 1
ATOM 2600 N N . GLU A 1 327 ? 16.954 21.447 -5.342 1.00 79.75 327 GLU A N 1
ATOM 2601 C CA . GLU A 1 327 ? 16.354 22.404 -4.400 1.00 79.75 327 GLU A CA 1
ATOM 2602 C C . GLU A 1 327 ? 14.962 22.860 -4.842 1.00 79.75 327 GLU A C 1
ATOM 2604 O O . GLU A 1 327 ? 14.048 22.986 -4.025 1.00 79.75 327 GLU A O 1
ATOM 2609 N N . LYS A 1 328 ? 14.770 23.101 -6.143 1.00 80.81 328 LYS A N 1
ATOM 2610 C CA . LYS A 1 328 ? 13.451 23.475 -6.673 1.00 80.81 328 LYS A CA 1
ATOM 2611 C C . LYS A 1 328 ? 12.461 22.325 -6.555 1.00 80.81 328 LYS A C 1
ATOM 2613 O O . LYS A 1 328 ? 11.306 22.557 -6.204 1.00 80.81 328 LYS A O 1
ATOM 2618 N N . LEU A 1 329 ? 12.910 21.096 -6.794 1.00 82.94 329 LEU A N 1
ATOM 2619 C CA . LEU A 1 329 ? 12.079 19.917 -6.592 1.00 82.94 329 LEU A CA 1
ATOM 2620 C C . LEU A 1 329 ? 11.746 19.704 -5.106 1.00 82.94 329 LEU A C 1
ATOM 2622 O O . LEU A 1 329 ? 10.599 19.415 -4.780 1.00 82.94 329 LEU A O 1
ATOM 2626 N N . ALA A 1 330 ? 12.693 19.933 -4.196 1.00 84.56 330 ALA A N 1
ATOM 2627 C CA . ALA A 1 330 ? 12.448 19.888 -2.755 1.00 84.56 330 ALA A CA 1
ATOM 2628 C C . ALA A 1 330 ? 11.366 20.891 -2.318 1.00 84.56 330 ALA A C 1
ATOM 2630 O O . ALA A 1 330 ? 10.469 20.544 -1.551 1.00 84.56 330 ALA A O 1
ATOM 2631 N N . ARG A 1 331 ? 11.377 22.111 -2.876 1.00 85.25 331 ARG A N 1
ATOM 2632 C CA . ARG A 1 331 ? 10.316 23.108 -2.639 1.00 85.25 331 ARG A CA 1
ATOM 2633 C C . ARG A 1 331 ? 8.943 22.641 -3.126 1.00 85.25 331 ARG A C 1
ATOM 2635 O O . ARG A 1 331 ? 7.952 22.956 -2.477 1.00 85.25 331 ARG A O 1
ATOM 2642 N N . LEU A 1 332 ? 8.867 21.883 -4.225 1.00 86.12 332 LEU A N 1
ATOM 2643 C CA . LEU A 1 332 ? 7.597 21.293 -4.669 1.00 86.12 332 LEU A CA 1
ATOM 2644 C C . LEU A 1 332 ? 7.058 20.303 -3.632 1.00 86.12 332 LEU A C 1
ATOM 2646 O O . LEU A 1 332 ? 5.873 20.344 -3.306 1.00 86.12 332 LEU A O 1
ATOM 2650 N N . TYR A 1 333 ? 7.918 19.449 -3.077 1.00 87.38 333 TYR A N 1
ATOM 2651 C CA . TYR A 1 333 ? 7.525 18.471 -2.060 1.00 87.38 333 TYR A CA 1
ATOM 2652 C C . TYR A 1 333 ? 7.220 19.086 -0.686 1.00 87.38 333 TYR A C 1
ATOM 2654 O O . TYR A 1 333 ? 6.506 18.468 0.100 1.00 87.38 333 TYR A O 1
ATOM 2662 N N . ALA A 1 334 ? 7.641 20.322 -0.410 1.00 85.69 334 ALA A N 1
ATOM 2663 C CA . ALA A 1 334 ? 7.216 21.040 0.796 1.00 85.69 334 ALA A CA 1
ATOM 2664 C C . ALA A 1 334 ? 5.695 21.302 0.834 1.00 85.69 334 ALA A C 1
ATOM 2666 O O . ALA A 1 334 ? 5.129 21.484 1.910 1.00 85.69 334 ALA A O 1
ATOM 2667 N N . SER A 1 335 ? 5.018 21.299 -0.321 1.00 88.38 335 SER A N 1
ATOM 2668 C CA . SER A 1 335 ? 3.555 21.343 -0.370 1.00 88.38 335 SER A CA 1
ATOM 2669 C C . SER A 1 335 ? 2.945 19.965 -0.098 1.00 88.38 335 SER A C 1
ATOM 2671 O O . SER A 1 335 ? 3.347 18.966 -0.705 1.00 88.38 335 SER A O 1
ATOM 2673 N N . ALA A 1 336 ? 1.923 19.928 0.760 1.00 86.00 336 ALA A N 1
ATOM 2674 C CA . ALA A 1 336 ? 1.130 18.729 1.040 1.00 86.00 336 ALA A CA 1
ATOM 2675 C C . ALA A 1 336 ? 0.254 18.289 -0.148 1.00 86.00 336 ALA A C 1
ATOM 2677 O O . ALA A 1 336 ? -0.139 17.122 -0.229 1.00 86.00 336 ALA A O 1
ATOM 2678 N N . ASP A 1 337 ? -0.012 19.207 -1.083 1.00 87.44 337 ASP A N 1
ATOM 2679 C CA . ASP A 1 337 ? -0.812 18.955 -2.288 1.00 87.44 337 ASP A CA 1
ATOM 2680 C C . ASP A 1 337 ? 0.006 18.295 -3.409 1.00 87.44 337 ASP A C 1
ATOM 2682 O O . ASP A 1 337 ? -0.553 17.866 -4.428 1.00 87.44 337 ASP A O 1
ATOM 2686 N N . THR A 1 338 ? 1.330 18.218 -3.233 1.00 92.38 338 THR A N 1
ATOM 2687 C CA . THR A 1 338 ? 2.242 17.498 -4.122 1.00 92.38 338 THR A CA 1
ATOM 2688 C C . THR A 1 338 ? 2.234 16.006 -3.767 1.00 92.38 338 THR A C 1
ATOM 2690 O O . THR A 1 338 ? 2.627 15.653 -2.647 1.00 92.38 338 THR A O 1
ATOM 2693 N N . PRO A 1 339 ? 1.839 15.122 -4.705 1.00 93.81 339 PRO A N 1
ATOM 2694 C CA . PRO A 1 339 ? 1.815 13.679 -4.485 1.00 93.81 339 PRO A CA 1
ATOM 2695 C C . PRO A 1 339 ? 3.146 13.121 -3.984 1.00 93.81 339 PRO A C 1
ATOM 2697 O O . PRO A 1 339 ? 4.213 13.524 -4.446 1.00 93.81 339 PRO A O 1
ATOM 2700 N N . ARG A 1 340 ? 3.074 12.171 -3.053 1.00 92.19 340 ARG A N 1
ATOM 2701 C CA . ARG A 1 340 ? 4.216 11.441 -2.504 1.00 92.19 340 ARG A CA 1
ATOM 2702 C C . ARG A 1 340 ? 4.471 10.173 -3.310 1.00 92.19 340 ARG A C 1
ATOM 2704 O O . ARG A 1 340 ? 3.540 9.500 -3.752 1.00 92.19 340 ARG A O 1
ATOM 2711 N N . LEU A 1 341 ? 5.752 9.869 -3.499 1.00 89.31 341 LEU A N 1
ATOM 2712 C CA . LEU A 1 341 ? 6.227 8.764 -4.321 1.00 89.31 341 LEU A CA 1
ATOM 2713 C C . LEU A 1 341 ? 7.354 8.013 -3.617 1.00 89.31 341 LEU A C 1
ATOM 2715 O O . LEU A 1 341 ? 8.304 8.632 -3.144 1.00 89.31 341 LEU A O 1
ATOM 2719 N N . SER A 1 342 ? 7.267 6.684 -3.611 1.00 85.69 342 SER A N 1
ATOM 2720 C CA . SER A 1 342 ? 8.335 5.798 -3.139 1.00 85.69 342 SER A CA 1
ATOM 2721 C C . SER A 1 342 ? 9.468 5.668 -4.177 1.00 85.69 342 SER A C 1
ATOM 2723 O O . SER A 1 342 ? 9.291 5.932 -5.377 1.00 85.69 342 SER A O 1
ATOM 2725 N N . GLY A 1 343 ? 10.644 5.236 -3.718 1.00 81.06 343 GLY A N 1
ATOM 2726 C CA . GLY A 1 343 ? 11.827 4.929 -4.522 1.00 81.06 343 GLY A CA 1
ATOM 2727 C C . GLY A 1 343 ? 12.988 5.903 -4.312 1.00 81.06 343 GLY A C 1
ATOM 2728 O O . GLY A 1 343 ? 12.797 7.078 -4.025 1.00 81.06 343 GLY A O 1
ATOM 2729 N N . VAL A 1 344 ? 14.213 5.400 -4.493 1.00 78.88 344 VAL A N 1
ATOM 2730 C CA . VAL A 1 344 ? 15.452 6.116 -4.133 1.00 78.88 344 VAL A CA 1
ATOM 2731 C C . VAL A 1 344 ? 15.820 7.221 -5.131 1.00 78.88 344 VAL A C 1
ATOM 2733 O O . VAL A 1 344 ? 16.415 8.227 -4.739 1.00 78.88 344 VAL A O 1
ATOM 2736 N N . GLN A 1 345 ? 15.477 7.039 -6.411 1.00 82.88 345 GLN A N 1
ATOM 2737 C CA . GLN A 1 345 ? 15.767 7.998 -7.477 1.00 82.88 345 GLN A CA 1
ATOM 2738 C C . GLN A 1 345 ? 14.901 9.255 -7.352 1.00 82.88 345 GLN A C 1
ATOM 2740 O O . GLN A 1 345 ? 13.703 9.186 -7.066 1.00 82.88 345 GLN A O 1
ATOM 2745 N N . ILE A 1 346 ? 15.506 10.401 -7.666 1.00 86.06 346 ILE A N 1
ATOM 2746 C CA . ILE A 1 346 ? 14.804 11.671 -7.836 1.00 86.06 346 ILE A CA 1
ATOM 2747 C C . ILE A 1 346 ? 13.711 11.508 -8.897 1.00 86.06 346 ILE A C 1
ATOM 2749 O O . ILE A 1 346 ? 13.979 11.076 -10.016 1.00 86.06 346 ILE A O 1
ATOM 2753 N N . LYS A 1 347 ? 12.478 11.871 -8.545 1.00 91.81 347 LYS A N 1
ATOM 2754 C CA . LYS A 1 347 ? 11.307 11.826 -9.425 1.00 91.81 347 LYS A CA 1
ATOM 2755 C C . LYS A 1 347 ? 10.349 12.961 -9.089 1.00 91.81 347 LYS A C 1
ATOM 2757 O O . LYS A 1 347 ? 10.312 13.419 -7.945 1.00 91.81 347 LYS A O 1
ATOM 2762 N N . ALA A 1 348 ? 9.584 13.415 -10.073 1.00 93.56 348 ALA A N 1
ATOM 2763 C CA . ALA A 1 348 ? 8.589 14.466 -9.905 1.00 93.56 348 ALA A CA 1
ATOM 2764 C C . ALA A 1 348 ? 7.208 13.988 -10.382 1.00 93.56 348 ALA A C 1
ATOM 2766 O O . ALA A 1 348 ? 7.108 13.429 -11.480 1.00 93.56 348 ALA A O 1
ATOM 2767 N N . PRO A 1 349 ? 6.140 14.204 -9.594 1.00 96.25 349 PRO A N 1
ATOM 2768 C CA . PRO A 1 349 ? 4.786 13.953 -10.048 1.00 96.25 349 PRO A CA 1
ATOM 2769 C C . PRO A 1 349 ? 4.356 15.055 -11.018 1.00 96.25 349 PRO A C 1
ATOM 2771 O O . PRO A 1 349 ? 4.430 16.242 -10.694 1.00 96.25 349 PRO A O 1
ATOM 2774 N N . MET A 1 350 ? 3.878 14.667 -12.197 1.00 97.69 350 MET A N 1
ATOM 2775 C CA . MET A 1 350 ? 3.508 15.581 -13.273 1.00 97.69 350 MET A CA 1
ATOM 2776 C C . MET A 1 350 ? 2.060 15.395 -13.728 1.00 97.69 350 MET A C 1
ATOM 2778 O O . MET A 1 350 ? 1.476 14.309 -13.643 1.00 97.69 350 MET A O 1
ATOM 2782 N N . PHE A 1 351 ? 1.517 16.478 -14.266 1.00 97.69 351 PHE A N 1
ATOM 2783 C CA . PHE A 1 351 ? 0.253 16.550 -14.974 1.00 97.69 351 PHE A CA 1
ATOM 2784 C C . PHE A 1 351 ? 0.509 16.920 -16.438 1.00 97.69 351 PHE A C 1
ATOM 2786 O O . PHE A 1 351 ? 1.214 17.896 -16.704 1.00 97.69 351 PHE A O 1
ATOM 2793 N N . LEU A 1 352 ? -0.057 16.150 -17.371 1.00 97.75 352 LEU A N 1
ATOM 2794 C CA . LEU A 1 352 ? -0.090 16.487 -18.794 1.00 97.75 352 LEU A CA 1
ATOM 2795 C C . LEU A 1 352 ? -1.479 17.031 -19.146 1.00 97.75 352 LEU A C 1
ATOM 2797 O O . LEU A 1 352 ? -2.467 16.304 -19.044 1.00 97.75 352 LEU A O 1
ATOM 2801 N N . GLY A 1 353 ? -1.542 18.304 -19.535 1.00 95.75 353 GLY A N 1
ATOM 2802 C CA . GLY A 1 353 ? -2.771 18.958 -19.980 1.00 95.75 353 GLY A CA 1
ATOM 2803 C C . GLY A 1 353 ? -3.154 18.605 -21.420 1.00 95.75 353 GLY A C 1
ATOM 2804 O O . GLY A 1 353 ? -2.330 18.137 -22.205 1.00 95.75 353 GLY A O 1
ATOM 2805 N N . GLU A 1 354 ? -4.412 18.864 -21.785 1.00 94.31 354 GLU A N 1
ATOM 2806 C CA . GLU A 1 354 ? -4.914 18.722 -23.166 1.00 94.31 354 GLU A CA 1
ATOM 2807 C C . GLU A 1 354 ? -4.226 19.687 -24.149 1.00 94.31 354 GLU A C 1
ATOM 2809 O O . GLU A 1 354 ? -4.172 19.432 -25.348 1.00 94.31 354 GLU A O 1
ATOM 2814 N N . ASP A 1 355 ? -3.652 20.778 -23.637 1.00 94.69 355 ASP A N 1
ATOM 2815 C CA . ASP A 1 355 ? -2.818 21.729 -24.376 1.00 94.69 355 ASP A CA 1
ATOM 2816 C C . ASP A 1 355 ? -1.391 21.208 -24.643 1.00 94.69 355 ASP A C 1
ATOM 2818 O O . ASP A 1 355 ? -0.561 21.922 -25.208 1.00 94.69 355 ASP A O 1
ATOM 2822 N N . GLY A 1 356 ? -1.081 19.978 -24.219 1.00 96.00 356 GLY A N 1
ATOM 2823 C CA . GLY A 1 356 ? 0.242 19.373 -24.344 1.00 96.00 356 GLY A CA 1
ATOM 2824 C C . GLY A 1 356 ? 1.266 19.907 -23.350 1.00 96.00 356 GLY A C 1
ATOM 2825 O O . GLY A 1 356 ? 2.466 19.669 -23.518 1.00 96.00 356 GLY A O 1
ATOM 2826 N N . LYS A 1 357 ? 0.840 20.651 -22.324 1.00 97.25 357 LYS A N 1
ATOM 2827 C CA . LYS A 1 357 ? 1.743 21.206 -21.319 1.00 97.25 357 LYS A CA 1
ATOM 2828 C C . LYS A 1 357 ? 1.982 20.207 -20.190 1.00 97.25 357 LYS A C 1
ATOM 2830 O O . LYS A 1 357 ? 1.041 19.721 -19.565 1.00 97.25 357 LYS A O 1
ATOM 2835 N N . LEU A 1 358 ? 3.252 19.936 -19.896 1.00 97.38 358 LEU A N 1
ATOM 2836 C CA . LEU A 1 358 ? 3.681 19.048 -18.816 1.00 97.38 358 LEU A CA 1
ATOM 2837 C C . LEU A 1 358 ? 4.145 19.873 -17.606 1.00 97.38 358 LEU A C 1
ATOM 2839 O O . LEU A 1 358 ? 5.205 20.500 -17.654 1.00 97.38 358 LEU A O 1
ATOM 2843 N N . VAL A 1 359 ? 3.365 19.876 -16.522 1.00 96.56 359 VAL A N 1
ATOM 2844 C CA . VAL A 1 359 ? 3.589 20.703 -15.315 1.00 96.56 359 VAL A CA 1
ATOM 2845 C C . VAL A 1 359 ? 3.659 19.857 -14.039 1.00 96.56 359 VAL A C 1
ATOM 2847 O O . VAL A 1 359 ? 3.129 18.747 -14.025 1.00 96.56 359 VAL A O 1
ATOM 2850 N N . PRO A 1 360 ? 4.275 20.344 -12.945 1.00 96.06 360 PRO A N 1
ATOM 2851 C CA . PRO A 1 360 ? 4.216 19.674 -11.649 1.00 96.06 360 PRO A CA 1
ATOM 2852 C C . PRO A 1 360 ? 2.777 19.490 -11.164 1.00 96.06 360 PRO A C 1
ATOM 2854 O O . PRO A 1 360 ? 1.944 20.384 -11.288 1.00 96.06 360 PRO A O 1
ATOM 2857 N N . SER A 1 361 ? 2.495 18.340 -10.561 1.00 95.25 361 SER A N 1
ATOM 2858 C CA . SER A 1 361 ? 1.145 17.933 -10.161 1.00 95.25 361 SER A CA 1
ATOM 2859 C C . SER A 1 361 ? 0.661 18.527 -8.824 1.00 95.25 361 SER A C 1
ATOM 2861 O O . SER A 1 361 ? -0.205 17.948 -8.161 1.00 95.25 361 SER A O 1
ATOM 2863 N N . THR A 1 362 ? 1.207 19.662 -8.387 1.00 93.12 362 THR A N 1
ATOM 2864 C CA . THR A 1 362 ? 0.807 20.322 -7.134 1.00 93.12 362 THR A CA 1
ATOM 2865 C C . THR A 1 362 ? -0.603 20.891 -7.280 1.00 93.12 362 THR A C 1
ATOM 2867 O O . THR A 1 362 ? -0.821 21.812 -8.062 1.00 93.12 362 THR A O 1
ATOM 2870 N N . GLY A 1 363 ? -1.574 20.312 -6.567 1.00 91.25 363 GLY A N 1
ATOM 2871 C CA . GLY A 1 363 ? -2.991 20.688 -6.695 1.00 91.25 363 GLY A CA 1
ATOM 2872 C C . GLY A 1 363 ? -3.640 20.319 -8.041 1.00 91.25 363 GLY A C 1
ATOM 2873 O O . GLY A 1 363 ? -4.776 20.701 -8.297 1.00 91.25 363 GLY A O 1
ATOM 2874 N N . LEU A 1 364 ? -2.943 19.560 -8.893 1.00 95.25 364 LEU A N 1
ATOM 2875 C CA . LEU A 1 364 ? -3.430 19.066 -10.187 1.00 95.25 364 LEU A CA 1
ATOM 2876 C C . LEU A 1 364 ? -3.472 17.526 -10.203 1.00 95.25 364 LEU A C 1
ATOM 2878 O O . LEU A 1 364 ? -2.792 16.905 -9.374 1.00 95.25 364 LEU A O 1
ATOM 2882 N N . PRO A 1 365 ? -4.240 16.890 -11.112 1.00 96.00 365 PRO A N 1
ATOM 2883 C CA . PRO A 1 365 ? -4.257 15.434 -11.267 1.00 96.00 365 PRO A CA 1
ATOM 2884 C C . PRO A 1 365 ? -2.871 14.860 -11.561 1.00 96.00 365 PRO A C 1
ATOM 2886 O O . PRO A 1 365 ? -2.172 15.316 -12.465 1.00 96.00 365 PRO A O 1
ATOM 2889 N N . PHE A 1 366 ? -2.482 13.819 -10.838 1.00 97.06 366 PHE A N 1
ATOM 2890 C CA . PHE A 1 366 ? -1.174 13.204 -10.996 1.00 97.06 366 PHE A CA 1
ATOM 2891 C C . PHE A 1 366 ? -1.239 12.084 -12.025 1.00 97.06 366 PHE A C 1
ATOM 2893 O O . PHE A 1 366 ? -1.738 10.996 -11.751 1.00 97.06 366 PHE A O 1
ATOM 2900 N N . THR A 1 367 ? -0.733 12.350 -13.225 1.00 97.31 367 THR A N 1
ATOM 2901 C CA . THR A 1 367 ? -0.935 11.472 -14.389 1.00 97.31 367 THR A CA 1
ATOM 2902 C C . THR A 1 367 ? 0.353 10.855 -14.916 1.00 97.31 367 THR A C 1
ATOM 2904 O O . THR A 1 367 ? 0.317 9.768 -15.488 1.00 97.31 367 THR A O 1
ATOM 2907 N N . HIS A 1 368 ? 1.493 11.512 -14.704 1.00 98.06 368 HIS A N 1
ATOM 2908 C CA . HIS A 1 368 ? 2.773 11.092 -15.264 1.00 98.06 368 HIS A CA 1
ATOM 2909 C C . HIS A 1 368 ? 3.912 11.264 -14.262 1.00 98.06 368 HIS A C 1
ATOM 2911 O O . HIS A 1 368 ? 3.915 12.208 -13.479 1.00 98.06 368 HIS A O 1
ATOM 2917 N N . ILE A 1 369 ? 4.910 10.386 -14.308 1.00 97.88 369 ILE A N 1
ATOM 2918 C CA . ILE A 1 369 ? 6.105 10.442 -13.457 1.00 97.88 369 ILE A CA 1
ATOM 2919 C C . ILE A 1 369 ? 7.283 10.913 -14.298 1.00 97.88 369 ILE A C 1
ATOM 2921 O O . ILE A 1 369 ? 7.672 10.231 -15.246 1.00 97.88 369 ILE A O 1
ATOM 2925 N N . LEU A 1 370 ? 7.863 12.061 -13.946 1.00 97.38 370 LEU A N 1
ATOM 2926 C CA . LEU A 1 370 ? 9.098 12.548 -14.553 1.00 97.38 370 LEU A CA 1
ATOM 2927 C C . LEU A 1 370 ? 10.298 12.036 -13.763 1.00 97.38 370 LEU A C 1
ATOM 2929 O O . LEU A 1 370 ? 10.401 12.260 -12.555 1.00 97.38 370 LEU A O 1
ATOM 2933 N N . LYS A 1 371 ? 11.226 11.399 -14.465 1.00 95.75 371 LYS A N 1
ATOM 2934 C CA . LYS A 1 371 ? 12.486 10.881 -13.947 1.00 95.75 371 LYS A CA 1
ATOM 2935 C C . LYS A 1 371 ? 13.644 11.672 -14.557 1.00 95.75 371 LYS A C 1
ATOM 2937 O O . LYS A 1 371 ? 14.040 11.398 -15.693 1.00 95.75 371 LYS A O 1
ATOM 2942 N N . PRO A 1 372 ? 14.142 12.705 -13.862 1.00 93.69 372 PRO A N 1
ATOM 2943 C CA . PRO A 1 372 ? 15.295 13.471 -14.310 1.00 93.69 372 PRO A CA 1
ATOM 2944 C C . PRO A 1 372 ? 16.565 12.615 -14.339 1.00 93.69 372 PRO A C 1
ATOM 2946 O O . PRO A 1 372 ? 16.667 11.574 -13.683 1.00 93.69 372 PRO A O 1
ATOM 2949 N N . ALA A 1 373 ? 17.552 13.098 -15.086 1.00 91.81 373 ALA A N 1
ATOM 2950 C CA . ALA A 1 373 ? 18.883 12.519 -15.103 1.00 91.81 373 ALA A CA 1
ATOM 2951 C C . ALA A 1 373 ? 19.543 12.559 -13.720 1.00 91.81 373 ALA A C 1
ATOM 2953 O O . ALA A 1 373 ? 19.388 13.523 -12.966 1.00 91.81 373 ALA A O 1
ATOM 2954 N N . GLY A 1 374 ? 20.292 11.501 -13.401 1.00 86.62 374 GLY A N 1
ATOM 2955 C CA . GLY A 1 374 ? 21.094 11.446 -12.187 1.00 86.62 374 GLY A CA 1
ATOM 2956 C C . GLY A 1 374 ? 22.320 12.358 -12.262 1.00 86.62 374 GLY A C 1
ATOM 2957 O O . GLY A 1 374 ? 22.687 12.880 -13.316 1.00 86.62 374 GLY A O 1
ATOM 2958 N N . THR A 1 375 ? 22.981 12.531 -11.122 1.00 84.25 375 THR A N 1
ATOM 2959 C CA . THR A 1 375 ? 24.266 13.234 -11.008 1.00 84.25 375 THR A CA 1
ATOM 2960 C C . THR A 1 375 ? 25.424 12.229 -10.951 1.00 84.25 375 THR A C 1
ATOM 2962 O O . THR A 1 375 ? 25.205 11.020 -10.950 1.00 84.25 375 THR A O 1
ATOM 2965 N N . SER A 1 376 ? 26.672 12.706 -10.935 1.00 86.50 376 SER A N 1
ATOM 2966 C CA . SER A 1 376 ? 27.853 11.876 -10.627 1.00 86.50 376 SER A CA 1
ATOM 2967 C C . SER A 1 376 ? 28.048 10.628 -11.511 1.00 86.50 376 SER A C 1
ATOM 2969 O O . SER A 1 376 ? 28.421 9.569 -11.015 1.00 86.50 376 SER A O 1
ATOM 2971 N N . GLY A 1 377 ? 27.810 10.740 -12.822 1.00 87.25 377 GLY A N 1
ATOM 2972 C CA . GLY A 1 377 ? 27.994 9.645 -13.787 1.00 87.25 377 GLY A CA 1
ATOM 2973 C C . GLY A 1 377 ? 26.716 8.868 -14.127 1.00 87.25 377 GLY A C 1
ATOM 2974 O O . GLY A 1 377 ? 26.767 7.936 -14.929 1.00 87.25 377 GLY A O 1
ATOM 2975 N N . PHE A 1 378 ? 25.571 9.258 -13.557 1.00 92.06 378 PHE A N 1
ATOM 2976 C CA . PHE A 1 378 ? 24.251 8.670 -13.816 1.00 92.06 378 PHE A CA 1
ATOM 2977 C C . PHE A 1 378 ? 23.387 9.504 -14.785 1.00 92.06 378 PHE A C 1
ATOM 2979 O O . PHE A 1 378 ? 22.166 9.347 -14.834 1.00 92.06 378 PHE A O 1
ATOM 2986 N N . GLN A 1 379 ? 23.999 10.383 -15.586 1.00 94.38 379 GLN A N 1
ATOM 2987 C CA . GLN A 1 379 ? 23.290 11.254 -16.533 1.00 94.38 379 GLN A CA 1
ATOM 2988 C C . GLN A 1 379 ? 22.523 10.467 -17.608 1.00 94.38 379 GLN A C 1
ATOM 2990 O O . GLN A 1 379 ? 21.460 10.900 -18.043 1.00 94.38 379 GLN A O 1
ATOM 2995 N N . ALA A 1 380 ? 23.031 9.295 -18.002 1.00 96.56 380 ALA A N 1
ATOM 2996 C CA . ALA A 1 380 ? 22.405 8.440 -19.011 1.00 96.56 380 ALA A CA 1
ATOM 2997 C C . ALA A 1 380 ? 21.175 7.664 -18.505 1.00 96.56 380 ALA A C 1
ATOM 2999 O O . ALA A 1 380 ? 20.494 7.031 -19.309 1.00 96.56 380 ALA A O 1
ATOM 3000 N N . LEU A 1 381 ? 20.874 7.694 -17.200 1.00 96.56 381 LEU A N 1
ATOM 3001 C CA . LEU A 1 381 ? 19.829 6.870 -16.578 1.00 96.56 381 LEU A CA 1
ATOM 3002 C C . LEU A 1 381 ? 18.456 6.965 -17.270 1.00 96.56 381 LEU A C 1
ATOM 3004 O O . LEU A 1 381 ? 17.906 5.912 -17.587 1.00 96.56 381 LEU A O 1
ATOM 3008 N N . PRO A 1 382 ? 17.931 8.157 -17.618 1.00 97.50 382 PRO A N 1
ATOM 3009 C CA . PRO A 1 382 ? 16.656 8.261 -18.328 1.00 97.50 382 PRO A CA 1
ATOM 3010 C C . PRO A 1 382 ? 16.662 7.606 -19.713 1.00 97.50 382 PRO A C 1
ATOM 3012 O O . PRO A 1 382 ? 15.670 6.999 -20.110 1.00 97.50 382 PRO A O 1
ATOM 3015 N N . VAL A 1 383 ? 17.778 7.701 -20.444 1.00 98.31 383 VAL A N 1
ATOM 3016 C CA . VAL A 1 383 ? 17.932 7.101 -21.780 1.00 98.31 383 VAL A CA 1
ATOM 3017 C C . VAL A 1 383 ? 18.055 5.583 -21.679 1.00 98.31 383 VAL A C 1
ATOM 3019 O O . VAL A 1 383 ? 17.398 4.866 -22.429 1.00 98.31 383 VAL A O 1
ATOM 3022 N N . ILE A 1 384 ? 18.841 5.081 -20.724 1.00 98.44 384 ILE A N 1
ATOM 3023 C CA . ILE A 1 384 ? 18.975 3.641 -20.465 1.00 98.44 384 ILE A CA 1
ATOM 3024 C C . ILE A 1 384 ? 17.628 3.032 -20.065 1.00 98.44 384 ILE A C 1
ATOM 3026 O O . ILE A 1 384 ? 17.237 2.003 -20.613 1.00 98.44 384 ILE A O 1
ATOM 3030 N N . GLU A 1 385 ? 16.885 3.682 -19.167 1.00 98.38 385 GLU A N 1
ATOM 3031 C CA . GLU A 1 385 ? 15.551 3.224 -18.775 1.00 98.38 385 GLU A CA 1
ATOM 3032 C C . GLU A 1 385 ? 14.565 3.290 -19.954 1.00 98.38 385 GLU A C 1
ATOM 3034 O O . GLU A 1 385 ? 13.829 2.335 -20.201 1.00 98.38 385 GLU A O 1
ATOM 3039 N N . PHE A 1 386 ? 14.585 4.360 -20.757 1.00 98.56 386 PHE A N 1
ATOM 3040 C CA . PHE A 1 386 ? 13.769 4.454 -21.972 1.00 98.56 386 PHE A CA 1
ATOM 3041 C C . PHE A 1 386 ? 14.013 3.272 -22.926 1.00 98.56 386 PHE A C 1
ATOM 3043 O O . PHE A 1 386 ? 13.059 2.632 -23.379 1.00 98.56 386 PHE A O 1
ATOM 3050 N N . LEU A 1 387 ? 15.283 2.952 -23.195 1.00 98.56 387 LEU A N 1
ATOM 3051 C CA . LEU A 1 387 ? 15.670 1.838 -24.062 1.00 98.56 387 LEU A CA 1
ATOM 3052 C C . LEU A 1 387 ? 15.266 0.490 -23.459 1.00 98.56 387 LEU A C 1
ATOM 3054 O O . LEU A 1 387 ? 14.749 -0.363 -24.178 1.00 98.56 387 LEU A O 1
ATOM 3058 N N . ALA A 1 388 ? 15.431 0.296 -22.149 1.00 98.44 388 ALA A N 1
ATOM 3059 C CA . ALA A 1 388 ? 15.018 -0.929 -21.467 1.00 98.44 388 ALA A CA 1
ATOM 3060 C C . ALA A 1 388 ? 13.501 -1.133 -21.573 1.00 98.44 388 ALA A C 1
ATOM 3062 O O . ALA A 1 388 ? 13.035 -2.221 -21.909 1.00 98.44 388 ALA A O 1
ATOM 3063 N N . MET A 1 389 ? 12.717 -0.073 -21.384 1.00 98.38 389 MET A N 1
ATOM 3064 C CA . MET A 1 389 ? 11.264 -0.108 -21.544 1.00 98.38 389 MET A CA 1
ATOM 3065 C C . MET A 1 389 ? 10.845 -0.395 -22.996 1.00 98.38 389 MET A C 1
ATOM 3067 O O . MET A 1 389 ? 9.900 -1.158 -23.231 1.00 98.38 389 MET A O 1
ATOM 3071 N N . ALA A 1 390 ? 11.558 0.154 -23.984 1.00 98.12 390 ALA A N 1
ATOM 3072 C CA . ALA A 1 390 ? 11.339 -0.155 -25.397 1.00 98.12 390 ALA A CA 1
ATOM 3073 C C . ALA A 1 390 ? 11.660 -1.627 -25.718 1.00 98.12 390 ALA A C 1
ATOM 3075 O O . ALA A 1 390 ? 10.836 -2.325 -26.314 1.00 98.12 390 ALA A O 1
ATOM 3076 N N . LEU A 1 391 ? 12.807 -2.135 -25.258 1.00 98.62 391 LEU A N 1
ATOM 3077 C CA . LEU A 1 391 ? 13.203 -3.537 -25.416 1.00 98.62 391 LEU A CA 1
ATOM 3078 C C . LEU A 1 391 ? 12.232 -4.496 -24.716 1.00 98.62 391 LEU A C 1
ATOM 3080 O O . LEU A 1 391 ? 11.903 -5.539 -25.277 1.00 98.62 391 LEU A O 1
ATOM 3084 N N . GLY A 1 392 ? 11.725 -4.138 -23.534 1.00 98.31 392 GLY A N 1
ATOM 3085 C CA . GLY A 1 392 ? 10.705 -4.909 -22.821 1.00 98.31 392 GLY A CA 1
ATOM 3086 C C . GLY A 1 392 ? 9.416 -5.039 -23.631 1.00 98.31 392 GLY A C 1
ATOM 3087 O O . GLY A 1 392 ? 8.881 -6.141 -23.772 1.00 98.31 392 GLY A O 1
ATOM 3088 N N . ARG A 1 393 ? 8.973 -3.939 -24.259 1.00 97.69 393 ARG A N 1
ATOM 3089 C CA . ARG A 1 393 ? 7.832 -3.945 -25.189 1.00 97.69 393 ARG A CA 1
ATOM 3090 C C . ARG A 1 393 ? 8.082 -4.878 -26.371 1.00 97.69 393 ARG A C 1
ATOM 3092 O O . ARG A 1 393 ? 7.229 -5.707 -26.685 1.00 97.69 393 ARG A O 1
ATOM 3099 N N . HIS A 1 394 ? 9.261 -4.792 -26.993 1.00 97.44 394 HIS A N 1
ATOM 3100 C CA . HIS A 1 394 ? 9.642 -5.699 -28.077 1.00 97.44 394 HIS A CA 1
ATOM 3101 C C . HIS A 1 394 ? 9.633 -7.157 -27.623 1.00 97.44 394 HIS A C 1
ATOM 3103 O O . HIS A 1 394 ? 9.038 -7.980 -28.310 1.00 97.44 394 HIS A O 1
ATOM 3109 N N . ALA A 1 395 ? 10.178 -7.465 -26.442 1.00 97.75 395 ALA A N 1
ATOM 3110 C CA . ALA A 1 395 ? 10.204 -8.801 -25.841 1.00 97.75 395 ALA A CA 1
ATOM 3111 C C . ALA A 1 395 ? 8.808 -9.382 -25.518 1.00 97.75 395 ALA A C 1
ATOM 3113 O O . ALA A 1 395 ? 8.696 -10.555 -25.149 1.00 97.75 395 ALA A O 1
ATOM 3114 N N . GLY A 1 396 ? 7.735 -8.605 -25.702 1.00 96.81 396 GLY A N 1
ATOM 3115 C CA . GLY A 1 396 ? 6.355 -9.022 -25.467 1.00 96.81 396 GLY A CA 1
ATOM 3116 C C . GLY A 1 396 ? 5.912 -8.868 -24.013 1.00 96.81 396 GLY A C 1
ATOM 3117 O O . GLY A 1 396 ? 5.062 -9.638 -23.563 1.00 96.81 396 GLY A O 1
ATOM 3118 N N . LEU A 1 397 ? 6.516 -7.928 -23.278 1.00 98.19 397 LEU A N 1
ATOM 3119 C CA . LEU A 1 397 ? 6.048 -7.472 -21.971 1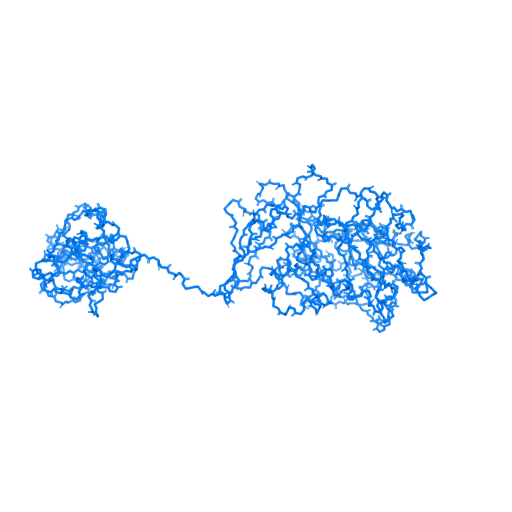.00 98.19 397 LEU A CA 1
ATOM 3120 C C . LEU A 1 397 ? 5.193 -6.214 -22.146 1.00 98.19 397 LEU A C 1
ATOM 3122 O O . LEU A 1 397 ? 5.532 -5.329 -22.933 1.00 98.19 397 LEU A O 1
ATOM 3126 N N . ASP A 1 398 ? 4.119 -6.109 -21.368 1.00 97.81 398 ASP A N 1
ATOM 3127 C CA . ASP A 1 398 ? 3.349 -4.871 -21.292 1.00 97.81 398 ASP A CA 1
ATOM 3128 C C . ASP A 1 398 ? 4.183 -3.791 -20.605 1.00 97.81 398 ASP A C 1
ATOM 3130 O O . ASP A 1 398 ? 4.794 -4.038 -19.565 1.00 97.81 398 ASP A O 1
ATOM 3134 N N . THR A 1 399 ? 4.204 -2.589 -21.174 1.00 97.94 399 THR A N 1
ATOM 3135 C CA . THR A 1 399 ? 4.914 -1.426 -20.631 1.00 97.94 399 THR A CA 1
ATOM 3136 C C . THR A 1 399 ? 4.047 -0.174 -20.772 1.00 97.94 399 THR A C 1
ATOM 3138 O O . THR A 1 399 ? 3.390 -0.009 -21.814 1.00 97.94 399 THR A O 1
ATOM 3141 N N . PRO A 1 400 ? 4.046 0.736 -19.777 1.00 97.75 400 PRO A N 1
ATOM 3142 C CA . PRO A 1 400 ? 3.401 2.035 -19.912 1.00 97.75 400 PRO A CA 1
ATOM 3143 C C . PRO A 1 400 ? 3.959 2.823 -21.096 1.00 97.75 400 PRO A C 1
ATOM 3145 O O . PRO A 1 400 ? 5.018 2.508 -21.655 1.00 97.75 400 PRO A O 1
ATOM 3148 N N . SER A 1 401 ? 3.234 3.865 -21.501 1.00 97.88 401 SER A N 1
ATOM 3149 C CA . SER A 1 401 ? 3.784 4.816 -22.456 1.00 97.88 401 SER A CA 1
ATOM 3150 C C . SER A 1 401 ? 4.943 5.575 -21.815 1.00 97.88 401 SER A C 1
ATOM 3152 O O . SER A 1 401 ? 4.845 6.041 -20.680 1.00 97.88 401 SER A O 1
ATOM 3154 N N . THR A 1 402 ? 6.037 5.697 -22.558 1.00 98.31 402 THR A N 1
ATOM 3155 C CA . THR A 1 402 ? 7.222 6.458 -22.171 1.00 98.31 402 THR A CA 1
ATOM 3156 C C . THR A 1 402 ? 7.663 7.375 -23.306 1.00 98.31 402 THR A C 1
ATOM 3158 O O . THR A 1 402 ? 7.388 7.092 -24.483 1.00 98.31 402 THR A O 1
ATOM 3161 N N . ALA A 1 403 ? 8.336 8.467 -22.943 1.00 98.31 403 ALA A N 1
ATOM 3162 C CA . ALA A 1 403 ? 9.025 9.367 -23.863 1.00 98.31 403 ALA A CA 1
ATOM 3163 C C . ALA A 1 403 ? 10.210 10.063 -23.167 1.00 98.31 403 ALA A C 1
ATOM 3165 O O . ALA A 1 403 ? 10.217 10.217 -21.944 1.00 98.31 403 ALA A O 1
ATOM 3166 N N . LEU A 1 404 ? 11.199 10.504 -23.940 1.00 98.44 404 LEU A N 1
ATOM 3167 C CA . LEU A 1 404 ? 12.251 11.400 -23.470 1.00 98.44 404 LEU A CA 1
ATOM 3168 C C . LEU A 1 404 ? 11.803 12.855 -23.614 1.00 98.44 404 LEU A C 1
ATOM 3170 O O . LEU A 1 404 ? 11.274 13.260 -24.648 1.00 98.44 404 LEU A O 1
ATOM 3174 N N . VAL A 1 405 ? 12.026 13.643 -22.570 1.00 97.62 405 VAL A N 1
ATOM 3175 C CA . VAL A 1 405 ? 11.699 15.067 -22.499 1.00 97.62 405 VAL A CA 1
ATOM 3176 C C . VAL A 1 405 ? 12.990 15.862 -22.625 1.00 97.62 405 VAL A C 1
ATOM 3178 O O . VAL A 1 405 ? 13.908 15.682 -21.821 1.00 97.62 405 VAL A O 1
ATOM 3181 N N . ALA A 1 406 ? 13.048 16.757 -23.612 1.00 95.50 406 ALA A N 1
ATOM 3182 C CA . ALA A 1 406 ? 14.120 17.737 -23.718 1.00 95.50 406 ALA A CA 1
ATOM 3183 C C . ALA A 1 406 ? 14.063 18.681 -22.509 1.00 95.50 406 ALA A C 1
ATOM 3185 O O . ALA A 1 406 ? 13.056 19.357 -22.281 1.00 95.50 406 ALA A O 1
ATOM 3186 N N . MET A 1 407 ? 15.135 18.704 -21.722 1.00 93.06 407 MET A N 1
ATOM 3187 C CA . MET A 1 407 ? 15.206 19.511 -20.509 1.00 93.06 407 MET A CA 1
ATOM 3188 C C . MET A 1 407 ? 15.836 20.882 -20.805 1.00 93.06 407 MET A C 1
ATOM 3190 O O . MET A 1 407 ? 16.694 20.995 -21.683 1.00 93.06 407 MET A O 1
ATOM 3194 N N . PRO A 1 408 ? 15.419 21.946 -20.095 1.00 88.75 408 PRO A N 1
ATOM 3195 C CA . PRO A 1 408 ? 15.981 23.283 -20.275 1.00 88.75 408 PRO A CA 1
ATOM 3196 C C . PRO A 1 408 ? 17.453 23.354 -19.836 1.00 88.75 408 PRO A C 1
ATOM 3198 O O . PRO A 1 408 ? 17.986 22.434 -19.216 1.00 88.75 408 PRO A O 1
ATOM 3201 N N . ASP A 1 409 ? 18.107 24.479 -20.130 1.00 84.81 409 ASP A N 1
ATOM 3202 C CA . ASP A 1 409 ? 19.450 24.826 -19.633 1.00 84.81 409 ASP A CA 1
ATOM 3203 C C . ASP A 1 409 ? 20.555 23.815 -20.010 1.00 84.81 409 ASP A C 1
ATOM 3205 O O . ASP A 1 409 ? 21.531 23.639 -19.279 1.00 84.81 409 ASP A O 1
ATOM 3209 N N . GLY A 1 410 ? 20.391 23.113 -21.138 1.00 83.00 410 GLY A N 1
ATOM 3210 C CA . GLY A 1 410 ? 21.336 22.092 -21.605 1.00 83.00 410 GLY A CA 1
ATOM 3211 C C . GLY A 1 410 ? 21.430 20.868 -20.688 1.00 83.00 410 GLY A C 1
ATOM 3212 O O . GLY A 1 410 ? 22.411 20.129 -20.750 1.00 83.00 410 GLY A O 1
ATOM 3213 N N . MET A 1 411 ? 20.447 20.665 -19.806 1.00 89.44 411 MET A N 1
ATOM 3214 C CA . MET A 1 411 ? 20.385 19.480 -18.959 1.00 89.44 411 MET A CA 1
ATOM 3215 C C . MET A 1 411 ? 20.195 18.212 -19.806 1.00 89.44 411 MET A C 1
ATOM 3217 O O . MET A 1 411 ? 19.513 18.266 -20.833 1.00 89.44 411 MET A O 1
ATOM 3221 N N . PRO A 1 412 ? 20.720 17.056 -19.358 1.00 93.44 412 PRO A N 1
ATOM 3222 C CA . PRO A 1 412 ? 20.386 15.784 -19.980 1.00 93.44 412 PRO A CA 1
ATOM 3223 C C . PRO A 1 412 ? 18.868 15.541 -19.961 1.00 93.44 412 PRO A C 1
ATOM 3225 O O . PRO A 1 412 ? 18.182 16.026 -19.048 1.00 93.44 412 PRO A O 1
ATOM 3228 N N . PRO A 1 413 ? 18.333 14.791 -20.940 1.00 95.75 413 PRO A N 1
ATOM 3229 C CA . PRO A 1 413 ? 16.902 14.549 -21.040 1.00 95.75 413 PRO A CA 1
ATOM 3230 C C . PRO A 1 413 ? 16.367 13.819 -19.806 1.00 95.75 413 PRO A C 1
ATOM 3232 O O . PRO A 1 413 ? 17.070 13.041 -19.161 1.00 95.75 413 PRO A O 1
ATOM 3235 N N . ALA A 1 414 ? 15.093 14.045 -19.504 1.00 96.94 414 ALA A N 1
ATOM 3236 C CA . ALA A 1 414 ? 14.356 13.294 -18.494 1.00 96.94 414 ALA A CA 1
ATOM 3237 C C . ALA A 1 414 ? 13.461 12.243 -19.160 1.00 96.94 414 ALA A C 1
ATOM 3239 O O . ALA A 1 414 ? 13.078 12.385 -20.318 1.00 96.94 414 ALA A O 1
ATOM 3240 N N . LEU A 1 415 ? 13.083 11.205 -18.421 1.00 98.31 415 LEU A N 1
ATOM 3241 C CA . LEU A 1 415 ? 12.117 10.206 -18.867 1.00 98.31 415 LEU A CA 1
ATOM 3242 C C . LEU A 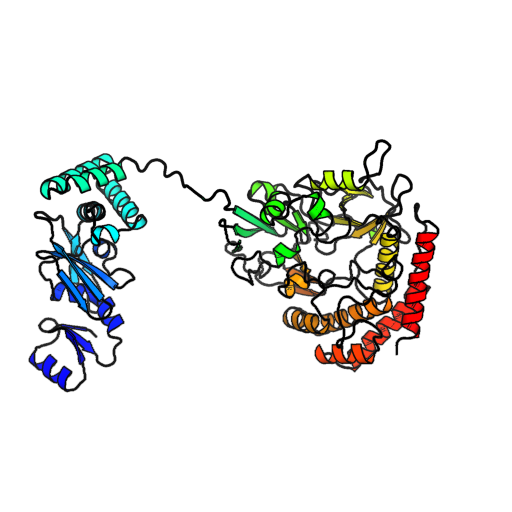1 415 ? 10.750 10.554 -18.280 1.00 98.31 415 LEU A C 1
ATOM 3244 O O . LEU A 1 415 ? 10.622 10.705 -17.068 1.00 98.31 415 LEU A O 1
ATOM 3248 N N . ILE A 1 416 ? 9.725 10.674 -19.121 1.00 98.44 416 ILE A N 1
ATOM 3249 C CA . ILE A 1 416 ? 8.334 10.787 -18.672 1.00 98.44 416 ILE A CA 1
ATOM 3250 C C . ILE A 1 416 ? 7.641 9.436 -18.845 1.00 98.44 416 ILE A C 1
ATOM 3252 O O . ILE A 1 416 ? 7.712 8.823 -19.912 1.00 98.44 416 ILE A O 1
ATOM 3256 N N . VAL A 1 417 ? 6.993 8.967 -17.780 1.00 98.44 417 VAL A N 1
ATOM 3257 C CA . VAL A 1 417 ? 6.268 7.691 -17.739 1.00 98.44 417 VAL A CA 1
ATOM 3258 C C . VAL A 1 417 ? 4.798 7.961 -17.453 1.00 98.44 417 VAL A C 1
ATOM 3260 O O . VAL A 1 417 ? 4.459 8.599 -16.457 1.00 98.44 417 VAL A O 1
ATOM 3263 N N . GLU A 1 418 ? 3.920 7.473 -18.320 1.00 98.25 418 GLU A N 1
ATOM 3264 C CA . GLU A 1 418 ? 2.471 7.513 -18.125 1.00 98.25 418 GLU A CA 1
ATOM 3265 C C . GLU A 1 418 ? 2.053 6.521 -17.031 1.00 98.25 418 GLU A C 1
ATOM 3267 O O . GLU A 1 418 ? 2.421 5.342 -17.074 1.00 98.25 418 GLU A O 1
ATOM 3272 N N . ARG A 1 419 ? 1.290 6.981 -16.032 1.00 97.56 419 ARG A N 1
ATOM 3273 C CA . ARG A 1 419 ? 0.808 6.103 -14.959 1.00 97.56 419 ARG A CA 1
ATOM 3274 C C . ARG A 1 419 ? -0.198 5.088 -15.495 1.00 97.56 419 ARG A C 1
ATOM 3276 O O . ARG A 1 419 ? -1.088 5.419 -16.273 1.00 97.56 419 ARG A O 1
ATOM 3283 N N . PHE A 1 420 ? -0.084 3.855 -15.015 1.00 96.50 420 PHE A N 1
ATOM 3284 C CA . PHE A 1 420 ? -0.973 2.742 -15.366 1.00 96.50 420 PHE A CA 1
ATOM 3285 C C . PHE A 1 420 ? -1.833 2.267 -14.181 1.00 96.50 420 PHE A C 1
ATOM 3287 O O . PHE A 1 420 ? -2.686 1.400 -14.348 1.00 96.50 420 PHE A O 1
ATOM 3294 N N . ASP A 1 421 ? -1.618 2.827 -12.989 1.00 96.31 421 ASP A N 1
ATOM 3295 C CA . ASP A 1 421 ? -2.337 2.526 -11.745 1.00 96.31 421 ASP A CA 1
ATOM 3296 C C . ASP A 1 421 ? -3.548 3.451 -11.508 1.00 96.31 421 ASP A C 1
ATOM 3298 O O . ASP A 1 421 ? -4.089 3.510 -10.404 1.00 96.31 421 ASP A O 1
ATOM 3302 N N . ILE A 1 422 ? -3.974 4.189 -12.538 1.00 95.44 422 ILE A N 1
ATOM 3303 C CA . ILE A 1 422 ? -5.071 5.161 -12.482 1.00 95.44 422 ILE A CA 1
ATOM 3304 C C . ILE A 1 422 ? -6.065 4.962 -13.621 1.00 95.44 422 ILE A C 1
ATOM 3306 O O . ILE A 1 422 ? -5.789 4.317 -14.633 1.00 95.44 422 ILE A O 1
ATOM 3310 N N . ARG A 1 423 ? -7.252 5.537 -13.438 1.00 94.75 423 ARG A N 1
ATOM 3311 C CA . ARG A 1 423 ? -8.344 5.482 -14.408 1.00 94.75 423 ARG A CA 1
ATOM 3312 C C . ARG A 1 423 ? -8.000 6.254 -15.674 1.00 94.75 423 ARG A C 1
ATOM 3314 O O . ARG A 1 423 ? -7.313 7.267 -15.617 1.00 94.75 423 ARG A O 1
ATOM 3321 N N . THR A 1 424 ? -8.533 5.797 -16.802 1.00 92.50 424 THR A N 1
ATOM 3322 C CA . THR A 1 424 ? -8.225 6.362 -18.135 1.00 92.50 424 THR A CA 1
ATOM 3323 C C . THR A 1 424 ? -9.296 7.302 -18.685 1.00 92.50 424 THR A C 1
ATOM 3325 O O . THR A 1 424 ? -9.161 7.824 -19.784 1.00 92.50 424 THR A O 1
ATOM 3328 N N . SER A 1 425 ? -10.382 7.499 -17.939 1.00 90.75 425 SER A N 1
ATOM 3329 C CA . SER A 1 425 ? -11.471 8.414 -18.278 1.00 90.75 425 SER A CA 1
ATOM 3330 C C . SER A 1 425 ? -12.291 8.723 -17.016 1.00 90.75 425 SER A C 1
ATOM 3332 O O . SER A 1 425 ? -12.338 7.884 -16.113 1.00 90.75 425 SER A O 1
ATOM 3334 N N . PRO A 1 426 ? -12.972 9.879 -16.925 1.00 87.69 426 PRO A N 1
ATOM 3335 C CA . PRO A 1 426 ? -13.962 10.152 -15.874 1.00 87.69 426 PRO A CA 1
ATOM 3336 C C . PRO A 1 426 ? -15.125 9.140 -15.819 1.00 87.69 426 PRO A C 1
ATOM 3338 O O . PRO A 1 426 ? -15.717 8.906 -14.753 1.00 87.69 426 PRO A O 1
ATOM 3341 N N . ASP A 1 427 ? -15.436 8.520 -16.960 1.00 90.94 427 ASP A N 1
ATOM 3342 C CA . ASP A 1 427 ? -16.477 7.495 -17.082 1.00 90.94 427 ASP A CA 1
ATOM 3343 C C . ASP A 1 427 ? -16.005 6.119 -16.606 1.00 90.94 427 ASP A C 1
ATOM 3345 O O . ASP A 1 427 ? -16.822 5.282 -16.225 1.00 90.94 427 ASP A O 1
ATOM 3349 N N . ASP A 1 428 ? -14.689 5.896 -16.559 1.00 93.25 428 ASP A N 1
ATOM 3350 C CA . ASP A 1 428 ? -14.101 4.698 -15.973 1.00 93.25 428 ASP A CA 1
ATOM 3351 C C . ASP A 1 428 ? -14.381 4.697 -14.462 1.00 93.25 428 ASP A C 1
ATOM 3353 O O . ASP A 1 428 ? -14.013 5.619 -13.726 1.00 93.25 428 ASP A O 1
ATOM 3357 N N . LYS A 1 429 ? -15.094 3.673 -13.990 1.00 92.69 429 LYS A N 1
ATOM 3358 C CA . LYS A 1 429 ? -15.446 3.520 -12.571 1.00 92.69 429 LYS A CA 1
ATOM 3359 C C . LYS A 1 429 ? -14.546 2.533 -11.838 1.00 92.69 429 LYS A C 1
ATOM 3361 O O . LYS A 1 429 ? -14.669 2.408 -10.623 1.00 92.69 429 LYS A O 1
ATOM 3366 N N . ARG A 1 430 ? -13.619 1.875 -12.541 1.00 95.12 430 ARG A N 1
ATOM 3367 C CA . ARG A 1 430 ? -12.692 0.918 -11.934 1.00 95.12 430 ARG A CA 1
ATOM 3368 C C . ARG A 1 430 ? -11.832 1.609 -10.886 1.00 95.12 430 ARG A C 1
ATOM 3370 O O . ARG A 1 430 ? -11.249 2.661 -11.140 1.00 95.12 430 ARG A O 1
ATOM 3377 N N . ARG A 1 431 ? -11.692 0.985 -9.724 1.00 95.50 431 ARG A N 1
ATOM 3378 C CA . ARG A 1 431 ? -10.707 1.367 -8.716 1.00 95.50 431 ARG A CA 1
ATOM 3379 C C . ARG A 1 431 ? -9.494 0.466 -8.875 1.00 95.50 431 ARG A C 1
ATOM 3381 O O . ARG A 1 431 ? -9.618 -0.757 -8.877 1.00 95.50 431 ARG A O 1
ATOM 3388 N N . ILE A 1 432 ? -8.335 1.083 -9.053 1.00 97.06 432 ILE A N 1
ATOM 3389 C CA . ILE A 1 432 ? -7.074 0.401 -9.342 1.00 97.06 432 ILE A CA 1
ATOM 3390 C C . ILE A 1 432 ? -6.125 0.630 -8.170 1.00 97.06 432 ILE A C 1
ATOM 3392 O O . ILE A 1 432 ? -6.021 1.752 -7.668 1.00 97.06 432 ILE A O 1
ATOM 3396 N N . ALA A 1 433 ? -5.475 -0.439 -7.722 1.00 97.25 433 ALA A N 1
ATOM 3397 C CA . ALA A 1 433 ? -4.414 -0.399 -6.733 1.00 97.25 433 ALA A CA 1
ATOM 3398 C C . ALA A 1 433 ? -3.190 -1.171 -7.223 1.00 97.25 433 ALA A C 1
ATOM 3400 O O . ALA A 1 433 ? -3.299 -2.288 -7.723 1.00 97.25 433 ALA A O 1
ATOM 3401 N N . LEU A 1 434 ? -2.028 -0.557 -7.064 1.00 97.69 434 LEU A N 1
ATOM 3402 C CA . LEU A 1 434 ? -0.718 -1.132 -7.298 1.00 97.69 434 LEU A CA 1
ATOM 3403 C C . LEU A 1 434 ? -0.112 -1.502 -5.942 1.00 97.69 434 LEU A C 1
ATOM 3405 O O . LEU A 1 434 ? 0.200 -0.618 -5.149 1.00 97.69 434 LEU A O 1
ATOM 3409 N N . GLU A 1 435 ? 0.036 -2.796 -5.670 1.00 97.31 435 GLU A N 1
ATOM 3410 C CA . GLU A 1 435 ? 0.688 -3.301 -4.454 1.00 97.31 435 GLU A CA 1
ATOM 3411 C C . GLU A 1 435 ? 2.008 -3.970 -4.832 1.00 97.31 435 GLU A C 1
ATOM 3413 O O . GLU A 1 435 ? 2.023 -4.943 -5.590 1.00 97.31 435 GLU A O 1
ATOM 3418 N N . ASP A 1 436 ? 3.118 -3.437 -4.324 1.00 97.25 436 ASP A N 1
ATOM 3419 C CA . ASP A 1 436 ? 4.448 -3.968 -4.611 1.00 97.25 436 ASP A CA 1
ATOM 3420 C C . ASP A 1 436 ? 4.709 -5.322 -3.922 1.00 97.25 436 ASP A C 1
ATOM 3422 O O . ASP A 1 436 ? 4.029 -5.708 -2.966 1.00 97.25 436 ASP A O 1
ATOM 3426 N N . LEU A 1 437 ? 5.682 -6.093 -4.417 1.00 97.62 437 LEU A N 1
ATOM 3427 C CA . LEU A 1 437 ? 5.936 -7.432 -3.882 1.00 97.62 437 LEU A CA 1
ATOM 3428 C C . LEU A 1 437 ? 6.629 -7.423 -2.507 1.00 97.62 437 LEU A C 1
ATOM 3430 O O . LEU A 1 437 ? 6.629 -8.470 -1.858 1.00 97.62 437 LEU A O 1
ATOM 3434 N N . CYS A 1 438 ? 7.162 -6.292 -2.020 1.00 95.50 438 CYS A N 1
ATOM 3435 C CA . CYS A 1 438 ? 7.546 -6.173 -0.604 1.00 95.50 438 CYS A CA 1
ATOM 3436 C C . CYS A 1 438 ? 6.2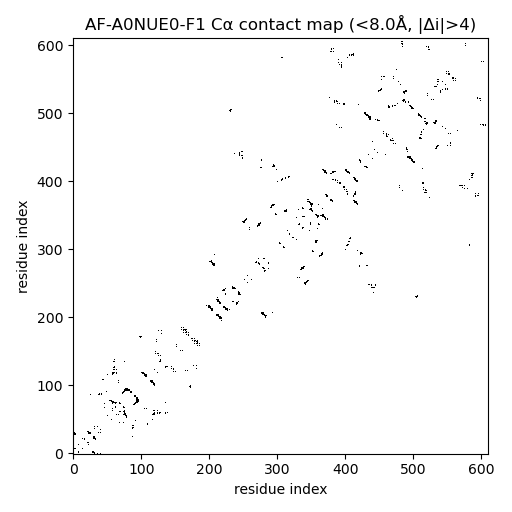96 -6.234 0.265 1.00 95.50 438 CYS A C 1
ATOM 3438 O O . CYS A 1 438 ? 6.197 -7.074 1.158 1.00 95.50 438 CYS A O 1
ATOM 3440 N N . SER A 1 439 ? 5.318 -5.396 -0.072 1.00 95.38 439 SER A N 1
ATOM 3441 C CA . SER A 1 439 ? 4.031 -5.314 0.597 1.00 95.38 439 SER A CA 1
ATOM 3442 C C . SER A 1 439 ? 3.310 -6.658 0.571 1.00 95.38 439 SER A C 1
ATOM 3444 O O . SER A 1 439 ? 2.940 -7.170 1.623 1.00 95.38 439 SER A O 1
ATOM 3446 N N . VAL A 1 440 ? 3.216 -7.320 -0.591 1.00 96.38 440 VAL A N 1
ATOM 3447 C CA . VAL A 1 440 ? 2.600 -8.659 -0.720 1.00 96.38 440 VAL A CA 1
ATOM 3448 C C . VAL A 1 440 ? 3.296 -9.711 0.152 1.00 96.38 440 VAL A C 1
ATOM 3450 O O . VAL A 1 440 ? 2.633 -10.596 0.690 1.00 96.38 440 VAL A O 1
ATOM 3453 N N . LEU A 1 441 ? 4.620 -9.632 0.306 1.00 95.75 441 LEU A N 1
ATOM 3454 C CA . LEU A 1 441 ? 5.406 -10.580 1.101 1.00 95.75 441 LEU A CA 1
ATOM 3455 C C . LEU A 1 441 ? 5.514 -10.216 2.587 1.00 95.75 441 LEU A C 1
ATOM 3457 O O . LEU A 1 441 ? 6.190 -10.953 3.308 1.00 95.75 441 LEU A O 1
ATOM 3461 N N . ASP A 1 442 ? 4.854 -9.136 3.022 1.00 93.44 442 ASP A N 1
ATOM 3462 C CA . ASP A 1 442 ? 4.916 -8.610 4.392 1.00 93.44 442 ASP A CA 1
ATOM 3463 C C . ASP A 1 442 ? 6.357 -8.268 4.811 1.00 93.44 442 ASP A C 1
ATOM 3465 O O . ASP A 1 442 ? 6.825 -8.596 5.899 1.00 93.44 442 ASP A O 1
ATOM 3469 N N . LEU A 1 443 ? 7.102 -7.673 3.875 1.00 93.38 443 LEU A N 1
ATOM 3470 C CA . LEU A 1 443 ? 8.473 -7.224 4.075 1.00 93.38 443 LEU A CA 1
ATOM 3471 C C . LEU A 1 443 ? 8.520 -5.697 4.180 1.00 93.38 443 LEU A C 1
ATOM 3473 O O . LEU A 1 443 ? 7.835 -5.017 3.408 1.00 93.38 443 LEU A O 1
ATOM 3477 N N . PRO A 1 444 ? 9.357 -5.149 5.077 1.00 90.31 444 PRO A N 1
ATOM 3478 C CA . PRO A 1 444 ? 9.566 -3.713 5.140 1.00 90.31 444 PRO A CA 1
ATOM 3479 C C . PRO A 1 444 ? 10.333 -3.227 3.888 1.00 90.31 444 PRO A C 1
ATOM 3481 O O . PRO A 1 444 ? 11.032 -4.028 3.250 1.00 90.31 444 PRO A O 1
ATOM 3484 N N . PRO A 1 445 ? 10.220 -1.944 3.497 1.00 88.00 445 PRO A N 1
ATOM 3485 C CA . PRO A 1 445 ? 10.848 -1.420 2.281 1.00 88.00 445 PRO A CA 1
ATOM 3486 C C . PRO A 1 445 ? 12.366 -1.642 2.197 1.00 88.00 445 PRO A C 1
ATOM 3488 O O . PRO A 1 445 ? 12.896 -1.911 1.118 1.00 88.00 445 PRO A O 1
ATOM 3491 N N . GLU A 1 446 ? 13.069 -1.621 3.330 1.00 89.25 446 GLU A N 1
ATOM 3492 C CA . GLU A 1 446 ? 14.516 -1.846 3.417 1.00 89.25 446 GLU A CA 1
ATOM 3493 C C . GLU A 1 446 ? 14.906 -3.273 3.001 1.00 89.25 446 GLU A C 1
ATOM 3495 O O . GLU A 1 446 ? 16.000 -3.498 2.484 1.00 89.25 446 GLU A O 1
ATOM 3500 N N . ALA A 1 447 ? 13.989 -4.233 3.155 1.00 93.44 447 ALA A N 1
ATOM 3501 C CA . ALA A 1 447 ? 14.163 -5.633 2.775 1.00 93.44 447 ALA A CA 1
ATOM 3502 C C . ALA A 1 447 ? 13.804 -5.897 1.298 1.00 93.44 447 ALA A C 1
ATOM 3504 O O . ALA A 1 447 ? 13.548 -7.036 0.902 1.00 93.44 447 ALA A O 1
ATOM 3505 N N . LYS A 1 448 ? 13.795 -4.866 0.439 1.00 92.81 448 LYS A N 1
ATOM 3506 C CA . LYS A 1 448 ? 13.440 -4.996 -0.987 1.00 92.81 448 LYS A CA 1
ATOM 3507 C C . LYS A 1 448 ? 14.294 -5.979 -1.789 1.00 92.81 448 LYS A C 1
ATOM 3509 O O . LYS A 1 448 ? 13.827 -6.481 -2.813 1.00 92.81 448 LYS A O 1
ATOM 3514 N N . TYR A 1 449 ? 15.505 -6.288 -1.328 1.00 94.00 449 TYR A N 1
ATOM 3515 C CA . TYR A 1 449 ? 16.388 -7.291 -1.936 1.00 94.00 449 TYR A CA 1
ATOM 3516 C C . TYR A 1 449 ? 16.224 -8.703 -1.329 1.00 94.00 449 TYR A C 1
ATOM 3518 O O . TYR A 1 449 ? 16.767 -9.668 -1.869 1.00 94.00 449 TYR A O 1
ATOM 3526 N N . ASP A 1 450 ? 15.424 -8.873 -0.269 1.00 94.31 450 ASP A N 1
ATOM 3527 C CA . ASP A 1 450 ? 15.265 -10.137 0.469 1.00 94.31 450 ASP A CA 1
ATOM 3528 C C . ASP A 1 450 ? 14.202 -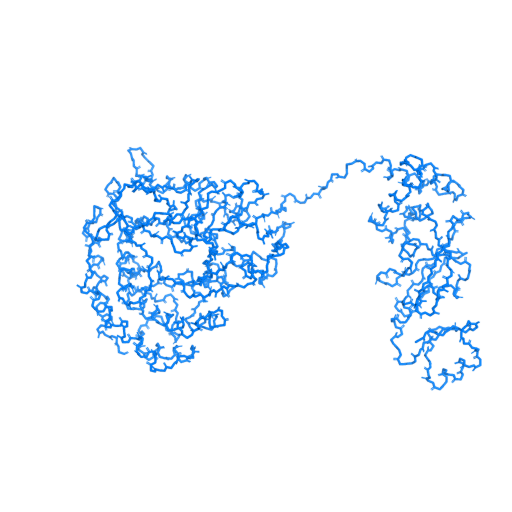11.058 -0.158 1.00 94.31 450 ASP A C 1
ATOM 3530 O O . ASP A 1 450 ? 13.237 -11.519 0.469 1.00 94.31 450 ASP A O 1
ATOM 3534 N N . GLY A 1 451 ? 14.384 -11.365 -1.443 1.00 93.38 451 GLY A N 1
ATOM 3535 C CA . GLY A 1 451 ? 13.452 -12.167 -2.226 1.00 93.38 451 GLY A CA 1
ATOM 3536 C C . GLY A 1 451 ? 14.116 -13.094 -3.241 1.00 93.38 451 GLY A C 1
ATOM 3537 O O . GLY A 1 451 ? 15.296 -12.993 -3.567 1.00 93.38 451 GLY A O 1
ATOM 3538 N N . THR A 1 452 ? 13.316 -14.016 -3.772 1.00 97.31 452 THR A N 1
ATOM 3539 C CA . THR A 1 452 ? 13.669 -14.825 -4.946 1.00 97.31 452 THR A CA 1
ATOM 3540 C C . THR A 1 452 ? 12.462 -14.924 -5.866 1.00 97.31 452 THR A C 1
ATOM 3542 O O . THR A 1 452 ? 11.319 -14.763 -5.419 1.00 97.31 452 THR A O 1
ATOM 3545 N N . ILE A 1 453 ? 12.691 -15.240 -7.139 1.00 97.88 453 ILE A N 1
ATOM 3546 C CA . ILE A 1 453 ? 11.599 -15.398 -8.107 1.00 97.88 453 ILE A CA 1
ATOM 3547 C C . ILE A 1 453 ? 10.662 -16.548 -7.711 1.00 97.88 453 ILE A C 1
ATOM 3549 O O . ILE A 1 453 ? 9.450 -16.431 -7.864 1.00 97.88 453 ILE A O 1
ATOM 3553 N N . GLU A 1 454 ? 11.170 -17.615 -7.089 1.00 97.62 454 GLU A N 1
ATOM 3554 C CA . GLU A 1 454 ? 10.350 -18.707 -6.545 1.00 97.62 454 GLU A CA 1
ATOM 3555 C C . GLU A 1 454 ? 9.496 -18.270 -5.346 1.00 97.62 454 GLU A C 1
ATOM 3557 O O . GLU A 1 454 ? 8.389 -18.776 -5.151 1.00 97.62 454 GLU A O 1
ATOM 3562 N N . ARG A 1 455 ? 10.006 -17.369 -4.494 1.00 97.56 455 ARG A N 1
ATOM 3563 C CA . ARG A 1 455 ? 9.228 -16.806 -3.377 1.00 97.56 455 ARG A CA 1
ATOM 3564 C C . ARG A 1 455 ? 8.090 -15.939 -3.913 1.00 97.56 455 ARG A C 1
ATOM 3566 O O . ARG A 1 455 ? 6.963 -16.103 -3.457 1.00 97.56 455 ARG A O 1
ATOM 3573 N N . ILE A 1 456 ? 8.367 -15.103 -4.916 1.00 98.00 456 ILE A N 1
ATOM 3574 C CA . ILE A 1 456 ? 7.345 -14.293 -5.588 1.00 98.00 456 ILE A CA 1
ATOM 3575 C C . ILE A 1 456 ? 6.306 -15.192 -6.262 1.00 98.00 456 ILE A C 1
ATOM 3577 O O . ILE A 1 456 ? 5.118 -15.019 -6.024 1.00 98.00 456 ILE A O 1
ATOM 3581 N N . ALA A 1 457 ? 6.728 -16.198 -7.034 1.00 97.81 457 ALA A N 1
ATOM 3582 C CA . ALA A 1 457 ? 5.823 -17.128 -7.710 1.00 97.81 457 ALA A CA 1
ATOM 3583 C C . ALA A 1 457 ? 4.841 -17.802 -6.734 1.00 97.81 457 ALA A C 1
ATOM 3585 O O . ALA A 1 457 ? 3.642 -17.878 -7.003 1.00 97.81 457 ALA A O 1
ATOM 3586 N N . ARG A 1 458 ? 5.335 -18.248 -5.570 1.00 97.25 458 ARG A N 1
ATOM 3587 C CA . ARG A 1 458 ? 4.498 -18.844 -4.516 1.00 97.25 458 ARG A CA 1
ATOM 3588 C C . ARG A 1 458 ? 3.494 -17.858 -3.919 1.00 97.25 458 ARG A C 1
ATOM 3590 O O . ARG A 1 458 ? 2.385 -18.278 -3.610 1.00 97.25 458 ARG A O 1
ATOM 3597 N N . ALA A 1 459 ? 3.867 -16.589 -3.764 1.00 97.06 459 ALA A N 1
ATOM 3598 C CA . ALA A 1 459 ? 2.982 -15.552 -3.234 1.00 97.06 459 ALA A CA 1
ATOM 3599 C C . ALA A 1 459 ? 1.942 -15.077 -4.263 1.00 97.06 459 ALA A C 1
ATOM 3601 O O . ALA A 1 459 ? 0.786 -14.868 -3.915 1.00 97.06 459 ALA A O 1
ATOM 3602 N N . VAL A 1 460 ? 2.329 -14.958 -5.536 1.00 97.88 460 VAL A N 1
ATOM 3603 C CA . VAL A 1 460 ? 1.451 -14.498 -6.623 1.00 97.88 460 VAL A CA 1
ATOM 3604 C C . VAL A 1 460 ? 0.399 -15.544 -6.986 1.00 97.88 460 VAL A C 1
ATOM 3606 O O . VAL A 1 460 ? -0.752 -15.179 -7.203 1.00 97.88 460 VAL A O 1
ATOM 3609 N N . ARG A 1 461 ? 0.753 -16.838 -7.031 1.00 97.56 461 ARG A N 1
ATOM 3610 C CA . ARG A 1 461 ? -0.160 -17.911 -7.475 1.00 97.56 461 ARG A CA 1
ATOM 3611 C C . ARG A 1 461 ? -1.543 -17.893 -6.790 1.00 97.56 461 ARG A C 1
ATOM 3613 O O . ARG A 1 461 ? -2.522 -17.971 -7.520 1.00 97.56 461 ARG A O 1
ATOM 3620 N N . PRO A 1 462 ? -1.673 -17.816 -5.451 1.00 96.62 462 PRO A N 1
ATOM 3621 C CA . PRO A 1 462 ? -2.988 -17.798 -4.803 1.00 96.62 462 PRO A CA 1
ATOM 3622 C C . PRO A 1 462 ? -3.717 -16.449 -4.894 1.00 96.62 462 PRO A C 1
ATOM 3624 O O . PRO A 1 462 ? -4.903 -16.393 -4.589 1.00 96.62 462 PRO A O 1
ATOM 3627 N N . LEU A 1 463 ? -3.021 -15.368 -5.258 1.00 96.75 463 LEU A N 1
ATOM 3628 C CA . LEU A 1 463 ? -3.593 -14.021 -5.334 1.00 96.75 463 LEU A CA 1
ATOM 3629 C C . LEU A 1 463 ? -4.064 -13.665 -6.744 1.00 96.75 463 LEU A C 1
ATOM 3631 O O . LEU A 1 463 ? -5.003 -12.890 -6.887 1.00 96.75 463 LEU A O 1
ATOM 3635 N N . SER A 1 464 ? -3.386 -14.185 -7.767 1.00 98.06 464 SER A N 1
ATOM 3636 C CA . SER A 1 464 ? -3.659 -13.866 -9.164 1.00 98.06 464 SER A CA 1
ATOM 3637 C C . SER A 1 464 ? -5.005 -14.427 -9.621 1.00 98.06 464 SER A C 1
ATOM 3639 O O . SER A 1 464 ? -5.360 -15.561 -9.304 1.00 98.06 464 SER A O 1
ATOM 3641 N N . SER A 1 465 ? -5.722 -13.649 -10.431 1.00 98.12 465 SER A N 1
ATOM 3642 C CA . SER A 1 465 ? -6.926 -14.110 -11.125 1.00 98.12 465 SER A CA 1
ATOM 3643 C C . SER A 1 465 ? -6.616 -14.977 -12.356 1.00 98.12 465 SER A C 1
ATOM 3645 O O . SER A 1 465 ? -7.510 -15.650 -12.852 1.00 98.12 465 SER A O 1
ATOM 3647 N N . GLU A 1 466 ? -5.371 -14.972 -12.849 1.00 98.19 466 GLU A N 1
ATOM 3648 C CA . GLU A 1 466 ? -4.889 -15.773 -13.991 1.00 98.19 466 GLU A CA 1
ATOM 3649 C C . GLU A 1 466 ? -3.485 -16.345 -13.688 1.00 98.19 466 GLU A C 1
ATOM 3651 O O . GLU A 1 466 ? -2.483 -15.936 -14.296 1.00 98.19 466 GLU A O 1
ATOM 3656 N N . PRO A 1 467 ? -3.369 -17.257 -12.704 1.00 97.88 467 PRO A N 1
ATOM 3657 C CA . PRO A 1 467 ? -2.085 -17.627 -12.120 1.00 97.88 467 PRO A CA 1
ATOM 3658 C C . PRO A 1 467 ? -1.091 -18.202 -13.130 1.00 97.88 467 PRO A C 1
ATOM 3660 O O . PRO A 1 467 ? 0.073 -17.817 -13.128 1.00 97.88 467 PRO A O 1
ATOM 3663 N N . GLU A 1 468 ? -1.508 -19.084 -14.033 1.00 97.56 468 GLU A N 1
ATOM 3664 C CA . GLU A 1 468 ? -0.622 -19.673 -15.041 1.00 97.56 468 GLU A CA 1
ATOM 3665 C C . GLU A 1 468 ? -0.044 -18.607 -15.988 1.00 97.56 468 GLU A C 1
ATOM 3667 O O . GLU A 1 468 ? 1.150 -18.639 -16.304 1.00 97.56 468 GLU A O 1
ATOM 3672 N N . ALA A 1 469 ? -0.861 -17.634 -16.403 1.00 97.88 469 ALA A N 1
ATOM 3673 C CA . ALA A 1 469 ? -0.426 -16.540 -17.267 1.00 97.88 469 ALA A CA 1
ATOM 3674 C C . ALA A 1 469 ? 0.537 -15.593 -16.536 1.00 97.88 469 ALA A C 1
ATOM 3676 O O . ALA A 1 469 ? 1.568 -15.210 -17.091 1.00 97.88 469 ALA A O 1
ATOM 3677 N N . ASP A 1 470 ? 0.242 -15.261 -15.281 1.00 98.44 470 ASP A N 1
ATOM 3678 C CA . ASP A 1 470 ? 1.067 -14.363 -14.471 1.00 98.44 470 ASP A CA 1
ATOM 3679 C C . ASP A 1 470 ? 2.393 -14.997 -14.049 1.00 98.44 470 ASP A C 1
ATOM 3681 O O . ASP A 1 470 ? 3.420 -14.319 -14.007 1.00 98.44 470 ASP A O 1
ATOM 3685 N N . LEU A 1 471 ? 2.419 -16.307 -13.805 1.00 98.31 471 LEU A N 1
ATOM 3686 C CA . LEU A 1 471 ? 3.656 -17.038 -13.540 1.00 98.31 471 LEU A CA 1
ATOM 3687 C C . LEU A 1 471 ? 4.537 -17.134 -14.792 1.00 98.31 471 LEU A C 1
ATOM 3689 O O . LEU A 1 471 ? 5.760 -17.016 -14.690 1.00 98.31 471 LEU A O 1
ATOM 3693 N N . LEU A 1 472 ? 3.944 -17.290 -15.983 1.00 98.06 472 LEU A N 1
ATOM 3694 C CA . LEU A 1 472 ? 4.681 -17.167 -17.245 1.00 98.06 472 LEU A CA 1
ATOM 3695 C C . LEU A 1 472 ? 5.201 -15.741 -17.451 1.00 98.06 472 LEU A C 1
ATOM 3697 O O . LEU A 1 472 ? 6.331 -15.569 -17.905 1.00 98.06 472 LEU A O 1
ATOM 3701 N N . LEU A 1 473 ? 4.413 -14.719 -17.111 1.00 97.94 473 LEU A N 1
ATOM 3702 C CA . LEU A 1 473 ? 4.843 -13.323 -17.183 1.00 97.94 473 LEU A CA 1
ATOM 3703 C C . LEU A 1 473 ? 6.001 -13.040 -16.216 1.00 97.94 473 LEU A C 1
ATOM 3705 O O . LEU A 1 473 ? 6.974 -12.399 -16.607 1.00 97.94 473 LEU A O 1
ATOM 3709 N N . LEU A 1 474 ? 5.952 -13.577 -14.996 1.00 98.00 474 LEU A N 1
ATOM 3710 C CA . LEU A 1 474 ? 7.041 -13.488 -14.025 1.00 98.00 474 LEU A CA 1
ATOM 3711 C C . LEU A 1 474 ? 8.319 -14.165 -14.545 1.00 98.00 474 LEU A C 1
ATOM 3713 O O . LEU A 1 474 ? 9.400 -13.591 -14.434 1.00 98.00 474 LEU A O 1
ATOM 3717 N N . LEU A 1 475 ? 8.201 -15.342 -15.174 1.00 98.19 475 LEU A N 1
ATOM 3718 C CA . LEU A 1 475 ? 9.330 -16.021 -15.819 1.00 98.19 475 LEU A CA 1
ATOM 3719 C C . LEU A 1 475 ? 9.934 -15.166 -16.943 1.00 98.19 475 LEU A C 1
ATOM 3721 O O . LEU A 1 475 ? 11.154 -15.013 -17.010 1.00 98.19 475 LEU A O 1
ATOM 3725 N N . LYS A 1 476 ? 9.090 -14.579 -17.803 1.00 98.38 476 LYS A N 1
ATOM 3726 C CA . LYS A 1 476 ? 9.527 -13.680 -18.883 1.00 98.38 476 LYS A CA 1
ATOM 3727 C C . LYS A 1 476 ? 10.210 -12.428 -18.338 1.00 98.38 476 LYS A C 1
ATOM 3729 O O . LYS A 1 476 ? 11.245 -12.049 -18.870 1.00 98.38 476 LYS A O 1
ATOM 3734 N N . ARG A 1 477 ? 9.676 -11.814 -17.275 1.00 97.88 477 ARG A N 1
ATOM 3735 C CA . ARG A 1 477 ? 10.292 -10.660 -16.600 1.00 97.88 477 ARG A CA 1
ATOM 3736 C C . ARG A 1 477 ? 11.664 -10.995 -16.034 1.00 97.88 477 ARG A C 1
ATOM 3738 O O . ARG A 1 477 ? 12.606 -10.249 -16.262 1.00 97.88 477 ARG A O 1
ATOM 3745 N N . ALA A 1 478 ? 11.784 -12.129 -15.350 1.00 98.06 478 ALA A N 1
ATOM 3746 C CA . ALA A 1 478 ? 13.046 -12.577 -14.779 1.00 98.06 478 ALA A CA 1
ATOM 3747 C C . ALA A 1 478 ? 14.098 -12.845 -15.872 1.00 98.06 478 ALA A C 1
ATOM 3749 O O . ALA A 1 478 ? 15.260 -12.466 -15.730 1.00 98.06 478 ALA A O 1
ATOM 3750 N N . LEU A 1 479 ? 13.686 -13.465 -16.985 1.00 98.50 479 LEU A N 1
ATOM 3751 C CA . LEU A 1 479 ? 14.558 -13.681 -18.140 1.00 98.50 479 LEU A CA 1
ATOM 3752 C C . LEU A 1 479 ? 14.955 -12.356 -18.792 1.00 98.50 479 LEU A C 1
ATOM 3754 O O . LEU A 1 479 ? 16.122 -12.157 -19.106 1.00 98.50 479 LEU A O 1
ATOM 3758 N N . PHE A 1 480 ? 14.002 -11.448 -18.979 1.00 98.50 480 PHE A N 1
ATOM 3759 C CA . PHE A 1 480 ? 14.257 -10.131 -19.546 1.00 98.50 480 PHE A CA 1
ATOM 3760 C C . PHE A 1 480 ? 15.265 -9.341 -18.702 1.00 98.50 480 PHE A C 1
ATOM 3762 O O . PHE A 1 480 ? 16.266 -8.889 -19.249 1.00 98.50 480 PHE A O 1
ATOM 3769 N N . ALA A 1 481 ? 15.067 -9.269 -17.381 1.00 98.12 481 ALA A N 1
ATOM 3770 C CA . ALA A 1 481 ? 15.992 -8.624 -16.448 1.00 98.12 481 ALA A CA 1
ATOM 3771 C C . ALA A 1 481 ? 17.409 -9.213 -16.539 1.00 98.12 481 ALA A C 1
ATOM 3773 O O . ALA A 1 481 ? 18.394 -8.477 -16.596 1.00 98.12 481 ALA A O 1
ATOM 3774 N N . TRP A 1 482 ? 17.530 -10.541 -16.653 1.00 98.06 482 TRP A N 1
ATOM 3775 C CA . TRP A 1 482 ? 18.820 -11.176 -16.921 1.00 98.06 482 TRP A CA 1
ATOM 3776 C C . TRP A 1 482 ? 19.424 -10.720 -18.255 1.00 98.06 482 TRP A C 1
ATOM 3778 O O . TRP A 1 482 ? 20.596 -10.348 -18.303 1.00 98.06 482 TRP A O 1
ATOM 3788 N N . LEU A 1 483 ? 18.656 -10.737 -19.343 1.00 98.19 483 LEU A N 1
ATOM 3789 C CA . LEU A 1 483 ? 19.163 -10.437 -20.684 1.00 98.19 483 LEU A CA 1
ATOM 3790 C C . LEU A 1 483 ? 19.591 -8.973 -20.844 1.00 98.19 483 LEU A C 1
ATOM 3792 O O . LEU A 1 483 ? 20.582 -8.719 -21.523 1.00 98.19 483 LEU A O 1
ATOM 3796 N N . VAL A 1 484 ? 18.913 -8.034 -20.178 1.00 97.69 484 VAL A N 1
ATOM 3797 C CA . VAL A 1 484 ? 19.272 -6.604 -20.210 1.00 97.69 484 VAL A CA 1
ATOM 3798 C C . VAL A 1 484 ? 20.214 -6.176 -19.085 1.00 97.69 484 VAL A C 1
ATOM 3800 O O . VAL A 1 484 ? 20.547 -5.001 -18.989 1.00 97.69 484 VAL A O 1
ATOM 3803 N N . ALA A 1 485 ? 20.677 -7.113 -18.253 1.00 97.75 485 ALA A N 1
ATOM 3804 C CA . ALA A 1 485 ? 21.533 -6.841 -17.097 1.00 97.75 485 ALA A CA 1
ATOM 3805 C C . ALA A 1 485 ? 20.930 -5.834 -16.106 1.00 97.75 485 ALA A C 1
ATOM 3807 O O . ALA A 1 485 ? 21.590 -4.885 -15.682 1.00 97.75 485 ALA A O 1
ATOM 3808 N N . ASP A 1 486 ? 19.675 -6.077 -15.742 1.00 97.75 486 ASP A N 1
ATOM 3809 C CA . ASP A 1 486 ? 18.971 -5.325 -14.715 1.00 97.75 486 ASP A CA 1
ATOM 3810 C C . ASP A 1 486 ? 19.328 -5.835 -13.319 1.00 97.75 486 ASP A C 1
ATOM 3812 O O . ASP A 1 486 ? 18.814 -6.855 -12.840 1.00 97.75 486 ASP A O 1
ATOM 3816 N N . GLY A 1 487 ? 20.270 -5.132 -12.690 1.00 96.25 487 GLY A N 1
ATOM 3817 C CA . GLY A 1 487 ? 20.675 -5.381 -11.314 1.00 96.25 487 GLY A CA 1
ATOM 3818 C C . GLY A 1 487 ? 19.778 -4.738 -10.258 1.00 96.25 487 GLY A C 1
ATOM 3819 O O . GLY A 1 487 ? 19.924 -5.067 -9.086 1.00 96.25 487 GLY A O 1
ATOM 3820 N N . ASP A 1 488 ? 18.799 -3.910 -10.642 1.00 95.25 488 ASP A N 1
ATOM 3821 C CA . ASP A 1 488 ? 17.892 -3.233 -9.704 1.00 95.25 488 ASP A CA 1
ATOM 3822 C C . ASP A 1 488 ? 16.449 -3.773 -9.757 1.00 95.25 488 ASP A C 1
ATOM 3824 O O . ASP A 1 488 ? 15.540 -3.218 -9.142 1.00 95.25 488 ASP A O 1
ATOM 3828 N N . MET A 1 489 ? 16.208 -4.907 -10.430 1.00 95.94 489 MET A N 1
ATOM 3829 C CA . MET A 1 489 ? 14.913 -5.608 -10.435 1.0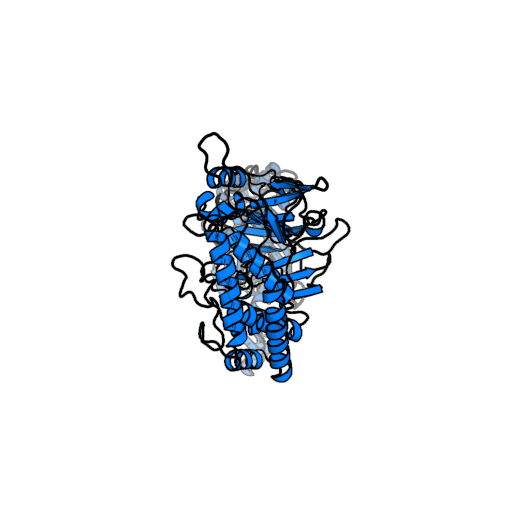0 95.94 489 MET A CA 1
ATOM 3830 C C . MET A 1 489 ? 14.588 -6.249 -9.065 1.00 95.94 489 MET A C 1
ATOM 3832 O O . MET A 1 489 ? 14.558 -7.471 -8.918 1.00 95.94 489 MET A O 1
ATOM 3836 N N . HIS A 1 490 ? 14.354 -5.432 -8.041 1.00 96.31 490 HIS A N 1
ATOM 3837 C CA . HIS A 1 490 ? 14.035 -5.835 -6.670 1.00 96.31 490 HIS A CA 1
ATOM 3838 C C . HIS A 1 490 ? 12.519 -5.934 -6.415 1.00 96.31 490 HIS A C 1
ATOM 3840 O O . HIS A 1 490 ? 11.707 -5.608 -7.281 1.00 96.31 490 HIS A O 1
ATOM 3846 N N . LEU A 1 491 ? 12.104 -6.337 -5.208 1.00 97.38 491 LEU A N 1
ATOM 3847 C CA . LEU A 1 491 ? 10.694 -6.607 -4.881 1.00 97.38 491 LEU A CA 1
ATOM 3848 C C . LEU A 1 491 ? 9.751 -5.410 -5.095 1.00 97.38 491 LEU A C 1
ATOM 3850 O O . LEU A 1 491 ? 8.596 -5.624 -5.439 1.00 97.38 491 LEU A O 1
ATOM 3854 N N . LYS A 1 492 ? 10.227 -4.164 -4.979 1.00 95.31 492 LYS A N 1
ATOM 3855 C CA . LYS A 1 492 ? 9.401 -2.975 -5.266 1.00 95.31 492 LYS A CA 1
ATOM 3856 C C . LYS A 1 492 ? 9.199 -2.663 -6.763 1.00 95.31 492 LYS A C 1
ATOM 3858 O O . LYS A 1 492 ? 8.281 -1.927 -7.118 1.00 95.31 492 LYS A O 1
ATOM 3863 N N . ASN A 1 493 ? 10.011 -3.257 -7.646 1.00 96.19 493 ASN A N 1
ATOM 3864 C CA . ASN A 1 493 ? 9.918 -3.103 -9.112 1.00 96.19 493 ASN A CA 1
ATOM 3865 C C . ASN A 1 493 ? 9.069 -4.219 -9.757 1.00 96.19 493 ASN A C 1
ATOM 3867 O O . ASN A 1 493 ? 8.960 -4.359 -10.978 1.00 96.19 493 ASN A O 1
ATOM 3871 N N . LEU A 1 494 ? 8.439 -5.029 -8.907 1.00 97.56 494 LEU A N 1
ATOM 3872 C CA . LEU A 1 494 ? 7.408 -5.987 -9.249 1.00 97.56 494 LEU A CA 1
ATOM 3873 C C . LEU A 1 494 ? 6.187 -5.643 -8.396 1.00 97.56 494 LEU A C 1
ATOM 3875 O O . LEU A 1 494 ? 6.310 -5.427 -7.193 1.00 97.56 494 LEU A O 1
ATOM 3879 N N . ALA A 1 495 ? 5.001 -5.654 -8.995 1.00 97.94 495 ALA A N 1
ATOM 3880 C CA . ALA A 1 495 ? 3.764 -5.366 -8.283 1.00 97.94 495 ALA A CA 1
ATOM 3881 C C . ALA A 1 495 ? 2.591 -6.185 -8.825 1.00 97.94 495 ALA A C 1
ATOM 3883 O O . ALA A 1 495 ? 2.631 -6.697 -9.950 1.00 97.94 495 ALA A O 1
ATOM 3884 N N . LEU A 1 496 ? 1.536 -6.274 -8.023 1.00 98.44 496 LEU A N 1
ATOM 3885 C CA . LEU A 1 496 ? 0.214 -6.715 -8.439 1.00 98.44 496 LEU A CA 1
ATOM 3886 C C . LEU A 1 496 ? -0.664 -5.492 -8.711 1.00 98.44 496 LEU A C 1
ATOM 3888 O O . LEU A 1 496 ? -0.774 -4.594 -7.878 1.00 98.44 496 LEU A O 1
ATOM 3892 N N . LEU A 1 497 ? -1.309 -5.484 -9.872 1.00 98.19 497 LEU A N 1
ATOM 3893 C CA . LEU A 1 497 ? -2.370 -4.558 -10.224 1.00 98.19 497 LEU A CA 1
ATOM 3894 C C . LEU A 1 497 ? -3.710 -5.193 -9.844 1.00 98.19 497 LEU A C 1
ATOM 3896 O O . LEU A 1 497 ? -4.134 -6.197 -10.422 1.00 98.19 497 LEU A O 1
ATOM 3900 N N . LYS A 1 498 ? -4.359 -4.611 -8.842 1.00 98.12 498 LYS A N 1
ATOM 3901 C CA . LYS A 1 498 ? -5.650 -5.029 -8.308 1.00 98.12 498 LYS A CA 1
ATOM 3902 C C . LYS A 1 498 ? -6.725 -4.081 -8.817 1.00 98.12 498 LYS A C 1
ATOM 3904 O O . LYS A 1 498 ? -6.628 -2.873 -8.618 1.00 98.12 498 LYS A O 1
ATOM 3909 N N . VAL A 1 499 ? -7.745 -4.623 -9.466 1.00 97.75 499 VAL A N 1
ATOM 3910 C CA . VAL A 1 499 ? -8.851 -3.852 -10.040 1.00 97.75 499 VAL A CA 1
ATOM 3911 C C . VAL A 1 499 ? -10.140 -4.288 -9.368 1.00 97.75 499 VAL A C 1
ATOM 3913 O O . VAL A 1 499 ? -10.422 -5.481 -9.303 1.00 97.75 499 VAL A O 1
ATOM 3916 N N . ALA A 1 500 ? -10.913 -3.335 -8.864 1.00 96.56 500 ALA A N 1
ATOM 3917 C CA . ALA A 1 500 ? -12.246 -3.560 -8.319 1.00 96.56 500 ALA A CA 1
ATOM 3918 C C . ALA A 1 500 ? -13.258 -2.635 -8.998 1.00 96.56 500 ALA A C 1
ATOM 3920 O O . ALA A 1 500 ? -12.921 -1.522 -9.413 1.00 96.56 500 ALA A O 1
ATOM 3921 N N . GLN A 1 501 ? -14.509 -3.075 -9.065 1.00 94.25 501 GLN A N 1
ATOM 3922 C CA . GLN A 1 501 ? -15.627 -2.182 -9.355 1.00 94.25 501 GLN A CA 1
ATOM 3923 C C . GLN A 1 501 ? -16.066 -1.480 -8.059 1.00 94.25 501 GLN A C 1
ATOM 3925 O O . GLN A 1 501 ? -15.793 -1.993 -6.965 1.00 94.25 501 GLN A O 1
ATOM 3930 N N . PRO A 1 502 ? -16.734 -0.316 -8.140 1.00 90.00 502 PRO A N 1
ATOM 3931 C CA . PRO A 1 502 ? -17.347 0.300 -6.968 1.00 90.00 502 PRO A CA 1
ATOM 3932 C C . PRO A 1 502 ? -18.282 -0.682 -6.251 1.00 90.00 502 PRO A C 1
ATOM 3934 O O . PRO A 1 502 ? -18.891 -1.534 -6.894 1.00 90.00 502 PRO A O 1
ATOM 3937 N N . ASP A 1 503 ? -18.375 -0.556 -4.928 1.00 84.69 503 ASP A N 1
ATOM 3938 C CA . ASP A 1 503 ? -19.331 -1.288 -4.080 1.00 84.69 503 ASP A CA 1
ATOM 3939 C C . ASP A 1 503 ? -19.245 -2.825 -4.172 1.00 84.69 503 ASP A C 1
ATOM 3941 O O . ASP A 1 503 ? -20.211 -3.545 -3.926 1.00 84.69 503 ASP A O 1
ATOM 3945 N N . THR A 1 504 ? -18.063 -3.343 -4.517 1.00 89.19 504 THR A N 1
ATOM 3946 C CA . THR A 1 504 ? -17.759 -4.780 -4.496 1.00 89.19 504 THR A CA 1
ATOM 3947 C C . THR A 1 504 ? -16.981 -5.162 -3.243 1.00 89.19 504 THR A C 1
ATOM 3949 O O . THR A 1 504 ? -16.254 -4.347 -2.685 1.00 89.19 504 THR A O 1
ATOM 3952 N N . SER A 1 505 ? -17.100 -6.423 -2.821 1.00 88.31 505 SER A N 1
ATOM 3953 C CA . SER A 1 505 ? -16.362 -6.996 -1.684 1.00 88.31 505 SER A CA 1
ATOM 3954 C C . SER A 1 505 ? -15.137 -7.823 -2.106 1.00 88.31 505 SER A C 1
ATOM 3956 O O . SER A 1 505 ? -14.464 -8.421 -1.269 1.00 88.31 505 SER A O 1
ATOM 3958 N N . SER A 1 506 ? -14.834 -7.894 -3.406 1.00 92.75 506 SER A N 1
ATOM 3959 C CA . SER A 1 506 ? -13.686 -8.624 -3.959 1.00 92.75 506 SER A CA 1
ATOM 3960 C C . SER A 1 506 ? -13.112 -7.918 -5.185 1.00 92.75 506 SER A C 1
ATOM 3962 O O . SER A 1 506 ? -13.853 -7.312 -5.956 1.00 92.75 506 SER A O 1
ATOM 3964 N N . PHE A 1 507 ? -11.802 -8.039 -5.403 1.00 96.62 507 PHE A N 1
ATOM 3965 C CA . PHE A 1 507 ? -11.177 -7.571 -6.640 1.00 96.62 507 PHE A CA 1
ATOM 3966 C C . PHE A 1 507 ? -11.708 -8.369 -7.841 1.00 96.62 507 PHE A C 1
ATOM 3968 O O . PHE A 1 507 ? -11.781 -9.594 -7.789 1.00 96.62 507 PHE A O 1
ATOM 3975 N N . GLU A 1 508 ? -12.057 -7.670 -8.920 1.00 96.44 508 GLU A N 1
ATOM 3976 C CA . GLU A 1 508 ? -12.465 -8.253 -10.203 1.00 96.44 508 GLU A CA 1
ATOM 3977 C C . GLU A 1 508 ? -11.278 -8.945 -10.878 1.00 96.44 508 GLU A C 1
ATOM 3979 O O . GLU A 1 508 ? -11.391 -10.067 -11.366 1.00 96.44 508 GLU A O 1
ATOM 3984 N N . THR A 1 509 ? -10.114 -8.291 -10.866 1.00 97.81 509 THR A N 1
ATOM 3985 C CA . THR A 1 509 ? -8.869 -8.877 -11.369 1.00 97.81 509 THR A CA 1
ATOM 3986 C C . THR A 1 509 ? -7.709 -8.548 -10.449 1.00 97.81 509 THR A C 1
ATOM 3988 O O . THR A 1 509 ? -7.606 -7.427 -9.947 1.00 97.81 509 THR A O 1
ATOM 3991 N N . VAL A 1 510 ? -6.795 -9.500 -10.295 1.00 98.44 510 VAL A N 1
ATOM 3992 C CA . VAL A 1 510 ? -5.507 -9.305 -9.628 1.00 98.44 510 VAL A CA 1
ATOM 3993 C C . VAL A 1 510 ? -4.454 -9.881 -10.554 1.00 98.44 510 VAL A C 1
ATOM 3995 O O . VAL A 1 510 ? -4.411 -11.092 -10.752 1.00 98.44 510 VAL A O 1
ATOM 3998 N N . ARG A 1 511 ? -3.647 -9.019 -11.170 1.00 98.44 511 ARG A N 1
ATOM 3999 C CA . ARG A 1 511 ? -2.695 -9.409 -12.217 1.00 98.44 511 ARG A CA 1
ATOM 4000 C C . ARG A 1 511 ? -1.306 -8.873 -11.920 1.00 98.44 511 ARG A C 1
ATOM 4002 O O . ARG A 1 511 ? -1.182 -7.831 -11.286 1.00 98.44 511 ARG A O 1
ATOM 4009 N N . VAL A 1 512 ? -0.251 -9.531 -12.391 1.00 98.38 512 VAL A N 1
ATOM 4010 C CA . VAL A 1 512 ? 1.096 -8.929 -12.371 1.00 98.38 512 VAL A CA 1
ATOM 4011 C C . VAL A 1 512 ? 1.075 -7.638 -13.197 1.00 98.38 512 VAL A C 1
ATOM 4013 O O . VAL A 1 512 ? 0.578 -7.625 -14.321 1.00 98.38 512 VAL A O 1
ATOM 4016 N N . ALA A 1 513 ? 1.587 -6.545 -12.627 1.00 98.25 513 ALA A N 1
ATOM 4017 C CA . ALA A 1 513 ? 1.581 -5.226 -13.256 1.00 98.25 513 ALA A CA 1
ATOM 4018 C C . ALA A 1 513 ? 2.382 -5.204 -14.582 1.00 98.25 513 ALA A C 1
ATOM 4020 O O . ALA A 1 513 ? 3.168 -6.122 -14.839 1.00 98.25 513 ALA A O 1
ATOM 4021 N N . PRO A 1 514 ? 2.250 -4.160 -15.421 1.00 98.06 514 PRO A N 1
ATOM 4022 C CA . PRO A 1 514 ? 3.164 -3.887 -16.537 1.00 98.06 514 PRO A CA 1
ATOM 4023 C C . PRO A 1 514 ? 4.610 -3.677 -16.071 1.00 98.06 514 PRO A C 1
ATOM 4025 O O . PRO A 1 514 ? 4.835 -3.293 -14.926 1.00 98.06 514 PRO A O 1
ATOM 4028 N N . LEU A 1 515 ? 5.605 -3.954 -16.917 1.00 98.38 515 LEU A N 1
ATOM 4029 C CA . LEU A 1 515 ? 7.017 -3.663 -16.641 1.00 98.38 515 LEU A CA 1
ATOM 4030 C C . LEU A 1 515 ? 7.204 -2.154 -16.425 1.00 98.38 515 LEU A C 1
ATOM 4032 O O . LEU A 1 515 ? 6.681 -1.358 -17.198 1.00 98.38 515 LEU A O 1
ATOM 4036 N N . TYR A 1 516 ? 7.934 -1.782 -15.377 1.00 97.31 516 TYR A N 1
ATOM 4037 C CA . TYR A 1 516 ? 8.332 -0.415 -15.039 1.00 97.31 516 TYR A CA 1
ATOM 4038 C C . TYR A 1 516 ? 9.693 -0.458 -14.338 1.00 97.31 516 TYR A C 1
ATOM 4040 O O . TYR A 1 516 ? 10.095 -1.524 -13.870 1.00 97.31 516 TYR A O 1
ATOM 4048 N N . ASP A 1 517 ? 10.385 0.681 -14.291 1.00 95.62 517 ASP A N 1
ATOM 4049 C CA . ASP A 1 517 ? 11.675 0.862 -13.606 1.00 95.62 517 ASP A CA 1
ATOM 4050 C C . ASP A 1 517 ? 12.743 -0.167 -14.036 1.00 95.62 517 ASP A C 1
ATOM 4052 O O . ASP A 1 517 ? 13.551 -0.614 -13.230 1.00 95.62 517 ASP A O 1
ATOM 4056 N N . ALA A 1 518 ? 12.741 -0.552 -15.319 1.00 97.56 518 ALA A N 1
ATOM 4057 C CA . ALA A 1 518 ? 13.733 -1.462 -15.887 1.00 97.56 518 ALA A CA 1
ATOM 4058 C C . ALA A 1 518 ? 14.986 -0.695 -16.314 1.00 97.56 518 ALA A C 1
ATOM 4060 O O . ALA A 1 518 ? 14.887 0.286 -17.049 1.00 97.56 518 ALA A O 1
ATOM 4061 N N . VAL A 1 519 ? 16.171 -1.153 -15.921 1.00 96.38 519 VAL A N 1
ATOM 4062 C CA . VAL A 1 519 ? 17.422 -0.429 -16.188 1.00 96.38 519 VAL A CA 1
ATOM 4063 C C . VAL A 1 519 ? 18.581 -1.395 -16.399 1.00 96.38 519 VAL A C 1
ATOM 4065 O O . VAL A 1 519 ? 18.698 -2.385 -15.698 1.00 96.38 519 VAL A O 1
ATOM 4068 N N . THR A 1 520 ? 19.482 -1.113 -17.340 1.00 98.00 520 THR A N 1
ATOM 4069 C CA . THR A 1 520 ? 20.765 -1.826 -17.438 1.00 98.00 520 THR A CA 1
ATOM 4070 C C . THR A 1 520 ? 21.756 -1.185 -16.472 1.00 98.00 520 THR A C 1
ATOM 4072 O O . THR A 1 520 ? 22.255 -0.095 -16.739 1.00 98.00 520 THR A O 1
ATOM 4075 N N . THR A 1 521 ? 22.054 -1.827 -15.343 1.00 97.25 521 THR A N 1
ATOM 4076 C CA . THR A 1 521 ? 22.855 -1.192 -14.278 1.00 97.25 521 THR A CA 1
ATOM 4077 C C . THR A 1 521 ? 24.351 -1.177 -14.587 1.00 97.25 521 THR A C 1
ATOM 4079 O O . THR A 1 521 ? 25.047 -0.214 -14.271 1.00 97.25 521 THR A O 1
ATOM 4082 N N . VAL A 1 522 ? 24.850 -2.191 -15.297 1.00 97.56 522 VAL A N 1
ATOM 4083 C CA . VAL A 1 522 ? 26.293 -2.412 -15.509 1.00 97.56 522 VAL A CA 1
ATOM 4084 C C . VAL A 1 522 ? 27.002 -1.403 -16.424 1.00 97.56 522 VAL A C 1
ATOM 4086 O O . VAL A 1 522 ? 28.215 -1.486 -16.606 1.00 97.56 522 VAL A O 1
ATOM 4089 N N . VAL A 1 523 ? 26.270 -0.458 -17.022 1.00 97.12 523 VAL A N 1
ATOM 4090 C CA . VAL A 1 523 ? 26.848 0.646 -17.820 1.00 97.12 523 VAL A CA 1
ATOM 4091 C C . VAL A 1 523 ? 27.178 1.881 -16.972 1.00 97.12 523 VAL A C 1
ATOM 4093 O O . VAL A 1 523 ? 27.756 2.853 -17.473 1.00 97.12 523 VAL A O 1
ATOM 4096 N N . PHE A 1 524 ? 26.811 1.869 -15.689 1.00 96.69 524 PHE A N 1
ATOM 4097 C CA . PHE A 1 524 ? 27.057 2.959 -14.748 1.00 96.69 524 PHE A CA 1
ATOM 4098 C C . PHE A 1 524 ? 28.317 2.721 -13.905 1.00 96.69 524 PHE A C 1
ATOM 4100 O O . PHE A 1 524 ? 28.676 1.572 -13.635 1.00 96.69 524 PHE A O 1
ATOM 4107 N N . PRO A 1 525 ? 29.002 3.803 -13.492 1.00 93.50 525 PRO A N 1
ATOM 4108 C CA . PRO A 1 525 ? 30.250 3.698 -12.745 1.00 93.50 525 PRO A CA 1
ATOM 4109 C C . PRO A 1 525 ? 30.051 2.994 -11.400 1.00 93.50 525 PRO A C 1
ATOM 4111 O O . PRO A 1 525 ? 29.126 3.311 -10.652 1.00 93.50 525 PRO A O 1
ATOM 4114 N N . GLY A 1 526 ? 30.949 2.062 -11.081 1.00 94.56 526 GLY A N 1
ATOM 4115 C CA . GLY A 1 526 ? 30.913 1.289 -9.836 1.00 94.56 526 GLY A CA 1
ATOM 4116 C C . GLY A 1 526 ? 29.904 0.136 -9.833 1.00 94.56 526 GLY A C 1
ATOM 4117 O O . GLY A 1 526 ? 29.824 -0.587 -8.840 1.00 94.56 526 GLY A O 1
ATOM 4118 N N . LEU A 1 527 ? 29.158 -0.054 -10.927 1.00 96.00 527 LEU A N 1
ATOM 4119 C CA . LEU A 1 527 ? 28.172 -1.123 -11.107 1.00 96.00 527 LEU A CA 1
ATOM 4120 C C . LEU A 1 527 ? 28.575 -2.110 -12.214 1.00 96.00 527 LEU A C 1
ATOM 4122 O O . LEU A 1 527 ? 27.787 -2.963 -12.602 1.00 96.00 527 LEU A O 1
ATOM 4126 N N . GLU A 1 528 ? 29.813 -2.075 -12.707 1.00 95.50 528 GLU A N 1
ATOM 4127 C CA . GLU A 1 528 ? 30.267 -2.888 -13.850 1.00 95.50 528 GLU A CA 1
ATOM 4128 C C . GLU A 1 528 ? 30.161 -4.406 -13.596 1.00 95.50 528 GLU A C 1
ATOM 4130 O O . GLU A 1 528 ? 30.100 -5.207 -14.529 1.00 95.50 528 GLU A O 1
ATOM 4135 N N . HIS A 1 529 ? 30.131 -4.806 -12.322 1.00 93.69 529 HIS A N 1
ATOM 4136 C CA . HIS A 1 529 ? 30.002 -6.194 -11.870 1.00 93.69 529 HIS A CA 1
ATOM 4137 C C . HIS A 1 529 ? 28.668 -6.480 -11.172 1.00 93.69 529 HIS A C 1
ATOM 4139 O O . HIS A 1 529 ? 28.547 -7.500 -10.481 1.00 93.69 529 HIS A O 1
ATOM 4145 N N . ASP A 1 530 ? 27.703 -5.574 -11.319 1.00 94.69 530 ASP A N 1
ATOM 4146 C CA . ASP A 1 530 ? 26.392 -5.694 -10.707 1.00 94.69 530 ASP A CA 1
ATOM 4147 C C . ASP A 1 530 ? 25.662 -6.957 -11.191 1.00 94.69 530 ASP A C 1
ATOM 4149 O O . ASP A 1 530 ? 25.925 -7.508 -12.271 1.00 94.69 530 ASP A O 1
ATOM 4153 N N . ARG A 1 531 ? 24.797 -7.486 -10.332 1.00 94.44 531 ARG A N 1
ATOM 4154 C CA . ARG A 1 531 ? 24.154 -8.795 -10.500 1.00 94.44 531 ARG A CA 1
ATOM 4155 C C . ARG A 1 531 ? 22.654 -8.649 -10.357 1.00 94.44 531 ARG A C 1
ATOM 4157 O O . ARG A 1 531 ? 22.190 -7.673 -9.793 1.00 94.44 531 ARG A O 1
ATOM 4164 N N . MET A 1 532 ? 21.894 -9.642 -10.814 1.00 94.31 532 MET A N 1
ATOM 4165 C CA . MET A 1 532 ? 20.446 -9.610 -10.609 1.00 94.31 532 MET A CA 1
ATOM 4166 C C . MET A 1 532 ? 20.106 -9.497 -9.120 1.00 94.31 532 MET A C 1
ATOM 4168 O O . MET A 1 532 ? 20.534 -10.338 -8.327 1.00 94.31 532 MET A O 1
ATOM 4172 N N . ALA A 1 533 ? 19.274 -8.512 -8.776 1.00 95.19 533 ALA A N 1
ATOM 4173 C CA . ALA A 1 533 ? 18.783 -8.289 -7.418 1.00 95.19 533 ALA A CA 1
ATOM 4174 C C . ALA A 1 533 ? 18.087 -9.526 -6.828 1.00 95.19 533 ALA A C 1
ATOM 4176 O O . ALA A 1 533 ? 18.362 -9.926 -5.698 1.00 95.19 533 ALA A O 1
ATOM 4177 N N . LEU A 1 534 ? 17.183 -10.146 -7.594 1.00 97.12 534 LEU A N 1
ATOM 4178 C CA . LEU A 1 534 ? 16.409 -11.300 -7.139 1.00 97.12 534 LEU A CA 1
ATOM 4179 C C . LEU A 1 534 ? 16.938 -12.593 -7.743 1.00 97.12 534 LEU A C 1
ATOM 4181 O O . LEU A 1 534 ? 17.030 -12.756 -8.961 1.00 97.12 534 LEU A O 1
ATOM 4185 N N . LYS A 1 535 ? 17.243 -13.546 -6.862 1.00 96.88 535 LYS A N 1
ATOM 4186 C CA . LYS A 1 535 ? 17.834 -14.825 -7.254 1.00 96.88 535 LYS A CA 1
ATOM 4187 C C . LYS A 1 535 ? 16.842 -15.717 -7.997 1.00 96.88 535 LYS A C 1
ATOM 4189 O O . LYS A 1 535 ? 15.643 -15.728 -7.709 1.00 96.88 535 LYS A O 1
ATOM 4194 N N . ILE A 1 536 ? 17.402 -16.533 -8.885 1.00 97.19 536 ILE A N 1
ATOM 4195 C CA . ILE A 1 536 ? 16.738 -17.606 -9.628 1.00 97.19 536 ILE A CA 1
ATOM 4196 C C . ILE A 1 536 ? 17.528 -18.879 -9.375 1.00 97.19 536 ILE A C 1
ATOM 4198 O O . ILE A 1 536 ? 18.732 -18.928 -9.636 1.00 97.19 536 ILE A O 1
ATOM 4202 N N . ASN A 1 537 ? 16.880 -19.912 -8.841 1.00 96.00 537 ASN A N 1
ATOM 4203 C CA . ASN A 1 537 ? 17.519 -21.189 -8.536 1.00 96.00 537 ASN A CA 1
ATOM 4204 C C . ASN A 1 537 ? 18.823 -21.014 -7.712 1.00 96.00 537 ASN A C 1
ATOM 4206 O O . ASN A 1 537 ? 19.853 -21.636 -7.981 1.00 96.00 537 ASN A O 1
ATOM 4210 N N . GLY A 1 538 ? 18.792 -20.090 -6.742 1.00 95.44 538 GLY A N 1
ATOM 4211 C CA . GLY A 1 538 ? 19.925 -19.751 -5.872 1.00 95.44 538 GLY A CA 1
ATOM 4212 C C . GLY A 1 538 ? 21.053 -18.936 -6.522 1.00 95.44 538 GLY A C 1
ATOM 4213 O O . GLY A 1 538 ? 22.067 -18.701 -5.868 1.00 95.44 538 GLY A O 1
ATOM 4214 N N . LYS A 1 539 ? 20.896 -18.494 -7.775 1.00 96.81 539 LYS A N 1
ATOM 4215 C CA . LYS A 1 539 ? 21.899 -17.740 -8.541 1.00 96.81 539 LYS A CA 1
ATOM 4216 C C . LYS A 1 539 ? 21.428 -16.320 -8.853 1.00 96.81 539 LYS A C 1
ATOM 4218 O O . LYS A 1 539 ? 20.240 -16.087 -9.038 1.00 96.81 539 LYS A O 1
ATOM 4223 N N . ASP A 1 540 ? 22.385 -15.407 -8.970 1.00 95.06 540 ASP A N 1
ATOM 4224 C CA . ASP A 1 540 ? 22.208 -13.993 -9.349 1.00 95.06 540 ASP A CA 1
ATOM 4225 C C . ASP A 1 540 ? 23.044 -13.598 -10.586 1.00 95.06 540 ASP A C 1
ATOM 4227 O O . ASP A 1 540 ? 22.995 -12.467 -11.066 1.00 95.06 540 ASP A O 1
ATOM 4231 N N . ASN A 1 541 ? 23.826 -14.539 -11.121 1.00 94.44 541 ASN A N 1
ATOM 4232 C CA . ASN A 1 541 ? 24.675 -14.366 -12.293 1.00 94.44 541 ASN A CA 1
ATOM 4233 C C . ASN A 1 541 ? 24.923 -15.730 -12.963 1.00 94.44 541 ASN A C 1
ATOM 4235 O O . ASN A 1 541 ? 24.682 -16.783 -12.363 1.00 94.44 541 ASN A O 1
ATOM 4239 N N . ARG A 1 542 ? 25.442 -15.723 -14.198 1.00 93.81 542 ARG A N 1
ATOM 4240 C CA . ARG A 1 542 ? 25.722 -16.914 -15.022 1.00 93.81 542 ARG A CA 1
ATOM 4241 C C . ARG A 1 542 ? 24.495 -17.824 -15.146 1.00 93.81 542 ARG A C 1
ATOM 4243 O O . ARG A 1 542 ? 24.607 -19.051 -15.065 1.00 93.81 542 ARG A O 1
ATOM 4250 N N . LEU A 1 543 ? 23.326 -17.202 -15.285 1.00 96.31 543 LEU A N 1
ATOM 4251 C CA . LEU A 1 543 ? 22.055 -17.894 -15.422 1.00 96.31 543 LEU A CA 1
ATOM 4252 C C . LEU A 1 543 ? 21.971 -18.550 -16.798 1.00 96.31 543 LEU A C 1
ATOM 4254 O O . LEU A 1 543 ? 22.293 -17.936 -17.813 1.00 96.31 543 LEU A O 1
ATOM 4258 N N . ARG A 1 544 ? 21.541 -19.810 -16.809 1.00 96.69 544 ARG A N 1
ATOM 4259 C CA . ARG A 1 544 ? 21.310 -20.596 -18.027 1.00 96.69 544 ARG A CA 1
ATOM 4260 C C . ARG A 1 544 ? 19.848 -20.980 -18.121 1.00 96.69 544 ARG A C 1
ATOM 4262 O O . ARG A 1 544 ? 19.144 -20.987 -17.109 1.00 96.69 544 ARG A O 1
ATOM 4269 N N . ARG A 1 545 ? 19.398 -21.416 -19.291 1.00 97.62 545 ARG A N 1
ATOM 4270 C CA . ARG A 1 545 ? 18.021 -21.875 -19.524 1.00 97.62 545 ARG A CA 1
ATOM 4271 C C . ARG A 1 545 ? 17.550 -22.905 -18.500 1.00 97.62 545 ARG A C 1
ATOM 4273 O O . ARG A 1 545 ? 16.430 -22.822 -18.005 1.00 97.62 545 ARG A O 1
ATOM 4280 N N . ALA A 1 546 ? 18.431 -23.822 -18.094 1.00 97.25 546 ALA A N 1
ATOM 4281 C CA . ALA A 1 546 ? 18.138 -24.822 -17.066 1.00 97.25 546 ALA A CA 1
ATOM 4282 C C . ALA A 1 546 ? 17.765 -24.225 -15.693 1.00 97.25 546 ALA A C 1
ATOM 4284 O O . ALA A 1 546 ? 17.000 -24.842 -14.954 1.00 97.25 546 ALA A O 1
ATOM 4285 N N . ASP A 1 547 ? 18.293 -23.051 -15.334 1.00 98.06 547 ASP A N 1
ATOM 4286 C CA . ASP A 1 547 ? 17.929 -22.361 -14.093 1.00 98.06 547 ASP A CA 1
ATOM 4287 C C . ASP A 1 547 ? 16.487 -21.841 -14.166 1.00 98.06 547 ASP A C 1
ATOM 4289 O O . ASP A 1 547 ? 15.693 -22.124 -13.272 1.00 98.06 547 ASP A O 1
ATOM 4293 N N . PHE A 1 548 ? 16.113 -21.207 -15.280 1.00 98.00 548 PHE A N 1
ATOM 4294 C CA . PHE A 1 548 ? 14.745 -20.739 -15.530 1.00 98.00 548 PHE A CA 1
ATOM 4295 C C . PHE A 1 548 ? 13.734 -21.886 -15.598 1.00 98.00 548 PHE A C 1
ATOM 4297 O O . PHE A 1 548 ? 12.644 -21.776 -15.043 1.00 98.00 548 PHE A O 1
ATOM 4304 N N . LEU A 1 549 ? 14.094 -23.013 -16.220 1.00 98.06 549 LEU A N 1
ATOM 4305 C CA . LEU A 1 549 ? 13.225 -24.193 -16.273 1.00 98.06 549 LEU A CA 1
ATOM 4306 C C . LEU A 1 549 ? 12.997 -24.817 -14.891 1.00 98.06 549 LEU A C 1
ATOM 4308 O O . LEU A 1 549 ? 11.887 -25.267 -14.608 1.00 98.06 549 LEU A O 1
ATOM 4312 N N . ARG A 1 550 ? 14.006 -24.812 -14.010 1.00 97.38 550 ARG A N 1
ATOM 4313 C CA . ARG A 1 550 ? 13.834 -25.250 -12.614 1.00 97.38 550 ARG A CA 1
ATOM 4314 C C . ARG A 1 550 ? 12.892 -24.326 -11.849 1.00 97.38 550 ARG A C 1
ATOM 4316 O O . ARG A 1 550 ? 11.968 -24.814 -11.203 1.00 97.38 550 ARG A O 1
ATOM 4323 N N . THR A 1 551 ? 13.070 -23.013 -11.966 1.00 96.44 551 THR A N 1
ATOM 4324 C CA . THR A 1 551 ? 12.171 -22.026 -11.351 1.00 96.44 551 THR A CA 1
ATOM 4325 C C . THR A 1 551 ? 10.743 -22.150 -11.891 1.00 96.44 551 THR A C 1
ATOM 4327 O O . THR A 1 551 ? 9.792 -22.135 -11.112 1.00 96.44 551 THR A O 1
ATOM 4330 N N . ALA A 1 552 ? 10.575 -22.371 -13.198 1.00 97.19 552 ALA A N 1
ATOM 4331 C CA . ALA A 1 552 ? 9.275 -22.614 -13.817 1.00 97.19 552 ALA A CA 1
ATOM 4332 C C . ALA A 1 552 ? 8.599 -23.881 -13.263 1.00 97.19 552 ALA A C 1
ATOM 4334 O O . ALA A 1 552 ? 7.416 -23.846 -12.928 1.00 97.19 552 ALA A O 1
ATOM 4335 N N . ALA A 1 553 ? 9.350 -24.974 -13.091 1.00 97.19 553 ALA A N 1
ATOM 4336 C CA . ALA A 1 553 ? 8.833 -26.200 -12.487 1.00 97.19 553 ALA A CA 1
ATOM 4337 C C . ALA A 1 553 ? 8.381 -25.982 -11.031 1.00 97.19 553 ALA A C 1
ATOM 4339 O O . ALA A 1 553 ? 7.304 -26.438 -10.655 1.00 97.19 553 ALA A O 1
ATOM 4340 N N . ILE A 1 554 ? 9.147 -25.229 -10.230 1.00 95.50 554 ILE A N 1
ATOM 4341 C CA . ILE A 1 554 ? 8.771 -24.855 -8.851 1.00 95.50 554 ILE A CA 1
ATOM 4342 C C . ILE A 1 554 ? 7.495 -23.999 -8.833 1.00 95.50 554 ILE A C 1
ATOM 4344 O O . ILE A 1 554 ? 6.658 -24.159 -7.947 1.00 95.50 554 ILE A O 1
ATOM 4348 N N . ALA A 1 555 ? 7.314 -23.123 -9.823 1.00 94.06 555 ALA A N 1
ATOM 4349 C CA . ALA A 1 555 ? 6.095 -22.333 -9.994 1.00 94.06 555 ALA A CA 1
ATOM 4350 C C . ALA A 1 555 ? 4.882 -23.169 -10.474 1.00 94.06 555 ALA A C 1
ATOM 4352 O O . ALA A 1 555 ? 3.749 -22.680 -10.486 1.00 94.06 555 ALA A O 1
ATOM 4353 N N . GLY A 1 556 ? 5.086 -24.434 -10.857 1.00 95.25 556 GLY A N 1
ATOM 4354 C CA . GLY A 1 556 ? 4.044 -25.311 -11.395 1.00 95.25 556 GLY A CA 1
ATOM 4355 C C . GLY A 1 556 ? 3.747 -25.079 -12.879 1.00 95.25 556 GLY A C 1
ATOM 4356 O O . GLY A 1 556 ? 2.653 -25.392 -13.339 1.00 95.25 556 GLY A O 1
ATOM 4357 N N . LEU A 1 557 ? 4.693 -24.511 -13.632 1.00 97.19 557 LEU A N 1
ATOM 4358 C CA . LEU A 1 557 ? 4.595 -24.355 -15.082 1.00 97.19 557 LEU A CA 1
ATOM 4359 C C . LEU A 1 557 ? 5.114 -25.605 -15.798 1.00 97.19 557 LEU A C 1
ATOM 4361 O O . LEU A 1 557 ? 6.092 -26.228 -15.380 1.00 97.19 557 LEU A O 1
ATOM 4365 N N . THR A 1 558 ? 4.493 -25.952 -16.927 1.00 97.56 558 THR A N 1
ATOM 4366 C CA . THR A 1 558 ? 4.986 -27.055 -17.760 1.00 97.56 558 THR A CA 1
ATOM 4367 C C . THR A 1 558 ? 6.291 -26.663 -18.451 1.00 97.56 558 THR A C 1
ATOM 4369 O O . THR A 1 558 ? 6.467 -25.522 -18.886 1.00 97.56 558 THR A O 1
ATOM 4372 N N . ALA A 1 559 ? 7.196 -27.630 -18.625 1.00 96.81 559 ALA A N 1
ATOM 4373 C CA . ALA A 1 559 ? 8.445 -27.398 -19.348 1.00 96.81 559 ALA A CA 1
ATOM 4374 C C . ALA A 1 559 ? 8.193 -26.886 -20.778 1.00 96.81 559 ALA A C 1
ATOM 4376 O O . ALA A 1 559 ? 8.915 -26.015 -21.250 1.00 96.81 559 ALA A O 1
ATOM 4377 N N . SER A 1 560 ? 7.147 -27.375 -21.457 1.00 98.00 560 SER A N 1
ATOM 4378 C CA . SER A 1 560 ? 6.783 -26.902 -22.799 1.00 98.00 560 SER A CA 1
ATOM 4379 C C . SER A 1 560 ? 6.420 -25.416 -22.805 1.00 98.00 560 SER A C 1
ATOM 4381 O O . SER A 1 560 ? 6.965 -24.667 -23.611 1.00 98.00 560 SER A O 1
ATOM 4383 N N . ALA A 1 561 ? 5.539 -24.974 -21.900 1.00 97.88 561 ALA A N 1
ATOM 4384 C CA . ALA A 1 561 ? 5.128 -23.572 -21.825 1.00 97.88 561 ALA A CA 1
ATOM 4385 C C . ALA A 1 561 ? 6.301 -22.654 -21.448 1.00 97.88 561 ALA A C 1
ATOM 4387 O O . ALA A 1 561 ? 6.472 -21.591 -22.043 1.00 97.88 561 ALA A O 1
ATOM 4388 N N . ALA A 1 562 ? 7.146 -23.089 -20.508 1.00 98.06 562 ALA A N 1
ATOM 4389 C CA . ALA A 1 562 ? 8.338 -22.349 -20.111 1.00 98.06 562 ALA A CA 1
ATOM 4390 C C . ALA A 1 562 ? 9.335 -22.197 -21.273 1.00 98.06 562 ALA A C 1
ATOM 4392 O O . ALA A 1 562 ? 9.781 -21.088 -21.550 1.00 98.06 562 ALA A O 1
ATOM 4393 N N . ASN A 1 563 ? 9.630 -23.281 -22.000 1.00 98.19 563 ASN A N 1
ATOM 4394 C CA . ASN A 1 563 ? 10.501 -23.243 -23.178 1.00 98.19 563 ASN A CA 1
ATOM 4395 C C . ASN A 1 563 ? 9.961 -22.293 -24.254 1.00 98.19 563 ASN A C 1
ATOM 4397 O O . ASN A 1 563 ? 10.688 -21.420 -24.716 1.00 98.19 563 ASN A O 1
ATOM 4401 N N . GLN A 1 564 ? 8.673 -22.405 -24.591 1.00 98.25 564 GLN A N 1
ATOM 4402 C CA . GLN A 1 564 ? 8.035 -21.523 -25.572 1.00 98.25 564 GLN A CA 1
ATOM 4403 C C . GLN A 1 564 ? 8.100 -20.050 -25.150 1.00 98.25 564 GLN A C 1
ATOM 4405 O O . GLN A 1 564 ? 8.354 -19.183 -25.983 1.00 98.25 564 GLN A O 1
ATOM 4410 N N . ALA A 1 565 ? 7.894 -19.751 -23.863 1.00 97.94 565 ALA A N 1
ATOM 4411 C CA . ALA A 1 565 ? 8.002 -18.392 -23.345 1.00 97.94 565 ALA A CA 1
ATOM 4412 C C . ALA A 1 565 ? 9.438 -17.847 -23.433 1.00 97.94 565 ALA A C 1
ATOM 4414 O O . ALA A 1 565 ? 9.615 -16.699 -23.836 1.00 97.94 565 ALA A O 1
ATOM 4415 N N . ILE A 1 566 ? 10.442 -18.666 -23.100 1.00 98.50 566 ILE A N 1
ATOM 4416 C CA . ILE A 1 566 ? 11.865 -18.315 -23.212 1.00 98.50 566 ILE A CA 1
ATOM 4417 C C . ILE A 1 566 ? 12.226 -18.023 -24.676 1.00 98.50 566 ILE A C 1
ATOM 4419 O O . ILE A 1 566 ? 12.754 -16.953 -24.973 1.00 98.50 566 ILE A O 1
ATOM 4423 N N . ASP A 1 567 ? 11.879 -18.921 -25.601 1.00 98.31 567 ASP A N 1
ATOM 4424 C CA . ASP A 1 567 ? 12.199 -18.778 -27.030 1.00 98.31 567 ASP A CA 1
ATOM 4425 C C . ASP A 1 567 ? 11.513 -17.559 -27.651 1.00 98.31 567 ASP A C 1
ATOM 4427 O O . ASP A 1 567 ? 12.105 -16.834 -28.457 1.00 98.31 567 ASP A O 1
ATOM 4431 N N . ALA A 1 568 ? 10.274 -17.293 -27.232 1.00 97.94 568 ALA A N 1
ATOM 4432 C CA . ALA A 1 568 ? 9.531 -16.115 -27.642 1.00 97.94 568 ALA A CA 1
ATOM 4433 C C . ALA A 1 568 ? 10.207 -14.816 -27.182 1.00 97.94 568 ALA A C 1
ATOM 4435 O O . ALA A 1 568 ? 10.275 -13.877 -27.974 1.00 97.94 568 ALA A O 1
ATOM 4436 N N . VAL A 1 569 ? 10.706 -14.755 -25.941 1.00 98.50 569 VAL A N 1
ATOM 4437 C CA . VAL A 1 569 ? 11.439 -13.584 -25.429 1.00 98.50 569 VAL A CA 1
ATOM 4438 C C . VAL A 1 569 ? 12.749 -13.403 -26.186 1.00 98.50 569 VAL A C 1
ATOM 4440 O O . VAL A 1 569 ? 12.999 -12.305 -26.668 1.00 98.50 569 VAL A O 1
ATOM 4443 N N . LEU A 1 570 ? 13.550 -14.458 -26.362 1.00 98.38 570 LEU A N 1
ATOM 4444 C CA . LEU A 1 570 ? 14.838 -14.380 -27.066 1.00 98.38 570 LEU A CA 1
ATOM 4445 C C . LEU A 1 570 ? 14.674 -13.902 -28.513 1.00 98.38 570 LEU A C 1
ATOM 4447 O O . LEU A 1 570 ? 15.348 -12.968 -28.942 1.00 98.38 570 LEU A O 1
ATOM 4451 N N . THR A 1 571 ? 13.737 -14.506 -29.250 1.00 98.12 571 THR A N 1
ATOM 4452 C CA . THR A 1 571 ? 13.471 -14.164 -30.657 1.00 98.12 571 THR A CA 1
ATOM 4453 C C . THR A 1 571 ? 13.027 -12.712 -30.794 1.00 98.12 571 THR A C 1
ATOM 4455 O O . THR A 1 571 ? 13.541 -11.966 -31.627 1.00 98.12 571 THR A O 1
ATOM 4458 N N . ARG A 1 572 ? 12.070 -12.299 -29.959 1.00 98.06 572 ARG A N 1
ATOM 4459 C CA . ARG A 1 572 ? 11.517 -10.949 -29.998 1.00 98.06 572 ARG A CA 1
ATOM 4460 C C . ARG A 1 572 ? 12.507 -9.891 -29.523 1.00 98.06 572 ARG A C 1
ATOM 4462 O O . ARG A 1 572 ? 12.574 -8.823 -30.122 1.00 98.06 572 ARG A O 1
ATOM 4469 N N . LEU A 1 573 ? 13.280 -10.187 -28.480 1.00 98.06 573 LEU A N 1
ATOM 4470 C CA . LEU A 1 573 ? 14.294 -9.275 -27.965 1.00 98.06 573 LEU A CA 1
ATOM 4471 C C . LEU A 1 573 ? 15.420 -9.080 -28.982 1.00 98.06 573 LEU A C 1
ATOM 4473 O O . LEU A 1 573 ? 15.817 -7.942 -29.192 1.00 98.06 573 LEU A O 1
ATOM 4477 N N . ARG A 1 574 ? 15.871 -10.139 -29.674 1.00 97.75 574 ARG A N 1
ATOM 4478 C CA . ARG A 1 574 ? 16.848 -10.012 -30.770 1.00 97.75 574 ARG A CA 1
ATOM 4479 C C . ARG A 1 574 ? 16.360 -9.035 -31.842 1.00 97.75 574 ARG A C 1
ATOM 4481 O O . ARG A 1 574 ? 17.068 -8.090 -32.163 1.00 97.75 574 ARG A O 1
ATOM 4488 N N . ALA A 1 575 ? 15.125 -9.210 -32.316 1.00 96.94 575 ALA A N 1
ATOM 4489 C CA . ALA A 1 575 ? 14.520 -8.287 -33.276 1.00 96.94 575 ALA A CA 1
ATOM 4490 C C . ALA A 1 575 ? 14.370 -6.859 -32.714 1.00 96.94 575 ALA A C 1
ATOM 4492 O O . ALA A 1 575 ? 14.568 -5.889 -33.436 1.00 96.94 575 ALA A O 1
ATOM 4493 N N . GLY A 1 576 ? 14.047 -6.722 -31.425 1.00 97.25 576 GLY A N 1
ATOM 4494 C CA . GLY A 1 576 ? 13.968 -5.431 -30.742 1.00 97.25 576 GLY A CA 1
ATOM 4495 C C . GLY A 1 576 ? 15.311 -4.707 -30.661 1.00 97.25 576 GLY A C 1
ATOM 4496 O O . GLY A 1 576 ? 15.363 -3.513 -30.920 1.00 97.25 576 GLY A O 1
ATOM 4497 N N . ILE A 1 577 ? 16.402 -5.418 -30.368 1.00 97.75 577 ILE A N 1
ATOM 4498 C CA . ILE A 1 577 ? 17.756 -4.844 -30.313 1.00 97.75 577 ILE A CA 1
ATOM 4499 C C . ILE A 1 577 ? 18.171 -4.265 -31.674 1.00 97.75 577 ILE A C 1
ATOM 4501 O O . ILE A 1 577 ? 18.874 -3.260 -31.711 1.00 97.75 577 ILE A O 1
ATOM 4505 N N . ASP A 1 578 ? 17.745 -4.879 -32.780 1.00 95.50 578 ASP A N 1
ATOM 4506 C CA . ASP A 1 578 ? 18.017 -4.375 -34.133 1.00 95.50 578 ASP A CA 1
ATOM 4507 C C . ASP A 1 578 ? 17.090 -3.217 -34.548 1.00 95.50 578 ASP A C 1
ATOM 4509 O O . ASP A 1 578 ? 17.446 -2.435 -35.427 1.00 95.50 578 ASP A O 1
ATOM 4513 N N . ALA A 1 579 ? 15.904 -3.112 -33.942 1.00 95.50 579 ALA A N 1
ATOM 4514 C CA . ALA A 1 579 ? 14.884 -2.126 -34.301 1.00 95.50 579 ALA A CA 1
ATOM 4515 C C . ALA A 1 579 ? 14.920 -0.847 -33.450 1.00 95.50 579 ALA A C 1
ATOM 4517 O O . ALA A 1 579 ? 14.503 0.211 -33.919 1.00 95.50 579 ALA A O 1
ATOM 4518 N N . VAL A 1 580 ? 15.362 -0.936 -32.193 1.00 94.81 580 VAL A N 1
ATOM 4519 C CA . VAL A 1 580 ? 15.387 0.205 -31.274 1.00 94.81 580 VAL A CA 1
ATOM 4520 C C . VAL A 1 580 ? 16.481 1.188 -31.683 1.00 94.81 580 VAL A C 1
ATOM 4522 O O . VAL A 1 580 ? 17.630 0.816 -31.910 1.00 94.81 580 VAL A O 1
ATOM 4525 N N . ILE A 1 581 ? 16.115 2.467 -31.716 1.00 92.44 581 ILE A N 1
ATOM 4526 C CA . ILE A 1 581 ? 17.021 3.586 -31.965 1.00 92.44 581 ILE A CA 1
ATOM 4527 C C . ILE A 1 581 ? 17.215 4.397 -30.686 1.00 92.44 581 ILE A C 1
ATOM 4529 O O . ILE A 1 581 ? 16.300 4.513 -29.868 1.00 92.44 581 ILE A O 1
ATOM 4533 N N . ILE A 1 582 ? 18.406 4.969 -30.523 1.00 94.38 582 ILE A N 1
ATOM 4534 C CA . ILE A 1 582 ? 18.664 5.982 -29.498 1.00 94.38 582 ILE A CA 1
ATOM 4535 C C . ILE A 1 582 ? 18.029 7.283 -30.013 1.00 94.38 582 ILE A C 1
ATOM 4537 O O . ILE A 1 582 ? 18.446 7.747 -31.076 1.00 94.38 582 ILE A O 1
ATOM 4541 N N . PRO A 1 583 ? 17.010 7.851 -29.339 1.00 92.25 583 PRO A N 1
ATOM 4542 C CA . PRO A 1 583 ? 16.345 9.051 -29.840 1.00 92.25 583 PRO A CA 1
ATOM 4543 C C . PRO A 1 583 ? 17.296 10.249 -29.875 1.00 92.25 583 PRO A C 1
ATOM 4545 O O . PRO A 1 583 ? 18.071 10.442 -28.943 1.00 92.25 583 PRO A O 1
ATOM 4548 N N . ASP A 1 584 ? 17.197 11.077 -30.912 1.00 92.00 584 ASP A N 1
ATOM 4549 C CA . ASP A 1 584 ? 17.966 12.321 -31.036 1.00 92.00 584 ASP A CA 1
ATOM 4550 C C . ASP A 1 584 ? 17.249 13.463 -30.297 1.00 92.00 584 ASP A C 1
ATOM 4552 O O . ASP A 1 584 ? 16.459 14.213 -30.872 1.00 92.00 584 ASP A O 1
ATOM 4556 N N . VAL A 1 585 ? 17.449 13.537 -28.978 1.00 93.56 585 VAL A N 1
ATOM 4557 C CA . VAL A 1 585 ? 16.863 14.568 -28.108 1.00 93.56 585 VAL A CA 1
ATOM 4558 C C . VAL A 1 585 ? 17.959 15.494 -27.559 1.00 93.56 585 VAL A C 1
ATOM 4560 O O . VAL A 1 585 ? 19.033 15.014 -27.177 1.00 93.56 585 VAL A O 1
ATOM 4563 N N . PRO A 1 586 ? 17.714 16.818 -27.460 1.00 93.19 586 PRO A N 1
ATOM 4564 C CA . PRO A 1 586 ? 18.667 17.745 -26.859 1.00 93.19 586 PRO A CA 1
ATOM 4565 C C . PRO A 1 586 ? 19.138 17.301 -25.467 1.00 93.19 586 PRO A C 1
ATOM 4567 O O . PRO A 1 586 ? 18.339 16.865 -24.638 1.00 93.19 586 PRO A O 1
ATOM 4570 N N . GLY A 1 587 ? 20.440 17.449 -25.214 1.00 90.75 587 GLY A N 1
ATOM 4571 C CA . GLY A 1 587 ? 21.077 17.071 -23.948 1.00 90.75 587 GLY A CA 1
ATOM 4572 C C . GLY A 1 587 ? 21.668 15.658 -23.925 1.00 90.75 587 GLY A C 1
ATOM 4573 O O . GLY A 1 587 ? 22.326 15.309 -22.946 1.00 90.75 587 GLY A O 1
ATOM 4574 N N . ILE A 1 588 ? 21.484 14.851 -24.978 1.00 94.12 588 ILE A N 1
ATOM 4575 C CA . ILE A 1 588 ? 22.261 13.618 -25.164 1.00 94.12 588 ILE A CA 1
ATOM 4576 C C . ILE A 1 588 ? 23.663 13.977 -25.651 1.00 94.12 588 ILE A C 1
ATOM 4578 O O . ILE A 1 588 ? 23.837 14.562 -26.718 1.00 94.12 588 ILE A O 1
ATOM 4582 N N . ASP A 1 589 ? 24.666 13.615 -24.857 1.00 93.81 589 ASP A N 1
ATOM 4583 C CA . ASP A 1 589 ? 26.074 13.776 -25.195 1.00 93.81 589 ASP A CA 1
ATOM 4584 C C . ASP A 1 589 ? 26.715 12.445 -25.639 1.00 93.81 589 ASP A C 1
ATOM 4586 O O . ASP A 1 589 ? 26.064 11.400 -25.778 1.00 93.81 589 ASP A O 1
ATOM 4590 N N . GLN A 1 590 ? 28.025 12.490 -25.889 1.00 94.94 590 GLN A N 1
ATOM 4591 C CA . GLN A 1 590 ? 28.789 11.326 -26.326 1.00 94.94 590 GLN A CA 1
ATOM 4592 C C . GLN A 1 590 ? 28.863 10.221 -25.258 1.00 94.94 590 GLN A C 1
ATOM 4594 O O . GLN A 1 590 ? 28.888 9.047 -25.623 1.00 94.94 590 GLN A O 1
ATOM 4599 N N . ASP A 1 591 ? 28.884 10.560 -23.964 1.00 95.12 591 ASP A N 1
ATOM 4600 C CA . ASP A 1 591 ? 28.934 9.567 -22.881 1.00 95.12 591 ASP A CA 1
ATOM 4601 C C . ASP A 1 591 ? 27.596 8.829 -22.760 1.00 95.12 591 ASP A C 1
ATOM 4603 O O . ASP A 1 591 ? 27.562 7.597 -22.723 1.00 95.12 591 ASP A O 1
ATOM 4607 N N . ILE A 1 592 ? 26.481 9.567 -22.806 1.00 96.69 592 ILE A N 1
ATOM 4608 C CA . ILE A 1 592 ? 25.130 8.992 -22.819 1.00 96.69 592 ILE A CA 1
ATOM 4609 C C . ILE A 1 592 ? 24.963 8.054 -24.016 1.00 96.69 592 ILE A C 1
ATOM 4611 O O . ILE A 1 592 ? 24.498 6.922 -23.855 1.00 96.69 592 ILE A O 1
ATOM 4615 N N . THR A 1 593 ? 25.398 8.493 -25.200 1.00 97.25 593 THR A N 1
ATOM 4616 C CA . THR A 1 593 ? 25.362 7.676 -26.420 1.00 97.25 593 THR A CA 1
ATOM 4617 C C . THR A 1 593 ? 26.204 6.408 -26.260 1.00 97.25 593 THR A C 1
ATOM 4619 O O . THR A 1 593 ? 25.715 5.306 -26.507 1.00 97.25 593 THR A O 1
ATOM 4622 N N . ALA A 1 594 ? 27.440 6.525 -25.765 1.00 97.25 594 ALA A N 1
ATOM 4623 C CA . ALA A 1 594 ? 28.333 5.385 -25.573 1.00 97.25 594 ALA A CA 1
ATOM 4624 C C . ALA A 1 594 ? 27.765 4.344 -24.590 1.00 97.25 594 ALA A C 1
ATOM 4626 O O . ALA A 1 594 ? 27.873 3.140 -24.844 1.00 97.25 594 ALA A O 1
ATOM 4627 N N . LYS A 1 595 ? 27.127 4.786 -23.497 1.00 97.88 595 LYS A N 1
ATOM 4628 C CA . LYS A 1 595 ? 26.457 3.905 -22.524 1.00 97.88 595 LYS A CA 1
ATOM 4629 C C . LYS A 1 595 ? 25.237 3.208 -23.122 1.00 97.88 595 LYS A C 1
ATOM 4631 O O . LYS A 1 595 ? 25.057 2.010 -22.908 1.00 97.88 595 LYS A O 1
ATOM 4636 N N . ALA A 1 596 ? 24.425 3.923 -23.897 1.00 97.94 596 ALA A N 1
ATOM 4637 C CA . ALA A 1 596 ? 23.280 3.348 -24.598 1.00 97.94 596 ALA A CA 1
ATOM 4638 C C . ALA A 1 596 ? 23.712 2.278 -25.617 1.00 97.94 596 ALA A C 1
ATOM 4640 O O . ALA A 1 596 ? 23.170 1.173 -25.638 1.00 97.94 596 ALA A O 1
ATOM 4641 N N . GLU A 1 597 ? 24.75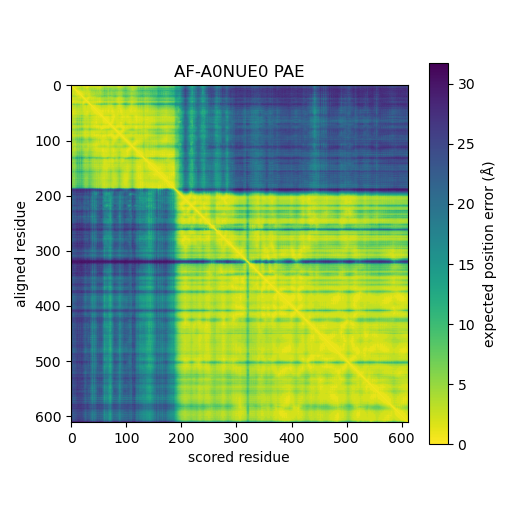5 2.543 -26.403 1.00 97.81 597 GLU A N 1
ATOM 4642 C CA . GLU A 1 597 ? 25.313 1.539 -27.310 1.00 97.81 597 GLU A CA 1
ATOM 4643 C C . GLU A 1 597 ? 25.937 0.352 -26.562 1.00 97.81 597 GLU A C 1
ATOM 4645 O O . GLU A 1 597 ? 25.811 -0.794 -26.998 1.00 97.81 597 GLU A O 1
ATOM 4650 N N . GLN A 1 598 ? 26.607 0.599 -25.429 1.00 97.88 598 GLN A N 1
ATOM 4651 C CA . GLN A 1 598 ? 27.147 -0.458 -24.572 1.00 97.88 598 GLN A CA 1
ATOM 4652 C C . GLN A 1 598 ? 26.033 -1.378 -24.065 1.00 97.88 598 GLN A C 1
ATOM 4654 O O . GLN A 1 598 ? 26.187 -2.597 -24.128 1.00 97.88 598 GLN A O 1
ATOM 4659 N N . MET A 1 599 ? 24.907 -0.813 -23.622 1.00 98.00 599 MET A N 1
ATOM 4660 C CA . MET A 1 599 ? 23.718 -1.570 -23.236 1.00 98.00 599 MET A CA 1
ATOM 4661 C C . MET A 1 599 ? 23.215 -2.451 -24.388 1.00 98.00 599 MET A C 1
ATOM 4663 O O . MET A 1 599 ? 23.003 -3.647 -24.187 1.00 98.00 599 MET A O 1
ATOM 4667 N N . LEU A 1 600 ? 23.052 -1.901 -25.596 1.00 98.19 600 LEU A N 1
ATOM 4668 C CA . LEU A 1 600 ? 22.550 -2.661 -26.749 1.00 98.19 600 LEU A CA 1
ATOM 4669 C C . LEU A 1 600 ? 23.504 -3.795 -27.160 1.00 98.19 600 LEU A C 1
ATOM 4671 O O . LEU A 1 600 ? 23.047 -4.906 -27.449 1.00 98.19 600 LEU A O 1
ATOM 4675 N N . ARG A 1 601 ? 24.824 -3.552 -27.136 1.00 97.88 601 ARG A N 1
ATOM 4676 C CA . ARG A 1 601 ? 25.845 -4.591 -27.369 1.00 97.88 601 ARG A CA 1
ATOM 4677 C C . ARG A 1 601 ? 25.759 -5.702 -26.326 1.00 97.88 601 ARG A C 1
ATOM 4679 O O . ARG A 1 601 ? 25.692 -6.870 -26.695 1.00 97.88 601 ARG A O 1
ATOM 4686 N N . LEU A 1 602 ? 25.679 -5.343 -25.046 1.00 97.56 602 LEU A N 1
ATOM 4687 C CA . LEU A 1 602 ? 25.558 -6.304 -23.951 1.00 97.56 602 LEU A CA 1
ATOM 4688 C C . LEU A 1 602 ? 24.296 -7.166 -24.079 1.00 97.56 602 LEU A C 1
ATOM 4690 O O . LEU A 1 602 ? 24.363 -8.383 -23.911 1.00 97.56 602 LEU A O 1
ATOM 4694 N N . CYS A 1 603 ? 23.151 -6.550 -24.387 1.00 97.81 603 CYS A N 1
ATOM 4695 C CA . CYS A 1 603 ? 21.900 -7.276 -24.597 1.00 97.81 603 CYS A CA 1
ATOM 4696 C C . CYS A 1 603 ? 22.051 -8.298 -25.732 1.00 97.81 603 CYS A C 1
ATOM 4698 O O . CYS A 1 603 ? 21.631 -9.445 -25.589 1.00 97.81 603 CYS A O 1
ATOM 4700 N N . ARG A 1 604 ? 22.692 -7.902 -26.841 1.00 97.88 604 ARG A N 1
ATOM 4701 C CA . ARG A 1 604 ? 22.954 -8.780 -27.991 1.00 97.88 604 ARG A CA 1
ATOM 4702 C C . ARG A 1 604 ? 23.829 -9.968 -27.602 1.00 97.88 604 ARG A C 1
ATOM 4704 O O . ARG A 1 604 ? 23.435 -11.107 -27.824 1.00 97.88 604 ARG A O 1
ATOM 4711 N N . GLU A 1 605 ? 24.956 -9.706 -26.943 1.00 97.19 605 GLU A N 1
ATOM 4712 C CA . GLU A 1 605 ? 25.873 -10.744 -26.459 1.00 97.19 605 GLU A CA 1
ATOM 4713 C C . GLU A 1 605 ? 25.174 -11.733 -25.518 1.00 97.19 605 GLU A C 1
ATOM 4715 O O . GLU A 1 605 ? 25.344 -12.945 -25.656 1.00 97.19 605 GLU A O 1
ATOM 4720 N N . ARG A 1 606 ? 24.349 -11.242 -24.582 1.00 96.56 606 ARG A N 1
ATOM 4721 C CA . ARG A 1 606 ? 23.603 -12.102 -23.653 1.00 96.56 606 ARG A CA 1
ATOM 4722 C C . ARG A 1 606 ? 22.542 -12.937 -24.355 1.00 96.56 606 ARG A C 1
ATOM 4724 O O . ARG A 1 606 ? 22.406 -14.103 -24.008 1.00 96.56 606 ARG A O 1
ATOM 4731 N N . VAL A 1 607 ? 21.810 -12.375 -25.318 1.00 97.12 607 VAL A N 1
ATOM 4732 C CA . VAL A 1 607 ? 20.816 -13.121 -26.110 1.00 97.12 607 VAL A CA 1
ATOM 4733 C C . VAL A 1 607 ? 21.487 -14.204 -26.953 1.00 97.12 607 VAL A C 1
ATOM 4735 O O . VAL A 1 607 ? 20.985 -15.323 -27.012 1.00 97.12 607 VAL A O 1
ATOM 4738 N N . ASP A 1 608 ? 22.625 -13.899 -27.575 1.00 95.94 608 ASP A N 1
ATOM 4739 C CA . ASP A 1 608 ? 23.343 -14.838 -28.441 1.00 95.94 608 ASP A CA 1
ATOM 4740 C C . ASP A 1 608 ? 24.033 -15.960 -27.656 1.00 95.94 608 ASP A C 1
ATOM 4742 O O . ASP A 1 608 ? 24.117 -17.084 -28.144 1.00 95.94 608 ASP A O 1
ATOM 4746 N N . ALA A 1 609 ? 24.477 -15.679 -26.428 1.00 94.75 609 ALA A N 1
ATOM 4747 C CA . ALA A 1 609 ? 25.124 -16.652 -25.550 1.00 94.75 609 ALA A CA 1
ATOM 4748 C C . ALA A 1 609 ? 24.153 -17.443 -24.648 1.00 94.75 609 ALA A C 1
ATOM 4750 O O . ALA A 1 609 ? 24.605 -18.266 -23.846 1.00 94.75 609 ALA A O 1
ATOM 4751 N N . PHE A 1 610 ? 22.843 -17.176 -24.699 1.00 95.38 610 PHE A N 1
ATOM 4752 C CA . PHE A 1 610 ? 21.882 -17.809 -23.797 1.00 95.38 610 PHE A CA 1
ATOM 4753 C C . PHE A 1 610 ? 21.487 -19.216 -24.269 1.00 95.38 610 PHE A C 1
ATOM 4755 O O . PHE A 1 610 ? 20.696 -19.370 -25.199 1.00 95.38 610 PHE A O 1
ATOM 4762 N N . GLU A 1 611 ? 22.008 -20.234 -23.575 1.00 80.44 611 GLU A N 1
ATOM 4763 C CA . GLU A 1 611 ? 21.735 -21.665 -23.804 1.00 80.44 611 GLU A CA 1
ATOM 4764 C C . GLU A 1 611 ? 20.887 -22.329 -22.714 1.00 80.44 611 GLU A C 1
ATOM 4766 O O . GLU A 1 611 ? 21.080 -22.045 -21.498 1.00 80.44 611 GLU A O 1
#

Organism: Roseibium aggregatum (strain ATCC 25650 / DSM 13394 / JCM 20685 / NBRC 16684 / NCIMB 2208 / IAM 12614 / B1) (NCBI:txid384765)

pLDDT: mean 92.69, std 7.63, range [46.0, 98.62]

Sequence (611 aa):
MLYLVGENLDRSRAHYQAETGKIVQLMRGIYVDAGADADVDVLRHSIRIARYLYPRAYLSAASAVLLAPTRDGRLFISGPRSQRTRIRTLEIIQNVAPEHPAVATAIIDDGMGEFHANVSSVRQRFLEGFRLRSEHAASIDEAMRADIARRLVDEYGTPKAAADALWALARENQWYREGEQAERYLLHTGAKIEIRNEAALDFIVAWHGTHIGHLLYDGFEWRWKPDEGFDLPLIQQRVPGQLPPFILSLLPEGWLERVLQENDERAVLRSGKRYMSNITISTKAADLDALPADILTCRLNDFKTDGIFTGTYAGPSRGDIEHSFEEKLARLYASADTPRLSGVQIKAPMFLGEDGKLVPSTGLPFTHILKPAGTSGFQALPVIEFLAMALGRHAGLDTPSTALVAMPDGMPPALIVERFDIRTSPDDKRRIALEDLCSVLDLPPEAKYDGTIERIARAVRPLSSEPEADLLLLLKRALFAWLVADGDMHLKNLALLKVAQPDTSSFETVRVAPLYDAVTTVVFPGLEHDRMALKINGKDNRLRRADFLRTAAIAGLTASAANQAIDAVLTRLRAGIDAVIIPDVPGIDQDITAKAEQMLRLCRERVDAFE

InterPro domains:
  IPR012893 HipA-like, C-terminal [PF07804] (341-574)
  IPR052028 HipA Serine/Threonine-Protein Kinase [PTHR37419] (342-593)